Protein AF-R7BMR5-F1 (afdb_monomer)

Secondary structure (DSSP, 8-state):
-EEEEE-S-HHHHHHHHHHHHHTT-EEEEEE--TT--SHHHHHHHHHHHHHHHHHTT--EEE----HHHHHHHHHHH--TTS-HHHHHHHHHHHHHHHHHHHHHHTT-SEEEESGGG-TTS-HHHHHHHHHHHHTTSTTPEEE----GGGHHHHHHHHHHTT----SS-SSHHHHHHHHHHHHHHHHHHHHHHHHHHHHHHHT--GGGG-----GGGB-SS--SSGGGSEEEEE-TTT--EEEEEGGGHHHH--TT-EEEEE-EEEP--EEEEEETTT--EEEEEEEEE-TTTS--BTTEEEEEEEEETGGG--TT-EEEEE-TTS-EEEEEEEEEEPTT--TTEEEEEEE-SSS-HHHHHHHHEE----TT-----S-GGGGS-TT-EEEEESS--GGGGG--HHHHHHHHHTT-EEEEEEEE--GGGGPBP-SSSGGG--PPPEEEEE-HHHHHHHHHHHHTTPPEEEESHHHHHHHHHTEETTTTEE--EEEEEE-----TT---SS-SEEEEE---TTBHHHHHHHHHS-HHHHHHHHHHHHHTT--BSTTS-EEEE-

Solvent-accessible surface area (backbone atoms only — not comparable to full-atom values): 29558 Å² total; per-residue (Å²): 88,44,30,40,31,34,40,86,34,35,45,49,33,53,49,58,49,51,56,43,49,75,72,60,40,48,61,33,38,32,42,51,54,31,58,32,46,57,66,68,57,40,51,54,33,47,51,44,25,49,59,51,30,59,75,74,72,40,52,74,48,76,51,81,80,46,42,67,62,46,50,52,56,41,58,75,72,38,55,95,90,52,65,67,66,55,47,51,42,52,55,44,34,60,37,27,42,52,48,35,51,52,32,60,79,67,72,34,44,26,43,35,56,26,64,30,24,43,84,90,50,63,51,69,53,50,52,54,30,46,51,55,28,28,65,80,39,88,74,42,41,78,53,84,68,83,36,45,86,44,34,66,55,23,57,50,52,27,56,78,69,67,51,78,77,79,88,50,88,34,28,59,69,42,44,53,54,45,48,52,52,51,51,51,53,50,50,51,53,51,50,50,53,51,50,54,50,51,53,55,48,76,66,54,38,29,73,75,48,52,65,93,78,59,73,91,31,52,34,61,56,61,54,97,49,41,35,70,26,46,22,41,38,32,36,43,90,79,51,51,74,44,89,46,41,40,61,56,50,60,79,76,58,52,66,45,22,31,41,32,30,42,28,39,19,55,31,41,32,29,35,66,29,25,27,69,93,74,63,45,75,32,37,42,31,53,55,44,80,37,70,87,81,47,78,72,47,60,30,30,43,39,28,35,27,44,35,40,63,33,96,77,60,50,65,77,37,46,34,35,26,46,41,98,88,66,48,76,40,34,36,37,35,26,67,39,69,41,87,89,49,60,99,27,40,27,27,28,39,38,41,32,88,47,84,34,36,69,60,37,34,64,65,46,28,35,74,47,67,60,88,86,46,84,79,72,83,69,70,69,67,71,64,40,40,86,72,44,45,65,72,64,12,36,38,49,53,43,40,40,35,38,53,43,73,67,57,53,52,52,40,42,75,60,44,25,47,80,43,56,33,35,48,38,33,43,66,69,78,74,48,64,59,84,47,63,48,52,88,75,58,81,64,74,76,34,38,25,27,37,44,60,72,38,42,52,51,51,53,52,24,52,77,69,74,25,48,36,29,22,32,16,69,60,28,43,48,46,51,56,66,34,46,37,80,91,76,72,43,69,47,64,38,78,69,38,81,42,58,80,76,54,43,57,82,55,78,76,86,66,62,60,27,40,36,25,50,44,62,60,53,27,19,65,63,42,35,31,56,14,21,75,39,37,56,70,42,45,55,50,50,53,55,49,36,58,76,67,68,42,36,29,34,74,34,28,20,40,32,39,37,72

Foldseek 3Di:
DQEEEEEQAQLLCVVVVVVCVVVPYQYEYEDQCLQAPDVVRSVQRVVLNCVVCVVVVHHYDYDDNDVVVLVVQLVVFDDPVDDPLRSLLSSLLVRLLRSLVVCQVVVGQEYEYSQLCDPPHDLVSNQVSNVVSNVVPVRYDYDYDRNVVCNVVSVVVCVVVVGDDDPFSRHPVRVVVSVVVVVVVVVVVVVVVVVVVVVVQQPDWLCLLDDDDDLLLADLAFDPALQQFWEWEAAQAPLDIDIGTNLCVLVVAAALAAEEEAQAWAFLQWFWWAWPPPRHTKIKGFFDWDCPPDHDDQFKTKTWIFMPVQVPQAQQIKTFFAAPVRDGFKMWGFHAADVVHDRRITIIMMGGPDSGPSVSSVRRGHQQDQPSNPDDPDDPCLQEAPNHDYHQASHHLLLRSSDDPVSVVSSVVSNYHYHYKHKHYGSQQQDFDPDGHSVPDFADKIWIWDDPVNQVSLVSSVVVVHFYEYRHPRSQQRQQVQQDPVVLGGDTDDRDIDRDQQAAVDDRSRHDKYKYFAGHGRGSRSRNVCNVHNSVSSNVSVVVCVVVSWRGDRSTHMYIYD

Radius of gyration: 39.22 Å; Cα contacts (8 Å, |Δi|>4): 1106; chains: 1; bounding box: 88×42×112 Å

pLDDT: mean 93.14, std 5.96, range [62.22, 98.88]

Sequence (562 aa):
MKLLLHACCGPCSLEPVRHLLEEGHDLTIAYMNSNIEPKEEYEHRLSTLLAWAKQEGIPVTEGPYCNSQWNEKIASAWNETAPRKIRCQECYRFRFEELARYAHEHHFEAIGTTLSVSPYQFTSLIKEELERSAKLYPELTVLFRDYRSDYPEATRRSRELGMYRQNYCGCTFSNKEAQQEREERKAARKAKKAAERAAKLAMLKTEDFDYDLPEHCIAQEPAPIRDTCKMLVMNRKTGALQDKIFRDIYDYLKPGDLLVANETRVMPARLLGTKHETGGAAEVFLLRERFDREPKKDSSAIWEVLVRPGKRLKPGALVDFTNAEGEIILSAEIIDWIEDAEKGERLARLSTPLSSLDDALHQVGHTPLPPYIKNYAGDEELYQTVFSQEERSAAAPTAGLHFTPELIEAIKAKGVGFETVHLEVGLDTFRIVDEEDPHNHQIHTERYTVPEKTVQAIAKTKAQNGRVIAVGTTSVRSLESAWDSDKQCLIPRDREKTSLFILPGYEFKVVDALITNFHVPRSTLMMLVSAFSTRDNIMAAYKHAIKRHYRLLSFGDAMFIQ

Mean predicted aligned error: 9.82 Å

Structure (mmCIF, N/CA/C/O backbone):
data_AF-R7BMR5-F1
#
_entry.id   AF-R7BMR5-F1
#
loop_
_atom_site.group_PDB
_atom_site.id
_atom_site.type_symbol
_atom_site.label_atom_id
_atom_site.label_alt_id
_atom_site.label_comp_id
_atom_site.label_asym_id
_atom_site.label_entity_id
_atom_site.label_seq_id
_atom_site.pdbx_PDB_ins_code
_atom_site.Cartn_x
_atom_site.Cartn_y
_atom_site.Cartn_z
_atom_site.occupancy
_atom_site.B_iso_or_equiv
_atom_site.auth_seq_id
_atom_site.auth_comp_id
_atom_site.auth_asym_id
_atom_site.auth_atom_id
_atom_site.pdbx_PDB_model_num
ATOM 1 N N . MET A 1 1 ? -41.256 -11.410 54.971 1.00 93.75 1 MET A N 1
ATOM 2 C CA . MET A 1 1 ? -41.254 -10.003 55.429 1.00 93.75 1 MET A CA 1
ATOM 3 C C . MET A 1 1 ? -41.546 -9.106 54.244 1.00 93.75 1 MET A C 1
ATOM 5 O O . MET A 1 1 ? -41.184 -9.481 53.131 1.00 93.75 1 MET A O 1
ATOM 9 N N . LYS A 1 2 ? -42.147 -7.941 54.480 1.00 97.25 2 LYS A N 1
ATOM 10 C CA . LYS A 1 2 ? -42.301 -6.867 53.502 1.00 97.25 2 LYS A CA 1
ATOM 11 C C . LYS A 1 2 ? -40.946 -6.182 53.299 1.00 97.25 2 LYS A C 1
ATOM 13 O O . LYS A 1 2 ? -40.494 -5.408 54.144 1.00 97.25 2 LYS A O 1
ATOM 18 N N . LEU A 1 3 ? -40.277 -6.517 52.201 1.00 98.19 3 LEU A N 1
ATOM 19 C CA . LEU A 1 3 ? -38.899 -6.151 51.881 1.00 98.19 3 LEU A CA 1
ATOM 20 C C . LEU A 1 3 ? -38.853 -5.074 50.795 1.00 98.19 3 LEU A C 1
ATOM 22 O O . LEU A 1 3 ? -39.362 -5.266 49.689 1.00 98.19 3 LEU A O 1
ATOM 26 N N . LEU A 1 4 ? -38.156 -3.974 51.082 1.00 98.50 4 LEU A N 1
ATOM 27 C CA . LEU A 1 4 ? -37.798 -2.974 50.082 1.00 98.50 4 LEU A CA 1
ATOM 28 C C . LEU A 1 4 ? -36.386 -3.254 49.551 1.00 98.50 4 LEU A C 1
ATOM 30 O O . LEU A 1 4 ? -35.385 -3.065 50.247 1.00 98.50 4 LEU A O 1
ATOM 34 N N . LEU A 1 5 ? -36.295 -3.728 48.311 1.00 98.31 5 LEU A N 1
ATOM 35 C CA . LEU A 1 5 ? -35.041 -4.137 47.689 1.00 98.31 5 LEU A CA 1
ATOM 36 C C . LEU A 1 5 ? -34.528 -3.060 46.739 1.00 98.31 5 LEU A C 1
ATOM 38 O O . LEU A 1 5 ? -35.053 -2.864 45.646 1.00 98.31 5 LEU A O 1
ATOM 42 N N . HIS A 1 6 ? -33.440 -2.404 47.105 1.00 98.38 6 HIS A N 1
ATOM 43 C CA . HIS A 1 6 ? -32.815 -1.428 46.233 1.00 98.38 6 HIS A CA 1
ATOM 44 C C . HIS A 1 6 ? -32.125 -2.079 45.020 1.00 98.38 6 HIS A C 1
ATOM 46 O O . HIS A 1 6 ? -31.303 -2.989 45.177 1.00 98.38 6 HIS A O 1
ATOM 52 N N . ALA A 1 7 ? -32.382 -1.555 43.817 1.00 96.56 7 ALA A N 1
ATOM 53 C CA . ALA A 1 7 ? -31.782 -2.036 42.573 1.00 96.56 7 ALA A CA 1
ATOM 54 C C . ALA A 1 7 ? -31.250 -0.914 41.674 1.00 96.56 7 ALA A C 1
ATOM 56 O O . ALA A 1 7 ? -31.859 0.143 41.539 1.00 96.56 7 ALA A O 1
ATOM 57 N N . CYS A 1 8 ? -30.117 -1.164 41.006 1.00 90.50 8 CYS A N 1
ATOM 58 C CA . CYS A 1 8 ? -29.502 -0.203 40.078 1.00 90.50 8 CYS A CA 1
ATOM 59 C C . CYS A 1 8 ? -29.814 -0.437 38.596 1.00 90.50 8 CYS A C 1
ATOM 61 O O . CYS A 1 8 ? -29.634 0.472 37.788 1.00 90.50 8 CYS A O 1
ATOM 63 N N . CYS A 1 9 ? -30.239 -1.645 38.227 1.00 93.00 9 CYS A N 1
ATOM 64 C CA . CYS A 1 9 ? -30.726 -1.993 36.896 1.00 93.00 9 CYS A CA 1
ATOM 65 C C . CYS A 1 9 ? -31.396 -3.373 36.929 1.00 93.00 9 CYS A C 1
ATOM 67 O O . CYS A 1 9 ? -31.171 -4.156 37.852 1.00 93.00 9 CYS A O 1
ATOM 69 N N . GLY A 1 10 ? -32.159 -3.692 35.883 1.00 93.38 10 GLY A N 1
ATOM 70 C CA . GLY A 1 10 ? -32.775 -5.009 35.718 1.00 93.38 10 GLY A CA 1
ATOM 71 C C . GLY A 1 10 ? -31.780 -6.184 35.727 1.00 93.38 10 GLY A C 1
ATOM 72 O O . GLY A 1 10 ? -31.983 -7.106 36.512 1.00 93.38 10 GLY A O 1
ATOM 73 N N . PRO A 1 11 ? -30.670 -6.161 34.956 1.00 94.12 11 PRO A N 1
ATOM 74 C CA . PRO A 1 11 ? -29.699 -7.259 34.959 1.00 94.12 11 PRO A CA 1
ATOM 75 C C . PRO A 1 11 ? -29.141 -7.616 36.341 1.00 94.12 11 PRO A C 1
ATOM 77 O O . PRO A 1 11 ? -28.917 -8.789 36.622 1.00 94.12 11 PRO A O 1
ATOM 80 N N . CYS A 1 12 ? -28.919 -6.623 37.208 1.00 92.81 12 CYS A N 1
ATOM 81 C CA . CYS A 1 12 ? -28.435 -6.864 38.566 1.00 92.81 12 CYS A CA 1
ATOM 82 C C . CYS A 1 12 ? -29.514 -7.445 39.489 1.00 92.81 12 CYS A C 1
ATOM 84 O O . CYS A 1 12 ? -29.176 -8.036 40.507 1.00 92.81 12 CYS A O 1
ATOM 86 N N . SER A 1 13 ? -30.792 -7.295 39.147 1.00 95.94 13 SER A N 1
ATOM 87 C CA . SER A 1 13 ? -31.903 -7.795 39.956 1.00 95.94 13 SER A CA 1
ATOM 88 C C . SER A 1 13 ? -32.242 -9.261 39.707 1.00 95.94 13 SER A C 1
ATOM 90 O O . SER A 1 13 ? -32.788 -9.880 40.611 1.00 95.94 13 SER A O 1
ATOM 92 N N . LEU A 1 14 ? -31.894 -9.827 38.545 1.00 95.88 14 LEU A N 1
ATOM 93 C CA . LEU A 1 14 ? -32.348 -11.158 38.111 1.00 95.88 14 LEU A CA 1
ATOM 94 C C . LEU A 1 14 ? -32.168 -12.261 39.164 1.00 95.88 14 LEU A C 1
ATOM 96 O O . LEU A 1 14 ? -33.141 -12.898 39.560 1.00 95.88 14 LEU A O 1
ATOM 100 N N . GLU A 1 15 ? -30.934 -12.487 39.616 1.00 96.06 15 GLU A N 1
ATOM 101 C CA . GLU A 1 15 ? -30.643 -13.556 40.576 1.00 96.06 15 GLU A CA 1
ATOM 102 C C . GLU A 1 15 ? -30.982 -13.181 42.022 1.00 96.06 15 GLU A C 1
ATOM 104 O O . GLU A 1 15 ? -31.651 -13.979 42.679 1.00 96.06 15 GLU A O 1
ATOM 109 N N . PRO A 1 16 ? -30.627 -11.983 42.533 1.00 96.62 16 PRO A N 1
ATOM 110 C CA . PRO A 1 16 ? -30.998 -11.598 43.893 1.00 96.62 16 PRO A CA 1
ATOM 111 C C . PRO A 1 16 ? -32.503 -11.673 44.157 1.00 96.62 16 PRO A C 1
ATOM 113 O O . PRO A 1 16 ? -32.922 -12.183 45.191 1.00 96.62 16 PRO A O 1
ATOM 116 N N . VAL A 1 17 ? -33.322 -11.196 43.217 1.00 97.19 17 VAL A N 1
ATOM 117 C CA . VAL A 1 17 ? -34.781 -11.218 43.358 1.00 97.19 17 VAL A CA 1
ATOM 118 C C . VAL A 1 17 ? -35.319 -12.643 43.318 1.00 97.19 17 VAL A C 1
ATOM 120 O O . VAL A 1 17 ? -36.158 -12.974 44.147 1.00 97.19 17 VAL A O 1
ATOM 123 N N . ARG A 1 18 ? -34.810 -13.500 42.421 1.00 96.12 18 ARG A N 1
ATOM 124 C CA . ARG A 1 18 ? -35.209 -14.915 42.361 1.00 96.12 18 ARG A CA 1
ATOM 125 C C . ARG A 1 18 ? -34.992 -15.608 43.709 1.00 96.12 18 ARG A C 1
ATOM 127 O O . ARG A 1 18 ? -35.929 -16.188 44.244 1.00 96.12 18 ARG A O 1
ATOM 134 N N . HIS A 1 19 ? -33.790 -15.481 44.279 1.00 96.44 19 HIS A N 1
ATOM 135 C CA . HIS A 1 19 ? -33.463 -16.065 45.586 1.00 96.44 19 HIS A CA 1
ATOM 136 C C . HIS A 1 19 ? -34.380 -15.539 46.702 1.00 96.44 19 HIS A C 1
ATOM 138 O O . HIS A 1 19 ? -34.856 -16.311 47.526 1.00 96.44 19 HIS A O 1
ATOM 144 N N . LEU A 1 20 ? -34.662 -14.232 46.727 1.00 96.69 20 LEU A N 1
ATOM 145 C CA . LEU A 1 20 ? -35.513 -13.628 47.760 1.00 96.69 20 LEU A CA 1
ATOM 146 C C . LEU A 1 20 ? -36.991 -14.032 47.636 1.00 96.69 20 LEU A C 1
ATOM 148 O O . LEU A 1 20 ? -37.668 -14.192 48.651 1.00 96.69 20 LEU A O 1
ATOM 152 N N . LEU A 1 21 ? -37.496 -14.218 46.416 1.00 95.94 21 LEU A N 1
ATOM 153 C CA . LEU A 1 21 ? -38.851 -14.727 46.192 1.00 95.94 21 LEU A CA 1
ATOM 154 C C . LEU A 1 21 ? -38.972 -16.204 46.588 1.00 95.94 21 LEU A C 1
ATOM 156 O O . LEU A 1 21 ? -39.959 -16.582 47.214 1.00 95.94 21 LEU A O 1
ATOM 160 N N . GLU A 1 22 ? -37.961 -17.027 46.290 1.00 96.19 22 GLU A N 1
ATOM 161 C CA . GLU A 1 22 ? -37.900 -18.438 46.714 1.00 96.19 22 GLU A CA 1
ATOM 162 C C . GLU A 1 22 ? -37.887 -18.592 48.245 1.00 96.19 22 GLU A C 1
ATOM 164 O O . GLU A 1 22 ? -38.427 -19.559 48.780 1.00 96.19 22 GLU A O 1
ATOM 169 N N . GLU A 1 23 ? -37.328 -17.615 48.960 1.00 96.00 23 GLU A N 1
ATOM 170 C CA . GLU A 1 23 ? -37.351 -17.533 50.426 1.00 96.00 23 GLU A CA 1
ATOM 171 C C . GLU A 1 23 ? -38.691 -17.038 51.005 1.00 96.00 23 GLU A C 1
ATOM 173 O O . GLU A 1 23 ? -38.867 -17.032 52.224 1.00 96.00 23 GLU A O 1
ATOM 178 N N . GLY A 1 24 ? -39.644 -16.635 50.158 1.00 96.00 24 GLY A N 1
ATOM 179 C CA . GLY A 1 24 ? -40.984 -16.213 50.568 1.00 96.00 24 GLY A CA 1
ATOM 180 C C . GLY A 1 24 ? -41.088 -14.764 51.057 1.00 96.00 24 GLY A C 1
ATOM 181 O O . GLY A 1 24 ? -41.993 -14.445 51.833 1.00 96.00 24 GLY A O 1
ATOM 182 N N . HIS A 1 25 ? -40.176 -13.871 50.651 1.00 96.62 25 HIS A N 1
ATOM 183 C CA . HIS A 1 25 ? -40.288 -12.440 50.972 1.00 96.62 25 HIS A CA 1
ATOM 184 C C . HIS A 1 25 ? -41.321 -11.733 50.081 1.00 96.62 25 HIS A C 1
ATOM 186 O O . HIS A 1 25 ? -41.390 -11.986 48.881 1.00 96.62 25 HIS A O 1
ATOM 192 N N . ASP A 1 26 ? -42.086 -10.803 50.662 1.00 97.06 26 ASP A N 1
ATOM 193 C CA . ASP A 1 26 ? -42.984 -9.900 49.929 1.00 97.06 26 ASP A CA 1
ATOM 194 C C . ASP A 1 26 ? -42.170 -8.688 49.465 1.00 97.06 26 ASP A C 1
ATOM 196 O O . ASP A 1 26 ? -41.772 -7.847 50.273 1.00 97.06 26 ASP A O 1
ATOM 200 N N . LEU A 1 27 ? -41.824 -8.654 48.181 1.00 97.06 27 LEU A N 1
ATOM 201 C CA . LEU A 1 27 ? -40.735 -7.836 47.659 1.00 97.06 27 LEU A CA 1
ATOM 202 C C . LEU A 1 27 ? -41.252 -6.666 46.821 1.00 97.06 27 LEU A C 1
ATOM 204 O O . LEU A 1 27 ? -41.984 -6.849 45.855 1.00 97.06 27 LEU A O 1
ATOM 208 N N . THR A 1 28 ? -40.783 -5.458 47.133 1.00 98.38 28 THR A N 1
ATOM 209 C CA . THR A 1 28 ? -40.898 -4.276 46.263 1.00 98.38 28 THR A CA 1
ATOM 210 C C . THR A 1 28 ? -39.505 -3.799 45.876 1.00 98.38 28 THR A C 1
ATOM 212 O O . THR A 1 28 ? -38.649 -3.607 46.739 1.00 98.38 28 THR A O 1
ATOM 215 N N . ILE A 1 29 ? -39.255 -3.586 44.584 1.00 98.50 29 ILE A N 1
ATOM 216 C CA . ILE A 1 29 ? -37.980 -3.047 44.105 1.00 98.50 29 ILE A CA 1
ATOM 217 C C . ILE A 1 29 ? -37.988 -1.522 44.231 1.00 98.50 29 ILE A C 1
ATOM 219 O O . ILE A 1 29 ? -38.880 -0.860 43.712 1.00 98.50 29 ILE A O 1
ATOM 223 N N . ALA A 1 30 ? -36.964 -0.956 44.862 1.00 98.19 30 ALA A N 1
ATOM 224 C CA . ALA A 1 30 ? -36.728 0.481 44.916 1.00 98.19 30 ALA A CA 1
ATOM 225 C C . ALA A 1 30 ? -35.658 0.900 43.901 1.00 98.19 30 ALA A C 1
ATOM 227 O O . ALA A 1 30 ? -34.491 0.503 43.996 1.00 98.19 30 ALA A O 1
ATOM 228 N N . TYR A 1 31 ? -36.041 1.738 42.942 1.00 97.75 31 TYR A N 1
ATOM 229 C CA . TYR A 1 31 ? -35.130 2.358 41.990 1.00 97.75 31 TYR A CA 1
ATOM 230 C C . TYR A 1 31 ? -34.756 3.770 42.463 1.00 97.75 31 TYR A C 1
ATOM 232 O O . TYR A 1 31 ? -35.369 4.760 42.078 1.00 97.75 31 TYR A O 1
ATOM 240 N N . MET A 1 32 ? -33.742 3.850 43.329 1.00 96.44 32 MET A N 1
ATOM 241 C CA . MET A 1 32 ? -33.238 5.094 43.938 1.00 96.44 32 MET A CA 1
ATOM 242 C C . MET A 1 32 ? -31.794 5.324 43.481 1.00 96.44 32 MET A C 1
ATOM 244 O O . MET A 1 32 ? -30.828 4.836 44.075 1.00 96.44 32 MET A O 1
ATOM 248 N N . ASN A 1 33 ? -31.653 5.970 42.321 1.00 95.88 33 ASN A N 1
ATOM 249 C CA . ASN A 1 33 ? -30.426 5.965 41.520 1.00 95.88 33 ASN A CA 1
ATOM 250 C C . ASN A 1 33 ? -29.985 7.364 41.058 1.00 95.88 33 ASN A C 1
ATOM 252 O O . ASN A 1 33 ? -29.539 7.530 39.924 1.00 95.88 33 ASN A O 1
ATOM 256 N N . SER A 1 34 ? -30.037 8.367 41.938 1.00 95.75 34 SER A N 1
ATOM 257 C CA . SER A 1 34 ? -29.604 9.750 41.634 1.00 95.75 34 SER A CA 1
ATOM 258 C C . SER A 1 34 ? -28.157 9.871 41.120 1.00 95.75 34 SER A C 1
ATOM 260 O O . SER A 1 34 ? -27.783 10.868 40.508 1.00 95.75 34 SER A O 1
ATOM 262 N N . ASN A 1 35 ? -27.336 8.837 41.322 1.00 95.38 35 ASN A N 1
ATOM 263 C CA . ASN A 1 35 ? -25.974 8.764 40.806 1.00 95.38 35 ASN A CA 1
ATOM 264 C C . ASN A 1 35 ? -25.875 8.471 39.302 1.00 95.38 35 ASN A C 1
ATOM 266 O O . ASN A 1 35 ? -24.760 8.485 38.786 1.00 95.38 35 ASN A O 1
ATOM 270 N N . ILE A 1 36 ? -26.950 8.030 38.644 1.00 95.44 36 ILE A N 1
ATOM 271 C CA . ILE A 1 36 ? -26.887 7.601 37.244 1.00 95.44 36 ILE A CA 1
ATOM 272 C C . ILE A 1 36 ? -27.013 8.823 36.351 1.00 95.44 36 ILE A C 1
ATOM 274 O O . ILE A 1 36 ? -27.987 9.554 36.439 1.00 95.44 36 ILE A O 1
ATOM 278 N N . GLU A 1 37 ? -26.021 9.023 35.496 1.00 92.06 37 GLU A N 1
ATOM 279 C CA . GLU A 1 37 ? -25.903 10.184 34.633 1.00 92.06 37 GLU A CA 1
ATOM 280 C C . GLU A 1 37 ? -25.251 9.760 33.296 1.00 92.06 37 GLU A C 1
ATOM 282 O O . GLU A 1 37 ? -24.331 8.925 33.285 1.00 92.06 37 GLU A O 1
ATOM 287 N N . PRO A 1 38 ? -25.704 10.302 32.154 1.00 92.81 38 PRO A N 1
ATOM 288 C CA . PRO A 1 38 ? -26.734 11.334 32.009 1.00 92.81 38 PRO A CA 1
ATOM 289 C C . PRO A 1 38 ? -28.155 10.797 32.265 1.00 92.81 38 PRO A C 1
ATOM 291 O O . PRO A 1 38 ? -28.342 9.595 32.467 1.00 92.81 38 PRO A O 1
ATOM 294 N N . LYS A 1 39 ? -29.154 11.685 32.320 1.00 94.00 39 LYS A N 1
ATOM 295 C CA . LYS A 1 39 ? -30.536 11.324 32.689 1.00 94.00 39 LYS A CA 1
ATOM 296 C C . LYS A 1 39 ? -31.125 10.252 31.761 1.00 94.00 39 LYS A C 1
ATOM 298 O O . LYS A 1 39 ? -31.864 9.383 32.211 1.00 94.00 39 LYS A O 1
ATOM 303 N N . GLU A 1 40 ? -30.724 10.244 30.497 1.00 94.88 40 GLU A N 1
ATOM 304 C CA . GLU A 1 40 ? -31.137 9.248 29.509 1.00 94.88 40 GLU A CA 1
ATOM 305 C C . GLU A 1 40 ? -30.689 7.829 29.907 1.00 94.88 40 GLU A C 1
ATOM 307 O O . GLU A 1 40 ? -31.430 6.866 29.723 1.00 94.88 40 GLU A O 1
ATOM 312 N N . GLU A 1 41 ? -29.505 7.677 30.515 1.00 95.00 41 GLU A N 1
ATOM 313 C CA . GLU A 1 41 ? -29.032 6.382 31.030 1.00 95.00 41 GLU A CA 1
ATOM 314 C C . GLU A 1 41 ? -29.871 5.926 32.234 1.00 95.00 41 GLU A C 1
ATOM 316 O O . GLU A 1 41 ? -30.167 4.735 32.375 1.00 95.00 41 GLU A O 1
ATOM 321 N N . TYR A 1 42 ? -30.273 6.864 33.099 1.00 95.69 42 TYR A N 1
ATOM 322 C CA . TYR A 1 42 ? -31.163 6.585 34.227 1.00 95.69 42 TYR A CA 1
ATOM 323 C C . TYR A 1 42 ? -32.513 6.050 33.732 1.00 95.69 42 TYR A C 1
ATOM 325 O O . TYR A 1 42 ? -32.951 4.990 34.188 1.00 95.69 42 TYR A O 1
ATOM 333 N N . GLU A 1 43 ? -33.121 6.731 32.758 1.00 95.81 43 GLU A N 1
ATOM 334 C CA . GLU A 1 43 ? -34.408 6.364 32.154 1.00 95.81 43 GLU A CA 1
ATOM 335 C C . GLU A 1 43 ? -34.326 5.027 31.399 1.00 95.81 43 GLU A C 1
ATOM 337 O O . GLU A 1 43 ? -35.227 4.184 31.483 1.00 95.81 43 GLU A O 1
ATOM 342 N N . HIS A 1 44 ? -33.218 4.770 30.700 1.00 95.75 44 HIS A N 1
ATOM 343 C CA . HIS A 1 44 ? -33.035 3.527 29.957 1.00 95.75 44 HIS A CA 1
ATOM 344 C C . HIS A 1 44 ? -32.885 2.302 30.876 1.00 95.75 44 HIS A C 1
ATOM 346 O O . HIS A 1 44 ? -33.471 1.239 30.641 1.00 95.75 44 HIS A O 1
ATOM 352 N N . ARG A 1 45 ? -32.156 2.450 31.986 1.00 96.06 45 ARG A N 1
ATOM 353 C CA . ARG A 1 45 ? -32.048 1.398 33.007 1.00 96.06 45 ARG A CA 1
ATOM 354 C C . ARG A 1 45 ? -33.358 1.182 33.762 1.00 96.06 45 ARG A C 1
ATOM 356 O O . ARG A 1 45 ? -33.698 0.026 34.027 1.00 96.06 45 ARG A O 1
ATOM 363 N N . LEU A 1 46 ? -34.093 2.254 34.066 1.00 96.25 46 LEU A N 1
ATOM 364 C CA . LEU A 1 46 ? -35.404 2.180 34.710 1.00 96.25 46 LEU A CA 1
ATOM 365 C C . LEU A 1 46 ? -36.415 1.456 33.819 1.00 96.25 46 LEU A C 1
ATOM 367 O O . LEU A 1 46 ? -37.045 0.504 34.265 1.00 96.25 46 LEU A O 1
ATOM 371 N N . SER A 1 47 ? -36.530 1.847 32.549 1.00 96.75 47 SER A N 1
ATOM 372 C CA . SER A 1 47 ? -37.446 1.198 31.600 1.00 96.75 47 SER A CA 1
ATOM 373 C C . SER A 1 47 ? -37.139 -0.291 31.424 1.00 96.75 47 SER A C 1
ATOM 375 O O . SER A 1 47 ? -38.056 -1.111 31.437 1.00 96.75 47 SER A O 1
ATOM 377 N N . THR A 1 48 ? -35.856 -0.663 31.359 1.00 96.44 48 THR A N 1
ATOM 378 C CA . THR A 1 48 ? -35.424 -2.070 31.319 1.00 96.44 48 THR A CA 1
ATOM 379 C C . THR A 1 48 ? -35.835 -2.834 32.582 1.00 96.44 48 THR A C 1
ATOM 381 O O . THR A 1 48 ? -36.313 -3.965 32.493 1.00 96.44 48 THR A O 1
ATOM 384 N N . LEU A 1 49 ? -35.661 -2.231 33.764 1.00 96.94 49 LEU A N 1
ATOM 385 C CA . LEU A 1 49 ? -36.069 -2.826 35.039 1.00 96.94 49 LEU A CA 1
ATOM 386 C C . LEU A 1 49 ? -37.593 -2.980 35.129 1.00 96.94 49 LEU A C 1
ATOM 388 O O . LEU A 1 49 ? -38.060 -4.055 35.491 1.00 96.94 49 LEU A O 1
ATOM 392 N N . LEU A 1 50 ? -38.354 -1.940 34.781 1.00 97.50 50 LEU A N 1
ATOM 393 C CA . LEU A 1 50 ? -39.819 -1.938 34.809 1.00 97.50 50 LEU A CA 1
ATOM 394 C C . LEU A 1 50 ? -40.408 -2.986 33.864 1.00 97.50 50 LEU A C 1
ATOM 396 O O . LEU A 1 50 ? -41.345 -3.688 34.238 1.00 97.50 50 LEU A O 1
ATOM 400 N N . ALA A 1 51 ? -39.856 -3.109 32.653 1.00 96.56 51 ALA A N 1
ATOM 401 C CA . ALA A 1 51 ? -40.310 -4.091 31.675 1.00 96.56 51 ALA A CA 1
ATOM 402 C C . ALA A 1 51 ? -40.178 -5.523 32.211 1.00 96.56 51 ALA A C 1
ATOM 404 O O . ALA A 1 51 ? -41.129 -6.298 32.121 1.00 96.56 51 ALA A O 1
ATOM 405 N N . TRP A 1 52 ? -39.030 -5.847 32.810 1.00 96.75 52 TRP A N 1
ATOM 406 C CA . TRP A 1 52 ? -38.798 -7.153 33.421 1.00 96.75 52 TRP A CA 1
ATOM 407 C C . TRP A 1 52 ? -39.641 -7.361 34.688 1.00 96.75 52 TRP A C 1
ATOM 409 O O . TRP A 1 52 ? -40.356 -8.352 34.787 1.00 96.75 52 TRP A O 1
ATOM 419 N N . ALA A 1 53 ? -39.645 -6.407 35.623 1.00 96.81 53 ALA A N 1
ATOM 420 C CA . ALA A 1 53 ? -40.391 -6.530 36.877 1.00 96.81 53 ALA A CA 1
ATOM 421 C C . ALA A 1 53 ? -41.902 -6.699 36.644 1.00 96.81 53 ALA A C 1
ATOM 423 O O . ALA A 1 53 ? -42.550 -7.482 37.333 1.00 96.81 53 ALA A O 1
ATOM 424 N N . LYS A 1 54 ? -42.458 -6.041 35.616 1.00 96.56 54 LYS A N 1
ATOM 425 C CA . LYS A 1 54 ? -43.854 -6.225 35.200 1.00 96.56 54 LYS A CA 1
ATOM 426 C C . LYS A 1 54 ? -44.151 -7.660 34.752 1.00 96.56 54 LYS A C 1
ATOM 428 O O . LYS A 1 54 ? -45.241 -8.149 35.031 1.00 96.56 54 LYS A O 1
ATOM 433 N N . GLN A 1 55 ? -43.223 -8.317 34.054 1.00 94.19 55 GLN A N 1
ATOM 434 C CA . GLN A 1 55 ? -43.389 -9.712 33.625 1.00 94.19 55 GLN A CA 1
ATOM 435 C C . GLN A 1 55 ? -43.363 -10.677 34.814 1.00 94.19 55 GLN A C 1
ATOM 437 O O . GLN A 1 55 ? -44.136 -11.628 34.835 1.00 94.19 55 GLN A O 1
ATOM 442 N N . GLU A 1 56 ? -42.531 -10.391 35.814 1.00 94.44 56 GLU A N 1
ATOM 443 C CA . GLU A 1 56 ? -42.412 -11.189 37.041 1.00 94.44 56 GLU A CA 1
ATOM 444 C C . GLU A 1 56 ? -43.495 -10.859 38.090 1.00 94.44 56 GLU A C 1
ATOM 446 O O . GLU A 1 56 ? -43.555 -11.490 39.141 1.00 94.44 56 GLU A O 1
ATOM 451 N N . GLY A 1 57 ? -44.350 -9.858 37.838 1.00 95.94 57 GLY A N 1
ATOM 452 C CA . GLY A 1 57 ? -45.382 -9.422 38.785 1.00 95.94 57 GLY A CA 1
ATOM 453 C C . GLY A 1 57 ? -44.834 -8.706 40.024 1.00 95.94 57 GLY A C 1
ATOM 454 O O . GLY A 1 57 ? -45.474 -8.720 41.072 1.00 95.94 57 GLY A O 1
ATOM 455 N N . ILE A 1 58 ? -43.660 -8.080 39.918 1.00 97.19 58 ILE A N 1
ATOM 456 C CA . ILE A 1 58 ? -42.942 -7.475 41.043 1.00 97.19 58 ILE A CA 1
ATOM 457 C C . ILE A 1 58 ? -43.181 -5.960 41.067 1.00 97.19 58 ILE A C 1
ATOM 459 O O . ILE A 1 58 ? -42.862 -5.278 40.086 1.00 97.19 58 ILE A O 1
ATOM 463 N N . PRO A 1 59 ? -43.696 -5.396 42.175 1.00 97.81 59 PRO A N 1
ATOM 464 C CA . PRO A 1 59 ? -43.841 -3.954 42.329 1.00 97.81 59 PRO A CA 1
ATOM 465 C C . PRO A 1 59 ? -42.495 -3.224 42.251 1.00 97.81 59 PRO A C 1
ATOM 467 O O . PRO A 1 59 ? -41.503 -3.650 42.846 1.00 97.81 59 PRO A O 1
ATOM 470 N N . VAL A 1 60 ? -42.476 -2.083 41.560 1.00 98.12 60 VAL A N 1
ATOM 471 C CA . VAL A 1 60 ? -41.323 -1.176 41.501 1.00 98.12 60 VAL A CA 1
ATOM 472 C C . VAL A 1 60 ? -41.762 0.207 41.965 1.00 98.12 60 VAL A C 1
ATOM 474 O O . VAL A 1 60 ? -42.752 0.738 41.467 1.00 98.12 60 VAL A O 1
ATOM 477 N N . THR A 1 61 ? -41.013 0.792 42.894 1.00 97.31 61 THR A N 1
ATOM 478 C CA . THR A 1 61 ? -41.127 2.199 43.286 1.00 97.31 61 THR A CA 1
ATOM 479 C C . THR A 1 61 ? -39.896 2.970 42.823 1.00 97.31 61 THR A C 1
ATOM 481 O O . THR A 1 61 ? -38.769 2.472 42.895 1.00 97.31 61 THR A O 1
ATOM 484 N N . GLU A 1 62 ? -40.111 4.180 42.325 1.00 95.69 62 GLU A N 1
ATOM 485 C CA . GLU A 1 62 ? -39.059 5.086 41.879 1.00 95.69 62 GLU A CA 1
ATOM 486 C C . GLU A 1 62 ? -38.857 6.190 42.924 1.00 95.69 62 GLU A C 1
ATOM 488 O O . GLU A 1 62 ? -39.823 6.793 43.393 1.00 95.69 62 GLU A O 1
ATOM 493 N N . GLY A 1 63 ? -37.603 6.440 43.305 1.00 91.06 63 GLY A N 1
ATOM 494 C CA . GLY A 1 63 ? -37.251 7.552 44.191 1.00 91.06 63 GLY A CA 1
ATOM 495 C C . GLY A 1 63 ? -37.056 8.875 43.441 1.00 91.06 63 GLY A C 1
ATOM 496 O O . GLY A 1 63 ? -36.969 8.888 42.212 1.00 91.06 63 GLY A O 1
ATOM 497 N N . PRO A 1 64 ? -36.961 10.014 44.148 1.00 91.00 64 PRO A N 1
ATOM 498 C CA . PRO A 1 64 ? -36.565 11.280 43.539 1.00 91.00 64 PRO A CA 1
ATOM 499 C C . PRO A 1 64 ? -35.213 11.190 42.807 1.00 91.00 64 PRO A C 1
ATOM 501 O O . PRO A 1 64 ? -34.193 10.795 43.369 1.00 91.00 64 PRO A O 1
ATOM 504 N N . TYR A 1 65 ? -35.181 11.649 41.553 1.00 94.25 65 TYR A N 1
ATOM 505 C CA . TYR A 1 65 ? -33.942 11.812 40.790 1.00 94.25 65 TYR A CA 1
ATOM 506 C C . TYR A 1 65 ? -33.313 13.193 41.051 1.00 94.25 65 TYR A C 1
ATOM 508 O O . TYR A 1 65 ? -33.648 14.184 40.399 1.00 94.25 65 TYR A O 1
ATOM 516 N N . CYS A 1 66 ? -32.377 13.252 42.002 1.00 94.06 66 CYS A N 1
ATOM 517 C CA . CYS A 1 66 ? -31.700 14.470 42.467 1.00 94.06 66 CYS A CA 1
ATOM 518 C C . CYS A 1 66 ? -30.180 14.418 42.216 1.00 94.06 66 CYS A C 1
ATOM 520 O O . CYS A 1 66 ? -29.373 14.482 43.146 1.00 94.06 66 CYS A O 1
ATOM 522 N N . ASN A 1 67 ? -29.765 14.308 40.950 1.00 94.31 67 ASN A N 1
ATOM 523 C CA . ASN A 1 67 ? -28.347 14.190 40.582 1.00 94.31 67 ASN A CA 1
ATOM 524 C C . ASN A 1 67 ? -27.473 15.379 41.045 1.00 94.31 67 ASN A C 1
ATOM 526 O O . ASN A 1 67 ? -26.328 15.169 41.438 1.00 94.31 67 ASN A O 1
ATOM 530 N N . SER A 1 68 ? -28.002 16.608 41.088 1.00 93.69 68 SER A N 1
ATOM 531 C CA . SER A 1 68 ? -27.264 17.778 41.595 1.00 93.69 68 SER A CA 1
ATOM 532 C C . SER A 1 68 ? -26.867 17.628 43.067 1.00 93.69 68 SER A C 1
ATOM 534 O O . SER A 1 68 ? -25.700 17.797 43.409 1.00 93.69 68 SER A O 1
ATOM 536 N N . GLN A 1 69 ? -27.807 17.219 43.922 1.00 94.69 69 GLN A N 1
ATOM 537 C CA . GLN A 1 69 ? -27.541 16.960 45.341 1.00 94.69 69 GLN A CA 1
ATOM 538 C C . GLN A 1 69 ? -26.570 15.794 45.525 1.00 94.69 69 GLN A C 1
ATOM 540 O O . GLN A 1 69 ? -25.696 15.840 46.391 1.00 94.69 69 GLN A O 1
ATOM 545 N N . TRP A 1 70 ? -26.694 14.754 44.694 1.00 95.31 70 TRP A N 1
ATOM 546 C CA . TRP A 1 70 ? -25.732 13.658 44.688 1.00 95.31 70 TRP A CA 1
ATOM 547 C C . TRP A 1 70 ? -24.319 14.170 44.363 1.00 95.31 70 TRP A C 1
ATOM 549 O O . TRP A 1 70 ? -23.379 13.882 45.102 1.00 95.31 70 TRP A O 1
ATOM 559 N N . ASN A 1 71 ? -24.171 14.991 43.320 1.00 93.56 71 ASN A N 1
ATOM 560 C CA . ASN A 1 71 ? -22.891 15.580 42.924 1.00 93.56 71 ASN A CA 1
ATOM 561 C C . ASN A 1 71 ? -22.286 16.468 44.025 1.00 93.56 71 ASN A C 1
ATOM 563 O O . ASN A 1 71 ? -21.095 16.342 44.310 1.00 93.56 71 ASN A O 1
ATOM 567 N N . GLU A 1 72 ? -23.086 17.304 44.691 1.00 94.38 72 GLU A N 1
ATOM 568 C CA . GLU A 1 72 ? -22.640 18.123 45.830 1.00 94.38 72 GLU A CA 1
ATOM 569 C C . GLU A 1 72 ? -2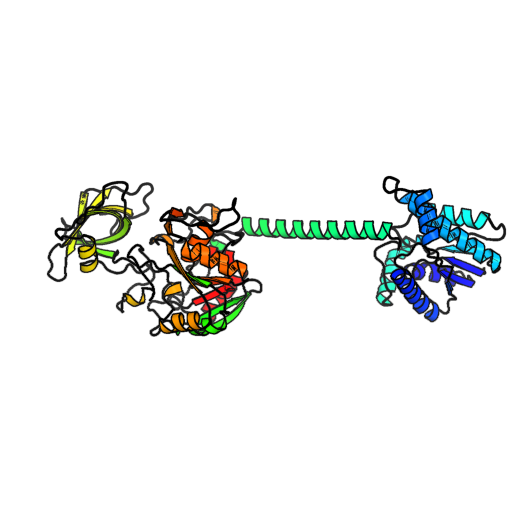2.111 17.262 46.985 1.00 94.38 72 GLU A C 1
ATOM 571 O O . GLU A 1 72 ? -21.040 17.533 47.537 1.00 94.38 72 GLU A O 1
ATOM 576 N N . LYS A 1 73 ? -22.823 16.180 47.324 1.00 93.88 73 LYS A N 1
ATOM 577 C CA . LYS A 1 73 ? -22.404 15.244 48.375 1.00 93.88 73 LYS A CA 1
ATOM 578 C C . LYS A 1 73 ? -21.085 14.568 48.026 1.00 93.88 73 LYS A C 1
ATOM 580 O O . LYS A 1 73 ? -20.179 14.555 48.859 1.00 93.88 73 LYS A O 1
ATOM 585 N N . ILE A 1 74 ? -20.932 14.082 46.795 1.00 94.38 74 ILE A N 1
ATOM 586 C CA . ILE A 1 74 ? -19.667 13.493 46.344 1.00 94.38 74 ILE A CA 1
ATOM 587 C C . ILE A 1 74 ? -18.527 14.516 46.389 1.00 94.38 74 ILE A C 1
ATOM 589 O O . ILE A 1 74 ? -17.469 14.206 46.932 1.00 94.38 74 ILE A O 1
ATOM 593 N N . ALA A 1 75 ? -18.740 15.730 45.876 1.00 92.19 75 ALA A N 1
ATOM 594 C CA . ALA A 1 75 ? -17.720 16.779 45.847 1.00 92.19 75 ALA A CA 1
ATOM 595 C C . ALA A 1 75 ? -17.256 17.205 47.251 1.00 92.19 75 ALA A C 1
ATOM 597 O O . ALA A 1 75 ? -16.097 17.570 47.434 1.00 92.19 75 ALA A O 1
ATOM 598 N N . SER A 1 76 ? -18.134 17.123 48.257 1.00 92.75 76 SER A N 1
ATOM 599 C CA . SER A 1 76 ? -17.788 17.456 49.645 1.00 92.75 76 SER A CA 1
ATOM 600 C C . SER A 1 76 ? -16.854 16.444 50.323 1.00 92.75 76 SER A C 1
ATOM 602 O O . SER A 1 76 ? -16.169 16.787 51.284 1.00 92.75 76 SER A O 1
ATOM 604 N N . ALA A 1 77 ? -16.815 15.204 49.829 1.00 90.06 77 ALA A N 1
ATOM 605 C CA . ALA A 1 77 ? -16.139 14.082 50.481 1.00 90.06 77 ALA A CA 1
ATOM 606 C C . ALA A 1 77 ? -15.044 13.429 49.618 1.00 90.06 77 ALA A C 1
ATOM 608 O O . ALA A 1 77 ? -14.283 12.591 50.106 1.00 90.06 77 ALA A O 1
ATOM 609 N N . TRP A 1 78 ? -14.954 13.786 48.335 1.00 95.50 78 TRP A N 1
ATOM 610 C CA . TRP A 1 78 ? -14.042 13.166 47.383 1.00 95.50 78 TRP A CA 1
ATOM 611 C C . TRP A 1 78 ? -13.533 14.163 46.336 1.00 95.50 78 TRP A C 1
ATOM 613 O O . TRP A 1 78 ? -14.259 15.034 45.867 1.00 95.50 78 TRP A O 1
ATOM 623 N N . ASN A 1 79 ? -12.281 13.973 45.920 1.00 90.12 79 ASN A N 1
ATOM 624 C CA . ASN A 1 79 ? -11.664 14.625 44.768 1.00 90.12 79 ASN A CA 1
ATOM 625 C C . ASN A 1 79 ? -10.900 13.581 43.933 1.00 90.12 79 ASN A C 1
ATOM 627 O O . ASN A 1 79 ? -10.702 12.451 44.377 1.00 90.12 79 ASN A O 1
ATOM 631 N N . GLU A 1 80 ? -10.436 13.956 42.741 1.00 83.94 80 GLU A N 1
ATOM 632 C CA . GLU A 1 80 ? -9.831 13.014 41.787 1.00 83.94 80 GLU A CA 1
ATOM 633 C C . GLU A 1 80 ? -8.540 12.332 42.279 1.00 83.94 80 GLU A C 1
ATOM 635 O O . GLU A 1 80 ? -8.191 11.269 41.768 1.00 83.94 80 GLU A O 1
ATOM 640 N N . THR A 1 81 ? -7.849 12.877 43.288 1.00 88.44 81 THR A N 1
ATOM 641 C CA . THR A 1 81 ? -6.650 12.246 43.870 1.00 88.44 81 THR A CA 1
ATOM 642 C C . THR A 1 81 ? -6.983 11.232 44.967 1.00 88.44 81 THR A C 1
ATOM 644 O O . THR A 1 81 ? -6.138 10.412 45.334 1.00 88.44 81 THR A O 1
ATOM 647 N N . ALA A 1 82 ? -8.214 11.240 45.483 1.00 92.06 82 ALA A N 1
ATOM 648 C CA . ALA A 1 82 ? -8.662 10.327 46.521 1.00 92.06 82 ALA A CA 1
ATOM 649 C C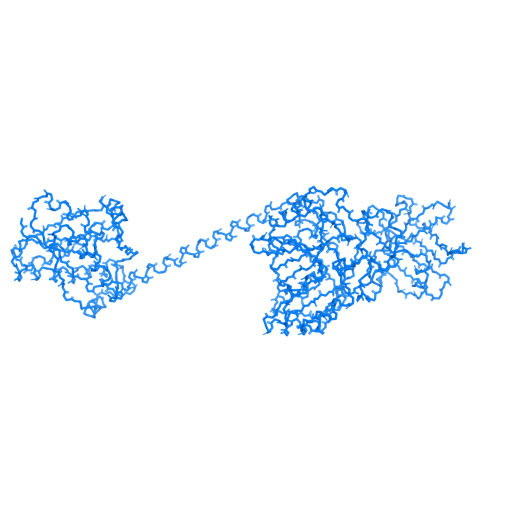 . ALA A 1 82 ? -9.097 8.958 45.944 1.00 92.06 82 ALA A C 1
ATOM 651 O O . ALA A 1 82 ? -9.691 8.880 44.864 1.00 92.06 82 ALA A O 1
ATOM 652 N N . PRO A 1 83 ? -8.892 7.841 46.672 1.00 92.94 83 PRO A N 1
ATOM 653 C CA . PRO A 1 83 ? -9.282 6.511 46.203 1.00 92.94 83 PRO A CA 1
ATOM 654 C C . PRO A 1 83 ? -10.766 6.392 45.813 1.00 92.94 83 PRO A C 1
ATOM 656 O O . PRO A 1 83 ? -11.649 6.793 46.573 1.00 92.94 83 PRO A O 1
ATOM 659 N N . ARG A 1 84 ? -11.057 5.713 44.690 1.00 92.88 84 ARG A N 1
ATOM 660 C CA . ARG A 1 84 ? -12.423 5.447 44.178 1.00 92.88 84 ARG A CA 1
ATOM 661 C C . ARG A 1 84 ? -13.395 4.909 45.237 1.00 92.88 84 ARG A C 1
ATOM 663 O O . ARG A 1 84 ? -14.593 5.193 45.171 1.00 92.88 84 ARG A O 1
ATOM 670 N N . LYS A 1 85 ? -12.901 4.114 46.193 1.00 94.69 85 LYS A N 1
ATOM 671 C CA . LYS A 1 85 ? -13.720 3.535 47.269 1.00 94.69 85 LYS A CA 1
ATOM 672 C C . LYS A 1 85 ? -14.436 4.601 48.106 1.00 94.69 85 LYS A C 1
ATOM 674 O O . LYS A 1 85 ? -15.575 4.372 48.482 1.00 94.69 85 LYS A O 1
ATOM 679 N N . ILE A 1 86 ? -13.816 5.768 48.306 1.00 95.00 86 ILE A N 1
ATOM 680 C CA . ILE A 1 86 ? -14.380 6.877 49.090 1.00 95.00 86 ILE A CA 1
ATOM 681 C C . ILE A 1 86 ? -15.599 7.455 48.363 1.00 95.00 86 ILE A C 1
ATOM 683 O O . ILE A 1 86 ? -16.690 7.489 48.920 1.00 95.00 86 ILE A O 1
ATOM 687 N N . ARG A 1 87 ? -15.462 7.776 47.068 1.00 94.88 87 ARG A N 1
ATOM 688 C CA . ARG A 1 87 ? -16.592 8.193 46.218 1.00 94.88 87 ARG A CA 1
ATOM 689 C C . ARG A 1 87 ? -17.737 7.180 46.239 1.00 94.88 87 ARG A C 1
ATOM 691 O O . ARG A 1 87 ? -18.905 7.548 46.315 1.00 94.88 87 ARG A O 1
ATOM 698 N N . CYS A 1 88 ? -17.409 5.895 46.098 1.00 95.69 88 CYS A N 1
ATOM 699 C CA . CYS A 1 88 ? -18.427 4.846 46.033 1.00 95.69 88 CYS A CA 1
ATOM 7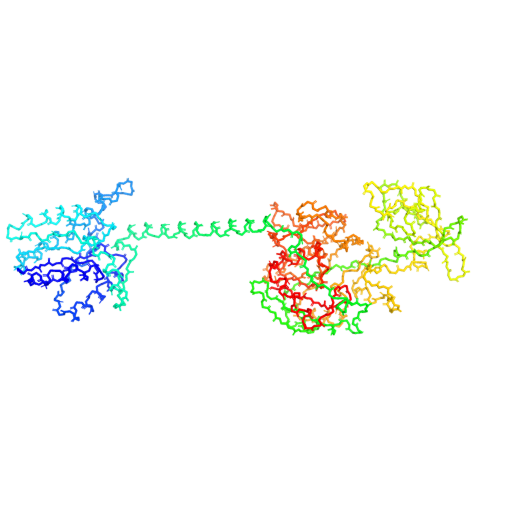00 C C . CYS A 1 88 ? -19.148 4.676 47.375 1.00 95.69 88 CYS A C 1
ATOM 702 O O . CYS A 1 88 ? -20.358 4.491 47.364 1.00 95.69 88 CYS A O 1
ATOM 704 N N . GLN A 1 89 ? -18.439 4.800 48.500 1.00 96.81 89 GLN A N 1
ATOM 705 C CA . GLN A 1 89 ? -19.029 4.779 49.838 1.00 96.81 89 GLN A CA 1
ATOM 706 C C . GLN A 1 89 ? -20.082 5.878 50.010 1.00 96.81 89 GLN A C 1
ATOM 708 O O . GLN A 1 89 ? -21.211 5.586 50.390 1.00 96.81 89 GLN A O 1
ATOM 713 N N . GLU A 1 90 ? -19.754 7.118 49.645 1.00 96.50 90 GLU A N 1
ATOM 714 C CA . GLU A 1 90 ? -20.702 8.238 49.720 1.00 96.50 90 GLU A CA 1
ATOM 715 C C . GLU A 1 90 ? -21.892 8.056 48.770 1.00 96.50 90 GLU A C 1
ATOM 717 O O . GLU A 1 90 ? -23.032 8.362 49.118 1.00 96.50 90 GLU A O 1
ATOM 722 N N . CYS A 1 91 ? -21.662 7.469 47.591 1.00 96.50 91 CYS A N 1
ATOM 723 C CA . CYS A 1 91 ? -22.742 7.103 46.680 1.00 96.50 91 CYS A CA 1
ATOM 724 C C . CYS A 1 91 ? -23.691 6.056 47.285 1.00 96.50 91 CYS A C 1
ATOM 726 O O . CYS A 1 91 ? -24.901 6.157 47.078 1.00 96.50 91 CYS A O 1
ATOM 728 N N . TYR A 1 92 ? -23.164 5.040 47.976 1.00 97.50 92 TYR A N 1
ATOM 729 C CA . TYR A 1 92 ? -23.987 4.033 48.650 1.00 97.50 92 TYR A CA 1
ATOM 730 C C . TYR A 1 92 ? -24.779 4.661 49.788 1.00 97.50 92 TYR A C 1
ATOM 732 O O . TYR A 1 92 ? -25.990 4.469 49.840 1.00 97.50 92 TYR A O 1
ATOM 740 N N . ARG A 1 93 ? -24.123 5.475 50.625 1.00 96.81 93 ARG A N 1
ATOM 741 C CA . ARG A 1 93 ? -24.764 6.195 51.726 1.00 96.81 93 ARG A CA 1
ATOM 742 C C . ARG A 1 93 ? -25.958 7.011 51.253 1.00 96.81 93 ARG A C 1
ATOM 744 O O . ARG A 1 93 ? -27.056 6.814 51.755 1.00 96.81 93 ARG A O 1
ATOM 751 N N . PHE A 1 94 ? -25.760 7.860 50.242 1.00 96.12 94 PHE A N 1
ATOM 752 C CA . PHE A 1 94 ? -26.818 8.715 49.699 1.00 96.12 94 PHE A CA 1
ATOM 753 C C . PHE A 1 94 ? -28.061 7.907 49.299 1.00 96.12 94 PHE A C 1
ATOM 755 O O . PHE A 1 94 ? -29.184 8.260 49.645 1.00 96.12 94 PHE A O 1
ATOM 762 N N . ARG A 1 95 ? -27.853 6.789 48.595 1.00 97.00 95 ARG A N 1
ATOM 763 C CA . ARG A 1 95 ? -28.938 5.945 48.076 1.00 97.00 95 ARG A CA 1
ATOM 764 C C . ARG A 1 95 ? -29.600 5.098 49.159 1.00 97.00 95 ARG A C 1
ATOM 766 O O . ARG A 1 95 ? -30.800 4.861 49.095 1.00 97.00 95 ARG A O 1
ATOM 773 N N . PHE A 1 96 ? -28.838 4.619 50.140 1.00 98.19 96 PHE A N 1
ATOM 774 C CA . PHE A 1 96 ? -29.376 3.796 51.222 1.00 98.19 96 PHE A CA 1
ATOM 775 C C . PHE A 1 96 ? -30.063 4.614 52.311 1.00 98.19 96 PHE A C 1
ATOM 777 O O . PHE A 1 96 ? -31.032 4.129 52.886 1.00 98.19 96 PHE A O 1
ATOM 784 N N . GLU A 1 97 ? -29.648 5.858 52.557 1.00 96.81 97 GLU A N 1
ATOM 785 C CA . GLU A 1 97 ? -30.399 6.784 53.416 1.00 96.81 97 GLU A CA 1
ATOM 786 C C . GLU A 1 97 ? -31.771 7.111 52.801 1.00 96.81 97 GLU A C 1
ATOM 788 O O . GLU A 1 97 ? -32.778 7.097 53.507 1.00 96.81 97 GLU A O 1
ATOM 793 N N . GLU A 1 98 ? -31.837 7.307 51.478 1.00 96.69 98 GLU A N 1
ATOM 794 C CA . GLU A 1 98 ? -33.101 7.461 50.745 1.00 96.69 98 GLU A CA 1
ATOM 795 C C . GLU A 1 98 ? -33.983 6.201 50.842 1.00 96.69 98 GLU A C 1
ATOM 797 O O . GLU A 1 98 ? -35.174 6.302 51.146 1.00 96.69 98 GLU A O 1
ATOM 802 N N . LEU A 1 99 ? -33.382 5.017 50.670 1.00 98.19 99 LEU A N 1
ATOM 803 C CA . LEU A 1 99 ? -34.050 3.720 50.801 1.00 98.19 99 LEU A CA 1
ATOM 804 C C . LEU A 1 99 ? -34.642 3.498 52.193 1.00 98.19 99 LEU A C 1
ATOM 806 O O . LEU A 1 99 ? -35.803 3.116 52.309 1.00 98.19 99 LEU A O 1
ATOM 810 N N . ALA A 1 100 ? -33.846 3.718 53.240 1.00 98.31 100 ALA A N 1
ATOM 811 C CA . ALA A 1 100 ? -34.259 3.493 54.619 1.00 98.31 100 ALA A CA 1
ATOM 812 C C . ALA A 1 100 ? -35.382 4.457 55.026 1.00 98.31 100 ALA A C 1
ATOM 814 O O . ALA A 1 100 ? -36.371 4.031 55.619 1.00 98.31 100 ALA A O 1
ATOM 815 N N . ARG A 1 101 ? -35.288 5.731 54.620 1.00 97.75 101 ARG A N 1
ATOM 816 C CA . ARG A 1 101 ? -36.347 6.718 54.856 1.00 97.75 101 ARG A CA 1
ATOM 817 C C . ARG A 1 101 ? -37.666 6.306 54.202 1.00 97.75 101 ARG A C 1
ATOM 819 O O . ARG A 1 101 ? -38.697 6.313 54.866 1.00 97.75 101 ARG A O 1
ATOM 826 N N . TYR A 1 102 ? -37.635 5.899 52.932 1.00 97.94 102 TYR A N 1
ATOM 827 C CA . TYR A 1 102 ? -38.836 5.430 52.237 1.00 97.94 102 TYR A CA 1
ATOM 828 C C . TYR A 1 102 ? -39.403 4.152 52.876 1.00 97.94 102 TYR A C 1
ATOM 830 O O . TYR A 1 102 ? -40.613 4.021 53.047 1.00 97.94 102 TYR A O 1
ATOM 838 N N . ALA A 1 103 ? -38.539 3.205 53.255 1.00 98.06 103 ALA A N 1
ATOM 839 C CA . ALA A 1 103 ? -38.951 1.976 53.927 1.00 98.06 103 ALA A CA 1
ATOM 840 C C . ALA A 1 103 ? -39.713 2.266 55.230 1.00 98.06 103 ALA A C 1
ATOM 842 O O . ALA A 1 103 ? -40.786 1.699 55.440 1.00 98.06 103 ALA A O 1
ATOM 843 N N . HIS A 1 104 ? -39.200 3.191 56.046 1.00 97.50 104 HIS A N 1
ATOM 844 C CA . HIS A 1 104 ? -39.850 3.673 57.264 1.00 97.50 104 HIS A CA 1
ATOM 845 C C . HIS A 1 104 ? -41.212 4.328 56.976 1.00 97.50 104 HIS A C 1
ATOM 847 O O . HIS A 1 104 ? -42.233 3.904 57.521 1.00 97.50 104 HIS A O 1
ATOM 853 N N . GLU A 1 105 ? -41.245 5.314 56.071 1.00 97.50 105 GLU A N 1
ATOM 854 C CA . GLU A 1 105 ? -42.454 6.076 55.709 1.00 97.50 105 GLU A CA 1
ATOM 855 C C . GLU A 1 105 ? -43.585 5.178 55.161 1.00 97.50 105 GLU A C 1
ATOM 857 O O . GLU A 1 105 ? -44.763 5.507 55.300 1.00 97.50 105 GLU A O 1
ATOM 862 N N . HIS A 1 106 ? -43.242 4.025 54.573 1.00 97.56 106 HIS A N 1
ATOM 863 C CA . HIS A 1 106 ? -44.183 3.087 53.947 1.00 97.56 106 HIS A CA 1
ATOM 864 C C . HIS A 1 106 ? -44.313 1.731 54.670 1.00 97.56 106 HIS A C 1
ATOM 866 O O . HIS A 1 106 ? -44.855 0.766 54.104 1.00 97.56 106 HIS A O 1
ATOM 872 N N . HIS A 1 107 ? -43.856 1.663 55.925 1.00 97.06 107 HIS A N 1
ATOM 873 C CA . HIS A 1 107 ? -43.995 0.507 56.816 1.00 97.06 107 HIS A CA 1
ATOM 874 C C . HIS A 1 107 ? -43.467 -0.806 56.210 1.00 97.06 107 HIS A C 1
ATOM 876 O O . HIS A 1 107 ? -44.150 -1.832 56.224 1.00 97.06 107 HIS A O 1
ATOM 882 N N . PHE A 1 108 ? -42.281 -0.768 55.604 1.00 98.25 108 PHE A N 1
ATOM 883 C CA . PHE A 1 108 ? -41.529 -1.977 55.262 1.00 98.25 108 PHE A CA 1
ATOM 884 C C . PHE A 1 108 ? -40.841 -2.538 56.512 1.00 98.25 108 PHE A C 1
ATOM 886 O O . PHE A 1 108 ? -40.467 -1.791 57.409 1.00 98.25 108 PHE A O 1
ATOM 893 N N . GLU A 1 109 ? -40.665 -3.857 56.570 1.00 98.12 109 GLU A N 1
ATOM 894 C CA . GLU A 1 109 ? -40.028 -4.545 57.705 1.00 98.12 109 GLU A CA 1
ATOM 895 C C . GLU A 1 109 ? -38.514 -4.690 57.507 1.00 98.12 109 GLU A C 1
ATOM 897 O O . GLU A 1 109 ? -37.750 -4.828 58.464 1.00 98.12 109 GLU A O 1
ATOM 902 N N . ALA A 1 110 ? -38.068 -4.693 56.249 1.00 98.31 110 ALA A N 1
ATOM 903 C CA . ALA A 1 110 ? -36.671 -4.888 55.910 1.00 98.31 110 ALA A CA 1
ATOM 904 C C . ALA A 1 110 ? -36.241 -4.093 54.676 1.00 98.31 110 ALA A C 1
ATOM 906 O O . ALA A 1 110 ? 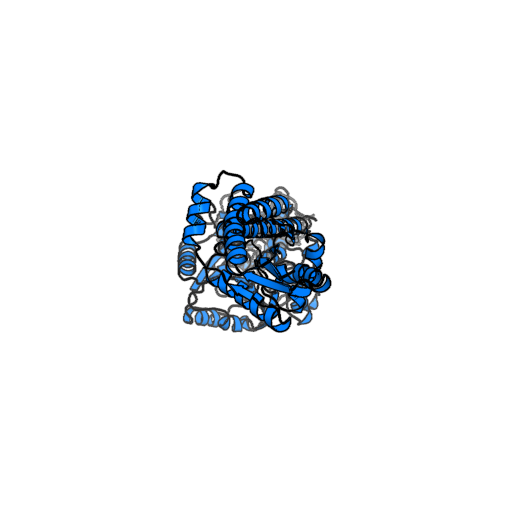-37.042 -3.826 53.776 1.00 98.31 110 ALA A O 1
ATOM 907 N N . ILE A 1 111 ? -34.943 -3.788 54.610 1.00 98.50 111 ILE A N 1
ATOM 908 C CA . ILE A 1 111 ? -34.282 -3.246 53.421 1.00 98.50 111 ILE A CA 1
ATOM 909 C C . ILE A 1 111 ? -33.165 -4.174 52.943 1.00 98.50 111 ILE A C 1
ATOM 911 O O . ILE A 1 111 ? -32.458 -4.794 53.739 1.00 98.50 111 ILE A O 1
ATOM 915 N N . GLY A 1 112 ? -32.985 -4.247 51.628 1.00 98.12 112 GLY A N 1
ATOM 916 C CA . GLY A 1 112 ? -31.929 -5.027 50.988 1.00 98.12 112 GLY A CA 1
ATOM 917 C C . GLY A 1 112 ? -31.368 -4.321 49.760 1.00 98.12 112 GLY A C 1
ATOM 918 O O . GLY A 1 112 ? -31.835 -3.253 49.366 1.00 98.12 112 GLY A O 1
ATOM 919 N N . THR A 1 113 ? -30.382 -4.931 49.102 1.00 98.12 113 THR A N 1
ATOM 920 C CA . THR A 1 113 ? -29.809 -4.375 47.869 1.00 98.12 113 THR A CA 1
ATOM 921 C C . THR A 1 113 ? -29.328 -5.447 46.900 1.00 98.12 113 THR A C 1
ATOM 923 O O . THR A 1 113 ? -28.788 -6.472 47.310 1.00 98.12 113 THR A O 1
ATOM 926 N N . THR A 1 114 ? -29.471 -5.185 45.600 1.00 96.88 114 THR A N 1
ATOM 927 C CA . THR A 1 114 ? -28.920 -6.033 44.527 1.00 96.88 114 THR A CA 1
ATOM 928 C C . THR A 1 114 ? -27.490 -5.660 44.147 1.00 96.88 114 THR A C 1
ATOM 930 O O . THR A 1 114 ? -26.842 -6.372 43.383 1.00 96.88 114 THR A O 1
ATOM 933 N N . LEU A 1 115 ? -26.958 -4.558 44.687 1.00 95.94 115 LEU A N 1
ATOM 934 C CA . LEU A 1 115 ? -25.633 -4.038 44.335 1.00 95.94 115 LEU A CA 1
ATOM 935 C C . LEU A 1 115 ? -24.491 -5.043 44.554 1.00 95.94 115 LEU A C 1
ATOM 937 O O . LEU A 1 115 ? -23.492 -5.003 43.832 1.00 95.94 115 LEU A O 1
ATOM 941 N N . SER A 1 116 ? -24.647 -5.965 45.507 1.00 95.50 116 SER A N 1
ATOM 942 C CA . SER A 1 116 ? -23.657 -6.997 45.820 1.00 95.50 116 SER A CA 1
ATOM 943 C C . SER A 1 116 ? -23.496 -8.056 44.726 1.00 95.50 116 SER A C 1
ATOM 945 O O . SER A 1 116 ? -22.542 -8.818 44.792 1.00 95.50 116 SER A O 1
ATOM 947 N N . VAL A 1 117 ? -24.356 -8.101 43.700 1.00 95.62 117 VAL A N 1
ATOM 948 C CA . VAL A 1 117 ? -24.176 -9.018 42.559 1.00 95.62 117 VAL A CA 1
ATOM 949 C C . VAL A 1 117 ? -22.980 -8.630 41.689 1.00 95.62 117 VAL A C 1
ATOM 951 O O . VAL A 1 117 ? -22.373 -9.475 41.042 1.00 95.62 117 VAL A O 1
ATOM 954 N N . SER A 1 118 ? -22.630 -7.343 41.629 1.00 92.75 118 SER A N 1
ATOM 955 C CA . SER A 1 118 ? -21.595 -6.868 40.713 1.00 92.75 118 SER A CA 1
ATOM 956 C C . SER A 1 118 ? -20.199 -7.072 41.311 1.00 92.75 118 SER A C 1
ATOM 958 O O . SER A 1 118 ? -19.897 -6.479 42.348 1.00 92.75 118 SER A O 1
ATOM 960 N N . PRO A 1 119 ? -19.285 -7.800 40.639 1.00 91.75 119 PRO A N 1
ATOM 961 C CA . PRO A 1 119 ? -17.911 -7.969 41.116 1.00 91.75 119 PRO A CA 1
ATOM 962 C C . PRO A 1 119 ? -17.093 -6.669 41.038 1.00 91.75 119 PRO A C 1
ATOM 964 O O . PRO A 1 119 ? -15.987 -6.602 41.565 1.00 91.75 119 PRO A O 1
ATOM 967 N N . TYR A 1 120 ? -17.624 -5.632 40.383 1.00 90.75 120 TYR A N 1
ATOM 968 C CA . TYR A 1 120 ? -16.973 -4.332 40.200 1.00 90.75 120 TYR A CA 1
ATOM 969 C C . TYR A 1 120 ? -17.341 -3.304 41.280 1.00 90.75 120 TYR A C 1
ATOM 971 O O . TYR A 1 120 ? -16.950 -2.135 41.173 1.00 90.75 120 TYR A O 1
ATOM 979 N N . GLN A 1 121 ? -18.140 -3.704 42.271 1.00 92.06 121 GLN A N 1
ATOM 980 C CA . GLN A 1 121 ? -18.565 -2.866 43.386 1.00 92.06 121 GLN A CA 1
ATOM 981 C C . GLN A 1 121 ? -17.922 -3.309 44.706 1.00 92.06 121 GLN A C 1
ATOM 983 O O . GLN A 1 121 ? -17.406 -4.418 44.828 1.00 92.06 121 GLN A O 1
ATOM 988 N N . PHE A 1 122 ? -17.921 -2.422 45.702 1.00 95.81 122 PHE A N 1
ATOM 989 C CA . PHE A 1 122 ? -17.274 -2.681 46.988 1.00 95.81 122 PHE A CA 1
ATOM 990 C C . PHE A 1 122 ? -18.266 -3.320 47.962 1.00 95.81 122 PHE A C 1
ATOM 992 O O . PHE A 1 122 ? -18.868 -2.631 48.778 1.00 95.81 122 PHE A O 1
ATOM 999 N N . THR A 1 123 ? -18.439 -4.640 47.870 1.00 95.38 123 THR A N 1
ATOM 1000 C CA . THR A 1 123 ? -19.438 -5.410 48.635 1.00 95.38 123 THR A CA 1
ATOM 1001 C C . THR A 1 123 ? -19.393 -5.166 50.148 1.00 95.38 123 THR A C 1
ATOM 1003 O O . THR A 1 123 ? -20.449 -5.076 50.769 1.00 95.38 123 THR A O 1
ATOM 1006 N N . SER A 1 124 ? -18.205 -4.996 50.744 1.00 96.00 124 SER A N 1
ATOM 1007 C CA . SER A 1 124 ? -18.082 -4.664 52.173 1.00 96.00 124 SER A CA 1
ATOM 1008 C C . SER A 1 124 ? -18.667 -3.287 52.501 1.00 96.00 124 SER A C 1
ATOM 1010 O O . SER A 1 124 ? -19.484 -3.177 53.405 1.00 96.00 124 SER A O 1
ATOM 1012 N N . LEU A 1 125 ? -18.338 -2.263 51.706 1.00 97.44 125 LEU A N 1
ATOM 1013 C CA . LEU A 1 125 ? -18.863 -0.903 51.880 1.00 97.44 125 LEU A CA 1
ATOM 1014 C C . LEU A 1 125 ? -20.368 -0.832 51.612 1.00 97.44 125 LEU A C 1
ATOM 1016 O O . LEU A 1 125 ? -21.076 -0.084 52.275 1.00 97.44 125 LEU A O 1
ATOM 1020 N N . ILE A 1 126 ? -20.866 -1.624 50.658 1.00 97.88 126 ILE A N 1
ATOM 1021 C CA . ILE A 1 126 ? -22.306 -1.756 50.412 1.00 97.88 126 ILE A CA 1
ATOM 1022 C C . ILE A 1 126 ? -23.001 -2.268 51.676 1.00 97.88 126 ILE A C 1
ATOM 1024 O O . ILE A 1 126 ? -24.008 -1.694 52.080 1.00 97.88 126 ILE A O 1
ATOM 1028 N N . LYS A 1 127 ? -22.471 -3.329 52.298 1.00 98.12 127 LYS A N 1
ATOM 1029 C CA . LYS A 1 127 ? -23.025 -3.883 53.537 1.00 98.12 127 LYS A CA 1
ATOM 1030 C C . LYS A 1 127 ? -22.995 -2.852 54.667 1.00 98.12 127 LYS A C 1
ATOM 1032 O O . LYS A 1 127 ? -24.023 -2.610 55.287 1.00 98.12 127 LYS A O 1
ATOM 1037 N N . GLU A 1 128 ? -21.838 -2.236 54.896 1.00 98.19 128 GLU A N 1
ATOM 1038 C CA . GLU A 1 128 ? -21.632 -1.252 55.963 1.00 98.19 128 GLU A CA 1
ATOM 1039 C C . GLU A 1 128 ? -22.587 -0.057 55.845 1.00 98.19 128 GLU A C 1
ATOM 1041 O O . GLU A 1 128 ? -23.225 0.319 56.827 1.00 98.19 128 GLU A O 1
ATOM 1046 N N . GLU A 1 129 ? -22.721 0.532 54.652 1.00 98.25 129 GLU A N 1
ATOM 1047 C CA . GLU A 1 129 ? -23.597 1.691 54.457 1.00 98.25 129 GLU A CA 1
ATOM 1048 C C . GLU A 1 129 ? -25.084 1.298 54.478 1.00 98.25 129 GLU A C 1
ATOM 1050 O O . GLU A 1 129 ? -25.893 2.064 54.991 1.00 98.25 129 GLU A O 1
ATOM 1055 N N . LEU A 1 130 ? -25.459 0.094 54.021 1.00 98.31 130 LEU A N 1
ATOM 1056 C CA . LEU A 1 130 ? -26.838 -0.396 54.153 1.00 98.31 130 LEU A CA 1
ATOM 1057 C C . LEU A 1 130 ? -27.224 -0.578 55.631 1.00 98.31 130 LEU A C 1
ATOM 1059 O O . LEU A 1 130 ? -28.290 -0.134 56.057 1.00 98.31 130 LEU A O 1
ATOM 1063 N N . GLU A 1 131 ? -26.337 -1.185 56.427 1.00 98.25 131 GLU A N 1
ATOM 1064 C CA . GLU A 1 131 ? -26.522 -1.342 57.874 1.00 98.25 131 GLU A CA 1
ATOM 1065 C C . GLU A 1 131 ? -26.561 0.002 58.601 1.00 98.25 131 GLU A C 1
ATOM 1067 O O . GLU A 1 131 ? -27.363 0.197 59.515 1.00 98.25 131 GLU A O 1
ATOM 1072 N N . ARG A 1 132 ? -25.708 0.945 58.198 1.00 98.06 132 ARG A N 1
ATOM 1073 C CA . ARG A 1 132 ? -25.699 2.304 58.740 1.00 98.06 132 ARG A CA 1
ATOM 1074 C C . ARG A 1 132 ? -27.029 3.014 58.493 1.00 98.06 132 ARG A C 1
ATOM 1076 O O . ARG A 1 132 ? -27.561 3.598 59.431 1.00 98.06 132 ARG A O 1
ATOM 1083 N N . SER A 1 133 ? -27.553 2.973 57.269 1.00 97.75 133 SER A N 1
ATOM 1084 C CA . SER A 1 133 ? -28.806 3.651 56.928 1.00 97.75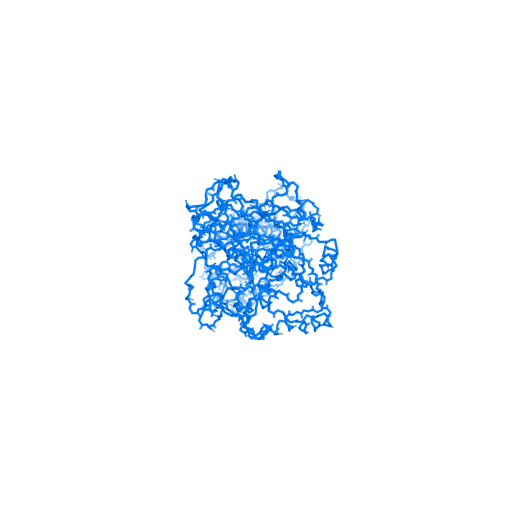 133 SER A CA 1
ATOM 1085 C C . SER A 1 133 ? -30.010 3.043 57.650 1.00 97.75 133 SER A C 1
ATOM 1087 O O . SER A 1 133 ? -30.860 3.790 58.126 1.00 97.75 133 SER A O 1
ATOM 1089 N N . ALA A 1 134 ? -30.059 1.715 57.812 1.00 97.25 134 ALA A N 1
ATOM 1090 C CA . ALA A 1 134 ? -31.120 1.058 58.580 1.00 97.25 134 ALA A CA 1
ATOM 1091 C C . ALA A 1 134 ? -31.120 1.460 60.064 1.00 97.25 134 ALA A C 1
ATOM 1093 O O . ALA A 1 134 ? -32.184 1.646 60.637 1.00 97.25 134 ALA A O 1
ATOM 1094 N N . LYS A 1 135 ? -29.948 1.672 60.686 1.00 97.06 135 LYS A N 1
ATOM 1095 C CA . LYS A 1 135 ? -29.841 2.071 62.109 1.00 97.06 135 LYS A CA 1
ATOM 1096 C C . LYS A 1 135 ? -30.526 3.398 62.450 1.00 97.06 135 LYS A C 1
ATOM 1098 O O . LYS A 1 135 ? -30.741 3.665 63.630 1.00 97.06 135 LYS A O 1
ATOM 1103 N N . LEU A 1 136 ? -30.849 4.224 61.455 1.00 96.31 136 LEU A N 1
ATOM 1104 C CA . LEU A 1 136 ? -31.637 5.444 61.648 1.00 96.31 136 LEU A CA 1
ATOM 1105 C C . LEU A 1 136 ? -33.100 5.141 62.028 1.00 96.31 136 LEU A C 1
ATOM 1107 O O . LEU A 1 136 ? -33.767 6.012 62.581 1.00 96.31 136 LEU A O 1
ATOM 1111 N N . TYR A 1 137 ? -33.567 3.914 61.771 1.00 97.56 137 TYR A N 1
ATOM 1112 C CA . TYR A 1 137 ? -34.948 3.458 61.927 1.00 97.56 137 TYR A CA 1
ATOM 1113 C C . TYR A 1 137 ? -34.965 2.073 62.609 1.00 97.56 137 TYR A C 1
ATOM 1115 O O . TYR A 1 137 ? -34.775 1.056 61.940 1.00 97.56 137 TYR A O 1
ATOM 1123 N N . PRO A 1 138 ? -35.124 2.004 63.946 1.00 93.69 138 PRO A N 1
ATOM 1124 C CA . PRO A 1 138 ? -34.928 0.776 64.730 1.00 93.69 138 PRO A CA 1
ATOM 1125 C C . PRO A 1 138 ? -35.776 -0.438 64.320 1.00 93.69 138 PRO A C 1
ATOM 1127 O O . PRO A 1 138 ? -35.421 -1.567 64.650 1.00 93.69 138 PRO A O 1
ATOM 1130 N N . GLU A 1 139 ? -36.894 -0.221 63.636 1.00 94.69 139 GLU A N 1
ATOM 1131 C CA . GLU A 1 139 ? -37.794 -1.259 63.137 1.00 94.69 139 GLU A CA 1
ATOM 1132 C C . GLU A 1 139 ? -37.327 -1.923 61.832 1.00 94.69 139 GLU A C 1
ATOM 1134 O O . GLU A 1 139 ? -37.829 -2.992 61.485 1.00 94.69 139 GLU A O 1
ATOM 1139 N N . LEU A 1 140 ? -36.368 -1.329 61.111 1.00 97.62 140 LEU A N 1
ATOM 1140 C CA . LEU A 1 140 ? -35.880 -1.876 59.849 1.00 97.62 140 LEU A CA 1
ATOM 1141 C C . LEU A 1 140 ? -34.830 -2.965 60.073 1.00 97.62 140 LEU A C 1
ATOM 1143 O O . LEU A 1 140 ? -33.748 -2.730 60.615 1.00 97.62 140 LEU A O 1
ATOM 1147 N N . THR A 1 141 ? -35.107 -4.154 59.544 1.00 97.56 141 THR A N 1
ATOM 1148 C CA . THR A 1 141 ? -34.126 -5.239 59.462 1.00 97.56 141 THR A CA 1
ATOM 1149 C C . THR A 1 141 ? -33.307 -5.137 58.173 1.00 97.56 141 THR A C 1
ATOM 1151 O O . THR A 1 141 ? -33.828 -4.854 57.095 1.00 97.56 141 THR A O 1
ATOM 1154 N N . VAL A 1 142 ? -32.003 -5.400 58.249 1.00 97.88 142 VAL A N 1
ATOM 1155 C CA . VAL A 1 142 ? -31.131 -5.436 57.066 1.00 97.88 142 VAL A CA 1
ATOM 1156 C C . VAL A 1 142 ? -31.070 -6.853 56.519 1.00 97.88 142 VAL A C 1
ATOM 1158 O O . VAL A 1 142 ? -30.638 -7.772 57.214 1.00 97.88 142 VAL A O 1
ATOM 1161 N N . LEU A 1 143 ? -31.431 -7.018 55.248 1.00 96.69 143 LEU A N 1
ATOM 1162 C CA . LEU A 1 143 ? -31.296 -8.275 54.524 1.00 96.69 143 LEU A CA 1
ATOM 1163 C C . LEU A 1 143 ? -30.197 -8.136 53.466 1.00 96.69 143 LEU A C 1
ATOM 1165 O O . LEU A 1 143 ? -30.414 -7.656 52.351 1.00 96.69 143 LEU A O 1
ATOM 1169 N N . PHE A 1 144 ? -28.984 -8.545 53.838 1.00 97.06 144 PHE A N 1
ATOM 1170 C CA . PHE A 1 144 ? -27.808 -8.482 52.976 1.00 97.06 144 PHE A CA 1
ATOM 1171 C C . PHE A 1 144 ? -27.258 -9.879 52.669 1.00 97.06 144 PHE A C 1
ATOM 1173 O O . PHE A 1 144 ? -26.946 -10.648 53.577 1.00 97.06 144 PHE A O 1
ATOM 1180 N N . ARG A 1 145 ? -27.054 -10.165 51.380 1.00 95.81 145 ARG A N 1
ATOM 1181 C CA . ARG A 1 145 ? -26.340 -11.346 50.880 1.00 95.81 145 ARG A CA 1
ATOM 1182 C C . ARG A 1 145 ? -25.325 -10.916 49.823 1.00 95.81 145 ARG A C 1
ATOM 1184 O O . ARG A 1 145 ? -25.548 -9.961 49.077 1.00 95.81 145 ARG A O 1
ATOM 1191 N N . ASP A 1 146 ? -24.194 -11.609 49.776 1.00 96.81 146 ASP A N 1
ATOM 1192 C CA . ASP A 1 146 ? -23.199 -11.450 48.718 1.00 96.81 146 ASP A CA 1
ATOM 1193 C C . ASP A 1 146 ? -23.592 -12.305 47.505 1.00 96.81 146 ASP A C 1
ATOM 1195 O O . ASP A 1 146 ? -23.480 -13.526 47.553 1.00 96.81 146 ASP A O 1
ATOM 1199 N N . TYR A 1 147 ? -24.070 -11.660 46.438 1.00 96.50 147 TYR A N 1
ATOM 1200 C CA . TYR A 1 147 ? -24.548 -12.324 45.218 1.00 96.50 147 TYR A CA 1
ATOM 1201 C C . TYR A 1 147 ? -23.477 -12.411 44.116 1.00 96.50 147 TYR A C 1
ATOM 1203 O O . TYR A 1 147 ? -23.798 -12.652 42.953 1.00 96.50 147 TYR A O 1
ATOM 1211 N N . ARG A 1 148 ? -22.189 -12.178 44.414 1.00 96.31 148 ARG A N 1
ATOM 1212 C CA . ARG A 1 148 ? -21.143 -12.174 43.367 1.00 96.31 148 ARG A CA 1
ATOM 1213 C C . ARG A 1 148 ? -21.021 -13.509 42.632 1.00 96.31 148 ARG A C 1
ATOM 1215 O O . ARG A 1 148 ? -20.694 -13.511 41.446 1.00 96.31 148 ARG A O 1
ATOM 1222 N N . SER A 1 149 ? -21.300 -14.628 43.304 1.00 96.56 149 SER A N 1
ATOM 1223 C CA . SER A 1 149 ? -21.351 -15.959 42.682 1.00 96.56 149 SER A CA 1
ATOM 1224 C C . SER A 1 149 ? -22.413 -16.063 41.587 1.00 96.56 149 SER A C 1
ATOM 1226 O O . SER A 1 149 ? -22.227 -16.816 40.635 1.00 96.56 149 SER A O 1
ATOM 1228 N N . ASP A 1 150 ? -23.485 -15.276 41.683 1.00 96.44 150 ASP A N 1
ATOM 1229 C CA . ASP A 1 150 ? -24.598 -15.267 40.737 1.00 96.44 150 ASP A CA 1
ATOM 1230 C C . ASP A 1 150 ? -24.350 -14.346 39.526 1.00 96.44 150 ASP A C 1
ATOM 1232 O O . ASP A 1 150 ? -25.111 -14.356 38.558 1.00 96.44 150 ASP A O 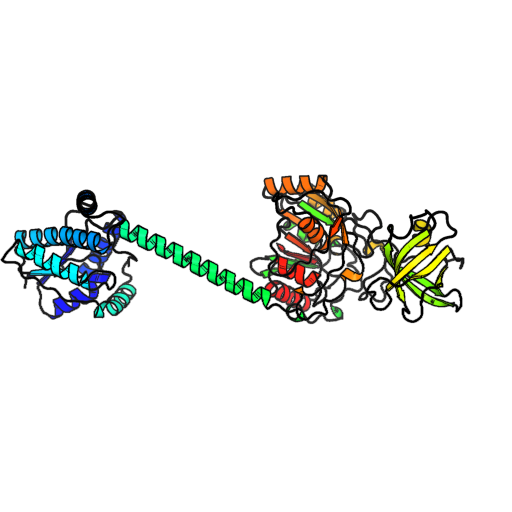1
ATOM 1236 N N . TYR A 1 151 ? -23.267 -13.557 39.521 1.00 95.12 151 TYR A N 1
ATOM 1237 C CA . TYR A 1 151 ? -22.964 -12.620 38.432 1.00 95.12 151 TYR A CA 1
ATOM 1238 C C . TYR A 1 151 ? -22.878 -13.259 37.030 1.00 95.12 151 TYR A C 1
ATOM 1240 O O . TYR A 1 151 ? -23.401 -12.661 36.077 1.00 95.12 151 TYR A O 1
ATOM 1248 N N . PRO A 1 152 ? -22.244 -14.440 36.840 1.00 95.69 152 PRO A N 1
ATOM 1249 C CA . PRO A 1 152 ? -22.213 -15.107 35.538 1.00 95.69 152 PRO A CA 1
ATOM 1250 C C . PRO A 1 152 ? -23.608 -15.525 35.060 1.00 95.69 152 PRO A C 1
ATOM 1252 O O . PRO A 1 152 ? -23.923 -15.366 33.880 1.00 95.69 152 PRO A O 1
ATOM 1255 N N . GLU A 1 153 ? -24.449 -15.997 35.979 1.00 96.12 153 GLU A N 1
ATOM 1256 C CA . GLU A 1 153 ? -25.819 -16.426 35.698 1.00 96.12 153 GLU A CA 1
ATOM 1257 C C . GLU A 1 153 ? -26.708 -15.230 35.330 1.00 96.12 153 GLU A C 1
ATOM 1259 O O . GLU A 1 153 ? -27.297 -15.201 34.248 1.00 96.12 153 GLU A O 1
ATOM 1264 N N . ALA A 1 154 ? -26.680 -14.166 36.139 1.00 93.88 154 ALA A N 1
ATOM 1265 C CA . ALA A 1 154 ? -27.350 -12.900 35.841 1.00 93.88 154 ALA A CA 1
ATOM 1266 C C . ALA A 1 154 ? -26.904 -12.322 34.480 1.00 93.88 154 ALA A C 1
ATOM 1268 O O . ALA A 1 154 ? -27.701 -11.798 33.696 1.00 93.88 154 ALA A O 1
ATOM 1269 N N . THR A 1 155 ? -25.615 -12.458 34.148 1.00 93.06 155 THR A N 1
ATOM 1270 C CA . THR A 1 155 ? -25.041 -12.075 32.848 1.00 93.06 155 THR A CA 1
ATOM 1271 C C . THR A 1 155 ? -25.597 -12.907 31.694 1.00 93.06 155 THR A C 1
ATOM 1273 O O . THR A 1 155 ? -25.784 -12.351 30.609 1.00 93.06 155 THR A O 1
ATOM 1276 N N . ARG A 1 156 ? -25.819 -14.210 31.878 1.00 96.31 156 ARG A N 1
ATOM 1277 C CA . ARG A 1 156 ? -26.388 -15.082 30.844 1.00 96.31 156 ARG A CA 1
ATOM 1278 C C . ARG A 1 156 ? -27.864 -14.760 30.626 1.00 96.31 156 ARG A C 1
ATOM 1280 O O . ARG A 1 156 ? -28.230 -14.378 29.516 1.00 96.31 156 ARG A O 1
ATOM 1287 N N . ARG A 1 157 ? -28.670 -14.788 31.690 1.00 95.38 157 ARG A N 1
ATOM 1288 C CA . ARG A 1 157 ? -30.119 -14.540 31.624 1.00 95.38 157 ARG A CA 1
ATOM 1289 C C . ARG A 1 157 ? -30.462 -13.151 31.095 1.00 95.38 157 ARG A C 1
ATOM 1291 O O . ARG A 1 157 ? -31.345 -13.014 30.259 1.00 95.38 157 ARG A O 1
ATOM 1298 N N . SER A 1 158 ? -29.718 -12.115 31.493 1.00 95.31 158 SER A N 1
ATOM 1299 C CA . SER A 1 158 ? -29.934 -10.765 30.943 1.00 95.31 158 SER A CA 1
ATOM 1300 C C . SER A 1 158 ? -29.726 -10.689 29.427 1.00 95.31 158 SER A C 1
ATOM 1302 O O . SER A 1 158 ? -30.391 -9.890 28.775 1.00 95.31 158 SER A O 1
ATOM 1304 N N . ARG A 1 159 ? -28.839 -11.513 28.843 1.00 94.62 159 ARG A N 1
ATOM 1305 C CA . ARG A 1 159 ? -28.681 -11.602 27.379 1.00 94.62 159 ARG A CA 1
ATOM 1306 C C . ARG A 1 159 ? -29.841 -12.345 26.730 1.00 94.62 159 ARG A C 1
ATOM 1308 O O . ARG A 1 159 ? -30.321 -11.893 25.700 1.00 94.62 159 ARG A O 1
ATOM 1315 N N . GLU A 1 160 ? -30.277 -13.450 27.327 1.00 95.44 160 GLU A N 1
ATOM 1316 C CA . GLU A 1 160 ? -31.417 -14.242 26.840 1.00 95.44 160 GLU A CA 1
ATOM 1317 C C . GLU A 1 160 ? -32.708 -13.415 26.823 1.00 95.44 160 GLU A C 1
ATOM 1319 O O . GLU A 1 160 ? -33.481 -13.490 25.874 1.00 95.44 160 GLU A O 1
ATOM 1324 N N . LEU A 1 161 ? -32.888 -12.554 27.826 1.00 94.31 161 LEU A N 1
ATOM 1325 C CA . LEU A 1 161 ? -34.019 -11.635 27.945 1.00 94.31 161 LEU A CA 1
ATOM 1326 C C . LEU A 1 161 ? -33.853 -10.333 27.139 1.00 94.31 161 LEU A C 1
ATOM 1328 O O . LEU A 1 161 ? -34.726 -9.471 27.189 1.00 94.31 161 LEU A O 1
ATOM 1332 N N . GLY A 1 162 ? -32.733 -10.146 26.429 1.00 94.62 162 GLY A N 1
ATOM 1333 C CA . GLY A 1 162 ? -32.476 -8.932 25.645 1.00 94.62 162 GLY A CA 1
ATOM 1334 C C . GLY A 1 162 ? -32.403 -7.645 26.479 1.00 94.62 162 GLY A C 1
ATOM 1335 O O . GLY A 1 162 ? -32.698 -6.566 25.969 1.00 94.62 162 GLY A O 1
ATOM 1336 N N . MET A 1 163 ? -32.033 -7.735 27.759 1.00 95.19 163 MET A N 1
ATOM 1337 C CA . MET A 1 163 ? -31.987 -6.580 28.658 1.00 95.19 163 MET A CA 1
ATOM 1338 C C . MET A 1 163 ? -30.826 -5.648 28.307 1.00 95.19 163 MET A C 1
ATOM 1340 O O . MET A 1 163 ? -29.709 -6.100 28.030 1.00 95.19 163 MET A O 1
ATOM 1344 N N . TYR A 1 164 ? -31.053 -4.335 28.414 1.00 93.81 164 TYR A N 1
ATOM 1345 C CA . TYR A 1 164 ? -29.968 -3.362 28.345 1.00 93.81 164 TYR A CA 1
ATOM 1346 C C . TYR A 1 164 ? -28.941 -3.614 29.452 1.00 93.81 164 TYR A C 1
ATOM 1348 O O . TYR A 1 164 ? -29.288 -3.786 30.623 1.00 93.81 164 TYR A O 1
ATOM 1356 N N . ARG A 1 165 ? -27.660 -3.617 29.072 1.00 89.88 165 ARG A N 1
ATOM 1357 C CA . ARG A 1 165 ? -26.534 -3.837 29.977 1.00 89.88 165 ARG A CA 1
ATOM 1358 C C . ARG A 1 165 ? -25.512 -2.730 29.846 1.00 89.88 165 ARG A C 1
ATOM 1360 O O . ARG A 1 165 ? -24.803 -2.623 28.848 1.00 89.88 165 ARG A O 1
ATOM 1367 N N . GLN A 1 166 ? -25.367 -1.989 30.926 1.00 85.06 166 GLN A N 1
ATOM 1368 C CA . GLN A 1 166 ? -24.326 -0.998 31.083 1.00 85.06 166 GLN A CA 1
ATOM 1369 C C . GLN A 1 166 ? -22.929 -1.630 31.216 1.00 85.06 166 GLN A C 1
ATOM 1371 O O . GLN A 1 166 ? -22.771 -2.756 31.694 1.00 85.06 166 GLN A O 1
ATOM 1376 N N . ASN A 1 167 ? -21.895 -0.863 30.865 1.00 84.56 167 ASN A N 1
ATOM 1377 C CA . ASN A 1 167 ? -20.484 -1.236 31.038 1.00 84.56 167 ASN A CA 1
ATOM 1378 C C . ASN A 1 167 ? -19.757 -0.411 32.121 1.00 84.56 167 ASN A C 1
ATOM 1380 O O . ASN A 1 167 ? -18.533 -0.445 32.201 1.00 84.56 167 ASN A O 1
ATOM 1384 N N . TYR A 1 168 ? -20.505 0.328 32.945 1.00 90.44 168 TYR A N 1
ATOM 1385 C CA . TYR A 1 168 ? -20.001 1.173 34.031 1.00 90.44 168 TYR A CA 1
ATOM 1386 C C . TYR A 1 168 ? -21.061 1.322 35.135 1.00 90.44 168 TYR A C 1
ATOM 1388 O O . TYR A 1 168 ? -22.220 0.948 34.952 1.00 90.44 168 TYR A O 1
ATOM 1396 N N . CYS A 1 169 ? -20.696 1.876 36.296 1.00 89.50 169 CYS A N 1
ATOM 1397 C CA . CYS A 1 169 ? -21.593 1.953 37.461 1.00 89.50 169 CYS A CA 1
ATOM 1398 C C . CYS A 1 169 ? -22.852 2.811 37.210 1.00 89.50 169 CYS A C 1
ATOM 1400 O O . CYS A 1 169 ? -23.922 2.525 37.746 1.00 89.50 169 CYS A O 1
ATOM 1402 N N . GLY A 1 170 ? -22.754 3.826 36.351 1.00 90.00 170 GLY A N 1
ATOM 1403 C CA . GLY A 1 170 ? -23.824 4.781 36.051 1.00 90.00 170 GLY A CA 1
ATOM 1404 C C . GLY A 1 170 ? -23.447 6.227 36.338 1.00 90.00 170 GLY A C 1
ATOM 1405 O O . GLY A 1 170 ? -23.966 7.098 35.666 1.00 90.00 170 GLY A O 1
ATOM 1406 N N . CYS A 1 171 ? -22.507 6.503 37.247 1.00 92.38 171 CYS A N 1
ATOM 1407 C CA . CYS A 1 171 ? -22.064 7.880 37.488 1.00 92.38 171 CYS A CA 1
ATOM 1408 C C . CYS A 1 171 ? -21.064 8.386 36.445 1.00 92.38 171 CYS A C 1
ATOM 1410 O O . CYS A 1 171 ? -20.289 7.602 35.885 1.00 92.38 171 CYS A O 1
ATOM 1412 N N . THR A 1 172 ? -21.032 9.708 36.256 1.00 90.94 172 THR A N 1
ATOM 1413 C CA . THR A 1 172 ? -20.113 10.424 35.351 1.00 90.94 172 THR A CA 1
ATOM 1414 C C . THR A 1 172 ? -18.660 10.024 35.552 1.00 90.94 172 THR A C 1
ATOM 1416 O O . THR A 1 172 ? -17.964 9.729 34.583 1.00 90.94 172 THR A O 1
ATOM 1419 N N . PHE A 1 173 ? -18.205 9.926 36.800 1.00 91.38 173 PHE A N 1
ATOM 1420 C CA . PHE A 1 173 ? -16.830 9.530 37.101 1.00 91.38 173 PHE A CA 1
ATOM 1421 C C . PHE A 1 173 ? -16.509 8.105 36.627 1.00 91.38 173 PHE A C 1
ATOM 1423 O O . PHE A 1 173 ? -15.491 7.877 35.982 1.00 91.38 173 PHE A O 1
ATOM 1430 N N . SER A 1 174 ? -17.407 7.146 36.880 1.00 89.75 174 SER A N 1
ATOM 1431 C CA . SER A 1 174 ? -17.231 5.770 36.402 1.00 89.75 174 SER A CA 1
ATOM 1432 C C . SER A 1 174 ? -17.344 5.675 34.879 1.00 89.75 174 SER A C 1
ATOM 1434 O O . SER A 1 174 ? -16.735 4.782 34.295 1.00 89.75 174 SER A O 1
ATOM 1436 N N . ASN A 1 175 ? -18.104 6.567 34.236 1.00 89.81 175 ASN A N 1
ATOM 1437 C CA . ASN A 1 175 ? -18.171 6.635 32.779 1.00 89.81 175 ASN A CA 1
ATOM 1438 C C . ASN A 1 175 ? -16.844 7.122 32.181 1.00 89.81 175 ASN A C 1
ATOM 1440 O O . ASN A 1 175 ? -16.344 6.504 31.245 1.00 89.81 175 ASN A O 1
ATOM 1444 N N . LYS A 1 176 ? -16.243 8.173 32.762 1.00 89.06 176 LYS A N 1
ATOM 1445 C CA . LYS A 1 176 ? -14.913 8.673 32.370 1.00 89.06 176 LYS A CA 1
ATOM 1446 C C . LYS A 1 176 ? -13.844 7.585 32.503 1.00 89.06 176 LYS A C 1
ATOM 1448 O O . LYS A 1 176 ? -13.132 7.321 31.541 1.00 89.06 176 LYS A O 1
ATOM 1453 N N . GLU A 1 177 ? -13.798 6.896 33.646 1.00 88.94 177 GLU A N 1
ATOM 1454 C CA . GLU A 1 177 ? -12.894 5.755 33.877 1.00 88.94 177 GLU A CA 1
ATOM 1455 C C . GLU A 1 177 ? -13.084 4.662 32.808 1.00 88.94 177 GLU A C 1
ATOM 1457 O O . GLU A 1 177 ? -12.125 4.206 32.186 1.00 88.94 177 GLU A O 1
ATOM 1462 N N . ALA A 1 178 ? -14.336 4.272 32.539 1.00 87.44 178 ALA A N 1
ATOM 1463 C CA . ALA A 1 178 ? -14.646 3.256 31.538 1.00 87.44 178 ALA A CA 1
ATOM 1464 C C . ALA A 1 178 ? -14.313 3.716 30.108 1.00 87.44 178 ALA A C 1
ATOM 1466 O O . ALA A 1 178 ? -13.963 2.895 29.260 1.00 87.44 178 ALA A O 1
ATOM 1467 N N . GLN A 1 179 ? -14.430 5.012 29.808 1.00 87.94 179 GLN A N 1
ATOM 1468 C CA . GLN A 1 179 ? -14.033 5.574 28.522 1.00 87.94 179 GLN A CA 1
ATOM 1469 C C . GLN A 1 179 ? -12.520 5.517 28.334 1.00 87.94 179 GLN A C 1
ATOM 1471 O O . GLN A 1 179 ? -12.073 5.019 27.300 1.00 87.94 179 GLN A O 1
ATOM 1476 N N . GLN A 1 180 ? -11.756 5.939 29.339 1.00 88.69 180 GLN A N 1
ATOM 1477 C CA . GLN A 1 180 ? -10.301 5.869 29.310 1.00 88.69 180 GLN A CA 1
ATOM 1478 C C . GLN A 1 180 ? -9.824 4.424 29.110 1.00 88.69 180 GLN A C 1
ATOM 1480 O O . GLN A 1 180 ? -9.043 4.147 28.202 1.00 88.69 180 GLN A O 1
ATOM 1485 N N . GLU A 1 181 ? -10.384 3.466 29.853 1.00 87.94 181 GLU A N 1
ATOM 1486 C CA . GLU A 1 181 ? -10.044 2.050 29.689 1.00 87.94 181 GLU A CA 1
ATOM 1487 C C . GLU A 1 181 ? -10.376 1.529 28.273 1.00 87.94 181 GLU A C 1
ATOM 1489 O O . GLU A 1 181 ? -9.630 0.737 27.686 1.00 87.94 181 GLU A O 1
ATOM 1494 N N . ARG A 1 182 ? -11.495 1.968 27.675 1.00 86.75 182 ARG A N 1
ATOM 1495 C CA . ARG A 1 182 ? -11.845 1.619 26.285 1.00 86.75 182 ARG A CA 1
ATOM 1496 C C . ARG A 1 182 ? -10.834 2.183 25.289 1.00 86.75 182 ARG A C 1
ATOM 1498 O O . ARG A 1 182 ? -10.478 1.480 24.339 1.00 86.75 182 ARG A O 1
ATOM 1505 N N . GLU A 1 183 ? -10.393 3.419 25.484 1.00 90.50 183 GLU A N 1
ATOM 1506 C CA . GLU A 1 183 ? -9.394 4.079 24.642 1.00 90.50 183 GLU A CA 1
ATOM 1507 C C . GLU A 1 183 ? -8.033 3.383 24.749 1.00 90.50 183 GLU A C 1
ATOM 1509 O O . GLU A 1 183 ? -7.454 3.028 23.720 1.00 90.50 183 GLU A O 1
ATOM 1514 N N . GLU A 1 184 ? -7.589 3.055 25.962 1.00 92.06 184 GLU A N 1
ATOM 1515 C CA . GLU A 1 184 ? -6.367 2.287 26.222 1.00 92.06 184 GLU A CA 1
ATOM 1516 C C . GLU A 1 184 ? -6.425 0.897 25.576 1.00 92.06 184 GLU A C 1
ATOM 1518 O O . GLU A 1 184 ? -5.518 0.504 24.839 1.00 92.06 184 GLU A O 1
ATOM 1523 N N . ARG A 1 185 ? -7.532 0.159 25.745 1.00 90.19 185 ARG A N 1
ATOM 1524 C CA . ARG A 1 185 ? -7.731 -1.148 25.092 1.00 90.19 185 ARG A CA 1
ATOM 1525 C C . ARG A 1 185 ? -7.733 -1.030 23.567 1.00 90.19 185 ARG A C 1
ATOM 1527 O O . ARG A 1 185 ? -7.214 -1.916 22.881 1.00 90.19 185 ARG A O 1
ATOM 1534 N N . LYS A 1 186 ? -8.316 0.035 23.007 1.00 91.00 186 LYS A N 1
ATOM 1535 C CA . LYS A 1 186 ? -8.313 0.300 21.558 1.00 91.00 186 LYS A CA 1
ATOM 1536 C C . LYS A 1 186 ? -6.898 0.609 21.063 1.00 91.00 186 LYS A C 1
ATOM 1538 O O . LYS A 1 186 ? -6.497 0.058 20.035 1.00 91.00 186 LYS A O 1
ATOM 1543 N N . ALA A 1 187 ? -6.140 1.421 21.796 1.00 91.62 187 ALA A N 1
ATOM 1544 C CA . ALA A 1 187 ? -4.747 1.739 21.500 1.00 91.62 187 ALA A CA 1
ATOM 1545 C C . ALA A 1 187 ? -3.859 0.488 21.573 1.00 91.62 187 ALA A C 1
ATOM 1547 O O . ALA A 1 187 ? -3.152 0.194 20.611 1.00 91.62 187 ALA A O 1
ATOM 1548 N N . ALA A 1 188 ? -3.983 -0.318 22.630 1.00 92.81 188 ALA A N 1
ATOM 1549 C CA . ALA A 1 188 ? -3.251 -1.573 22.793 1.00 92.81 188 ALA A CA 1
ATOM 1550 C C . ALA A 1 188 ? -3.555 -2.572 21.665 1.00 92.81 188 ALA A C 1
ATOM 1552 O O . ALA A 1 188 ? -2.644 -3.170 21.093 1.00 92.81 188 ALA A O 1
ATOM 1553 N N . ARG A 1 189 ? -4.829 -2.715 21.267 1.00 92.44 189 ARG A N 1
ATOM 1554 C CA . ARG A 1 189 ? -5.216 -3.545 20.111 1.00 92.44 189 ARG A CA 1
ATOM 1555 C C . ARG A 1 189 ? -4.616 -3.029 18.803 1.00 92.44 189 ARG A C 1
ATOM 1557 O O . ARG A 1 189 ? -4.182 -3.836 17.984 1.00 92.44 189 ARG A O 1
ATOM 1564 N N . LYS A 1 190 ? -4.599 -1.708 18.590 1.00 91.56 190 LYS A N 1
ATOM 1565 C CA . LYS A 1 190 ? -3.986 -1.087 17.405 1.00 91.56 190 LYS A CA 1
ATOM 1566 C C . LYS A 1 190 ? -2.474 -1.330 17.379 1.00 91.56 190 LYS A C 1
ATOM 1568 O O . LYS A 1 190 ? -1.962 -1.745 16.344 1.00 91.56 190 LYS A O 1
ATOM 1573 N N . ALA A 1 191 ? -1.792 -1.138 18.508 1.00 91.44 191 ALA A N 1
ATOM 1574 C CA . ALA A 1 191 ? -0.359 -1.380 18.655 1.00 91.44 191 ALA A CA 1
ATOM 1575 C C . ALA A 1 191 ? -0.004 -2.854 18.413 1.00 91.44 191 ALA A C 1
ATOM 1577 O O . ALA A 1 191 ? 0.891 -3.140 17.623 1.00 91.44 191 ALA A O 1
ATOM 1578 N N . LYS A 1 192 ? -0.770 -3.791 18.991 1.00 93.06 192 LYS A N 1
ATOM 1579 C CA . LYS A 1 192 ? -0.593 -5.231 18.757 1.00 93.06 192 LYS A CA 1
ATOM 1580 C C . LYS A 1 192 ? -0.704 -5.589 17.272 1.00 93.06 192 LYS A C 1
ATOM 1582 O O . LYS A 1 192 ? 0.190 -6.234 16.741 1.00 93.06 192 LYS A O 1
ATOM 1587 N N . LYS A 1 193 ? -1.748 -5.115 16.581 1.00 90.19 193 LYS A N 1
ATOM 1588 C CA . LYS A 1 193 ? -1.912 -5.354 15.135 1.00 90.19 193 LYS A CA 1
ATOM 1589 C C . LYS A 1 193 ? -0.783 -4.746 14.298 1.00 90.19 193 LYS A C 1
ATOM 1591 O O . LYS A 1 193 ? -0.386 -5.329 13.295 1.00 90.19 193 LYS A O 1
ATOM 1596 N N . ALA A 1 194 ? -0.285 -3.569 14.679 1.00 86.75 194 ALA A N 1
ATOM 1597 C CA . ALA A 1 194 ? 0.843 -2.939 13.998 1.00 86.75 194 ALA A CA 1
ATOM 1598 C C . ALA A 1 194 ? 2.135 -3.752 14.178 1.00 86.75 194 ALA A C 1
ATOM 1600 O O . ALA A 1 194 ? 2.838 -3.980 13.198 1.00 86.75 194 ALA A O 1
ATOM 1601 N N . ALA A 1 195 ? 2.396 -4.251 15.390 1.00 89.69 195 ALA A N 1
ATOM 1602 C CA . ALA A 1 195 ? 3.535 -5.119 15.680 1.00 89.69 195 ALA A CA 1
ATOM 1603 C C . ALA A 1 195 ? 3.454 -6.454 14.919 1.00 89.69 195 ALA A C 1
ATOM 1605 O O . ALA A 1 195 ? 4.431 -6.862 14.300 1.00 89.69 195 ALA A O 1
ATOM 1606 N N . GLU A 1 196 ? 2.280 -7.093 14.884 1.00 90.75 196 GLU A N 1
ATOM 1607 C CA . GLU A 1 196 ? 2.042 -8.310 14.090 1.00 90.75 196 GLU A CA 1
ATOM 1608 C C . GLU A 1 196 ? 2.291 -8.070 12.591 1.00 90.75 196 GLU A C 1
ATOM 1610 O O . GLU A 1 196 ? 2.916 -8.892 11.922 1.00 90.75 196 GLU A O 1
ATOM 1615 N N . ARG A 1 197 ? 1.851 -6.921 12.057 1.00 87.31 197 ARG A N 1
ATOM 1616 C CA . ARG A 1 197 ? 2.112 -6.540 10.661 1.00 87.31 197 ARG A CA 1
ATOM 1617 C C . ARG A 1 197 ? 3.602 -6.319 10.400 1.00 87.31 197 ARG A C 1
ATOM 1619 O O . ARG A 1 197 ? 4.096 -6.808 9.391 1.00 87.31 197 ARG A O 1
ATOM 1626 N N . ALA A 1 198 ? 4.298 -5.595 11.275 1.00 87.00 198 ALA A N 1
ATOM 1627 C CA . ALA A 1 198 ? 5.731 -5.342 11.138 1.00 87.00 198 ALA A CA 1
ATOM 1628 C C . ALA A 1 198 ? 6.537 -6.649 11.179 1.00 87.00 198 ALA A C 1
ATOM 1630 O O . ALA A 1 198 ? 7.393 -6.860 10.327 1.00 87.00 198 ALA A O 1
ATOM 1631 N N . ALA A 1 199 ? 6.191 -7.562 12.093 1.00 89.31 199 ALA A N 1
ATOM 1632 C CA . ALA A 1 199 ? 6.795 -8.888 12.159 1.00 89.31 199 ALA A CA 1
ATOM 1633 C C . ALA A 1 199 ? 6.559 -9.690 10.868 1.00 89.31 199 ALA A C 1
ATOM 1635 O O . ALA A 1 199 ? 7.505 -10.251 10.330 1.00 89.31 199 ALA A O 1
ATOM 1636 N N . LYS A 1 200 ? 5.332 -9.689 10.316 1.00 88.88 200 LYS A N 1
ATOM 1637 C CA . LYS A 1 200 ? 5.050 -10.359 9.032 1.00 88.88 200 LYS A CA 1
ATOM 1638 C C . LYS A 1 200 ? 5.897 -9.786 7.891 1.00 88.88 200 LYS A C 1
ATOM 1640 O O . LYS A 1 200 ? 6.395 -10.555 7.083 1.00 88.88 200 LYS A O 1
ATOM 1645 N N . LEU A 1 201 ? 6.049 -8.462 7.817 1.00 89.44 201 LEU A N 1
ATOM 1646 C CA . LEU A 1 201 ? 6.843 -7.807 6.770 1.00 89.44 201 LEU A CA 1
ATOM 1647 C C . LEU A 1 201 ? 8.338 -8.126 6.888 1.00 89.44 201 LEU A C 1
ATOM 1649 O O . LEU A 1 201 ? 8.965 -8.418 5.879 1.00 89.44 201 LEU A O 1
ATOM 1653 N N . ALA A 1 202 ? 8.881 -8.135 8.108 1.00 87.12 202 ALA A N 1
ATOM 1654 C CA . ALA A 1 202 ? 10.281 -8.473 8.365 1.00 87.12 202 ALA A CA 1
ATOM 1655 C C . ALA A 1 202 ? 10.621 -9.948 8.077 1.00 87.12 202 ALA A C 1
ATOM 1657 O O . ALA A 1 202 ? 11.789 -10.287 7.939 1.00 87.12 202 ALA A O 1
ATOM 1658 N N . MET A 1 203 ? 9.616 -10.826 8.013 1.00 91.56 203 MET A N 1
ATOM 1659 C CA . MET A 1 203 ? 9.793 -12.244 7.684 1.00 91.56 203 MET A CA 1
ATOM 1660 C C . MET A 1 203 ? 9.604 -12.555 6.194 1.00 91.56 203 MET A C 1
ATOM 1662 O O . MET A 1 203 ? 9.750 -13.718 5.823 1.00 91.56 203 MET A O 1
ATOM 1666 N N . LEU A 1 204 ? 9.251 -11.569 5.357 1.00 93.50 204 LEU A N 1
ATOM 1667 C CA . LEU A 1 204 ? 9.100 -11.793 3.919 1.00 93.50 204 LEU A CA 1
ATOM 1668 C C . LEU A 1 204 ? 10.454 -12.108 3.289 1.00 93.50 204 LEU A C 1
ATOM 1670 O O . LEU A 1 204 ? 11.412 -11.353 3.443 1.00 93.50 204 LEU A O 1
ATOM 1674 N N . LYS A 1 205 ? 10.491 -13.196 2.530 1.00 95.56 205 LYS A N 1
ATOM 1675 C CA . LYS A 1 205 ? 11.656 -13.634 1.766 1.00 95.56 205 LYS A CA 1
ATOM 1676 C C . LYS A 1 205 ? 11.455 -13.379 0.282 1.00 95.56 205 LYS A C 1
ATOM 1678 O O . LYS A 1 205 ? 10.336 -13.186 -0.188 1.00 95.56 205 LYS A O 1
ATOM 1683 N N . THR A 1 206 ? 12.531 -13.446 -0.490 1.00 95.19 206 THR A N 1
ATOM 1684 C CA . THR A 1 206 ? 12.470 -13.304 -1.949 1.00 95.19 206 THR A CA 1
ATOM 1685 C C . THR A 1 206 ? 11.565 -14.364 -2.588 1.00 95.19 206 THR A C 1
ATOM 1687 O O . THR A 1 206 ? 10.814 -14.044 -3.508 1.00 95.19 206 THR A O 1
ATOM 1690 N N . GLU A 1 207 ? 11.540 -15.592 -2.054 1.00 95.81 207 GLU A N 1
ATOM 1691 C CA . GLU A 1 207 ? 10.637 -16.670 -2.499 1.00 95.81 207 GLU A CA 1
ATOM 1692 C C . GLU A 1 207 ? 9.147 -16.335 -2.330 1.00 95.81 207 GLU A C 1
ATOM 1694 O O . GLU A 1 207 ? 8.314 -16.808 -3.103 1.00 95.81 207 GLU A O 1
ATOM 1699 N N . ASP A 1 208 ? 8.787 -15.447 -1.395 1.00 95.56 208 ASP A N 1
ATOM 1700 C CA . ASP A 1 208 ? 7.408 -14.981 -1.274 1.00 95.56 208 ASP A CA 1
ATOM 1701 C C . ASP A 1 208 ? 6.981 -14.167 -2.503 1.00 95.56 208 ASP A C 1
ATOM 1703 O O . ASP A 1 208 ? 5.786 -14.004 -2.741 1.00 95.56 208 ASP A O 1
ATOM 1707 N N . PHE A 1 209 ? 7.916 -13.671 -3.312 1.00 96.44 209 PHE A N 1
ATOM 1708 C CA . PHE A 1 209 ? 7.630 -12.939 -4.546 1.00 96.44 209 PHE A CA 1
ATOM 1709 C C . PHE A 1 209 ? 7.720 -13.805 -5.808 1.00 96.44 209 PHE A C 1
ATOM 1711 O O . PHE A 1 209 ? 7.698 -13.276 -6.925 1.00 96.44 209 PHE A O 1
ATOM 1718 N N . ASP A 1 210 ? 7.827 -15.121 -5.639 1.00 96.31 210 ASP A N 1
ATOM 1719 C CA . ASP A 1 210 ? 7.863 -16.080 -6.734 1.00 96.31 210 ASP A CA 1
ATOM 1720 C C . ASP A 1 210 ? 6.451 -16.477 -7.187 1.00 96.31 210 ASP A C 1
ATOM 1722 O O . ASP A 1 210 ? 5.510 -16.585 -6.394 1.00 96.31 210 ASP A O 1
ATOM 1726 N N . TYR A 1 211 ? 6.302 -16.692 -8.490 1.00 95.62 211 TYR A N 1
ATOM 1727 C CA . TYR A 1 211 ? 5.094 -17.237 -9.095 1.00 95.62 211 TYR A CA 1
ATOM 1728 C C . TYR A 1 211 ? 5.461 -17.976 -10.383 1.00 95.62 211 TYR A C 1
ATOM 1730 O O . TYR A 1 211 ? 6.447 -17.646 -11.042 1.00 95.62 211 TYR A O 1
ATOM 1738 N N . ASP A 1 212 ? 4.652 -18.967 -10.753 1.00 94.62 212 ASP A N 1
ATOM 1739 C CA . ASP A 1 212 ? 4.835 -19.691 -12.008 1.00 94.62 212 ASP A CA 1
ATOM 1740 C C . ASP A 1 212 ? 4.519 -18.764 -13.189 1.00 94.62 212 ASP A C 1
ATOM 1742 O O . ASP A 1 212 ? 3.383 -18.305 -13.317 1.00 94.62 212 ASP A O 1
ATOM 1746 N N . LEU A 1 213 ? 5.522 -18.459 -14.017 1.00 95.50 213 LEU A N 1
ATOM 1747 C CA . LEU A 1 213 ? 5.405 -17.634 -15.220 1.00 95.50 213 LEU A CA 1
ATOM 1748 C C . LEU A 1 213 ? 5.492 -18.541 -16.457 1.00 95.50 213 LEU A C 1
ATOM 1750 O O . LEU A 1 213 ? 6.598 -18.840 -16.916 1.00 95.50 213 LEU A O 1
ATOM 1754 N N . PRO A 1 214 ? 4.354 -18.968 -17.034 1.00 95.94 214 PRO A N 1
ATOM 1755 C CA . PRO A 1 214 ? 4.370 -19.827 -18.207 1.00 95.94 214 PRO A CA 1
ATOM 1756 C C . PRO A 1 214 ? 4.953 -19.101 -19.421 1.00 95.94 214 PRO A C 1
ATOM 1758 O O . PRO A 1 214 ? 4.601 -17.951 -19.684 1.00 95.94 214 PRO A O 1
ATOM 1761 N N . GLU A 1 215 ? 5.765 -19.789 -20.230 1.00 93.38 215 GLU A N 1
ATOM 1762 C CA . GLU A 1 215 ? 6.385 -19.188 -21.424 1.00 93.38 215 GLU A CA 1
ATOM 1763 C C . GLU A 1 215 ? 5.353 -18.588 -22.393 1.00 93.38 215 GLU A C 1
ATOM 1765 O O . GLU A 1 215 ? 5.578 -17.519 -22.952 1.00 93.38 215 GLU A O 1
ATOM 1770 N N . HIS A 1 216 ? 4.183 -19.223 -22.537 1.00 93.25 216 HIS A N 1
ATOM 1771 C CA . HIS A 1 216 ? 3.105 -18.746 -23.413 1.00 93.25 216 HIS A CA 1
ATOM 1772 C C . HIS A 1 216 ? 2.450 -17.436 -22.941 1.00 93.25 216 HIS A C 1
ATOM 1774 O O . HIS A 1 216 ? 1.760 -16.783 -23.720 1.00 93.25 216 HIS A O 1
ATOM 1780 N N . CYS A 1 217 ? 2.640 -17.055 -21.675 1.00 96.31 217 CYS A N 1
ATOM 1781 C CA . CYS A 1 217 ? 2.193 -15.771 -21.149 1.00 96.31 217 CYS A CA 1
ATOM 1782 C C . CYS A 1 217 ? 3.190 -14.646 -21.456 1.00 96.31 217 CYS A C 1
ATOM 1784 O O . CYS A 1 217 ? 2.810 -13.484 -21.371 1.00 96.31 217 CYS A O 1
ATOM 1786 N N . ILE A 1 218 ? 4.445 -14.941 -21.809 1.00 95.69 218 ILE A N 1
ATOM 1787 C CA . ILE A 1 218 ? 5.461 -13.915 -22.073 1.00 95.69 218 ILE A CA 1
ATOM 1788 C C . ILE A 1 218 ? 5.244 -13.327 -23.470 1.00 95.69 218 ILE A C 1
ATOM 1790 O O . ILE A 1 218 ? 5.464 -13.996 -24.481 1.00 95.69 218 ILE A O 1
ATOM 1794 N N . ALA A 1 219 ? 4.850 -12.053 -23.536 1.00 94.62 219 ALA A N 1
ATOM 1795 C CA . ALA A 1 219 ? 4.627 -11.371 -24.806 1.00 94.62 219 ALA A CA 1
ATOM 1796 C C . ALA A 1 219 ? 5.939 -11.214 -25.592 1.00 94.62 219 ALA A C 1
ATOM 1798 O O . ALA A 1 219 ? 6.868 -10.553 -25.128 1.00 94.62 219 ALA A O 1
ATOM 1799 N N . GLN A 1 220 ? 5.995 -11.801 -26.790 1.00 94.25 220 GLN A N 1
ATOM 1800 C CA . GLN A 1 220 ? 7.114 -11.624 -27.726 1.00 94.25 220 GLN A CA 1
ATOM 1801 C C . GLN A 1 220 ? 6.912 -10.425 -28.664 1.00 94.25 220 GLN A C 1
ATOM 1803 O O . GLN A 1 220 ? 7.883 -9.920 -29.217 1.00 94.25 220 GLN A O 1
ATOM 1808 N N . GLU A 1 221 ? 5.669 -9.957 -28.807 1.00 91.88 221 GLU A N 1
ATOM 1809 C CA . GLU A 1 221 ? 5.280 -8.850 -29.682 1.00 91.88 221 GLU A CA 1
ATOM 1810 C C . GLU A 1 221 ? 4.268 -7.932 -28.969 1.00 91.88 221 GLU A C 1
ATOM 1812 O O . GLU A 1 221 ? 3.420 -8.422 -28.202 1.00 91.88 221 GLU A O 1
ATOM 1817 N N . PRO A 1 222 ? 4.328 -6.607 -29.202 1.00 89.50 222 PRO A N 1
ATOM 1818 C CA . PRO A 1 222 ? 3.348 -5.658 -28.682 1.00 89.50 222 PRO A CA 1
ATOM 1819 C C . PRO A 1 222 ? 1.951 -5.912 -29.267 1.00 89.50 222 PRO A C 1
ATOM 1821 O O . PRO A 1 222 ? 1.767 -6.675 -30.213 1.00 89.50 222 PRO A O 1
ATOM 1824 N N . ALA A 1 223 ? 0.924 -5.292 -28.682 1.00 86.00 223 ALA A N 1
ATOM 1825 C CA . ALA A 1 223 ? -0.399 -5.299 -29.305 1.00 86.00 223 ALA A CA 1
ATOM 1826 C C . ALA A 1 223 ? -0.357 -4.498 -30.626 1.00 86.00 223 ALA A C 1
ATOM 1828 O O . ALA A 1 223 ? 0.242 -3.421 -30.633 1.00 86.00 223 ALA A O 1
ATOM 1829 N N . PRO A 1 224 ? -1.021 -4.949 -31.712 1.00 81.62 224 PRO A N 1
ATOM 1830 C CA . PRO A 1 224 ? -1.047 -4.214 -32.984 1.00 81.62 224 PRO A CA 1
ATOM 1831 C C . PRO A 1 224 ? -1.591 -2.787 -32.853 1.00 81.62 224 PRO A C 1
ATOM 1833 O O . PRO A 1 224 ? -1.162 -1.882 -33.559 1.00 81.62 224 PRO A O 1
ATOM 1836 N N . ILE A 1 225 ? -2.535 -2.588 -31.927 1.00 87.88 225 ILE A N 1
ATOM 1837 C CA . ILE A 1 225 ? -3.031 -1.276 -31.514 1.00 87.88 225 ILE A CA 1
ATOM 1838 C C . ILE A 1 225 ? -2.773 -1.155 -30.010 1.00 87.88 225 ILE A C 1
ATOM 1840 O O . ILE A 1 225 ? -3.301 -1.949 -29.226 1.00 87.88 225 ILE A O 1
ATOM 1844 N N . ARG A 1 226 ? -1.957 -0.171 -29.617 1.00 90.94 226 ARG A N 1
ATOM 1845 C CA . ARG A 1 226 ? -1.399 -0.021 -28.259 1.00 90.94 226 ARG A CA 1
ATOM 1846 C C . ARG A 1 226 ? -2.453 -0.101 -27.148 1.00 90.94 226 ARG A C 1
ATOM 1848 O O . ARG A 1 226 ? -2.280 -0.856 -26.198 1.00 90.94 226 ARG A O 1
ATOM 1855 N N . ASP A 1 227 ? -3.573 0.602 -27.306 1.00 94.56 227 ASP A N 1
ATOM 1856 C CA . ASP A 1 227 ? -4.619 0.731 -26.281 1.00 94.56 227 ASP A CA 1
ATOM 1857 C C . ASP A 1 227 ? -5.685 -0.387 -26.302 1.00 94.56 227 ASP A C 1
ATOM 1859 O O . ASP A 1 227 ? -6.663 -0.343 -25.545 1.00 94.56 227 ASP A O 1
ATOM 1863 N N . THR A 1 228 ? -5.490 -1.411 -27.141 1.00 95.19 228 THR A N 1
ATOM 1864 C CA . THR A 1 228 ? -6.366 -2.595 -27.222 1.00 95.19 228 THR A CA 1
ATOM 1865 C C . THR A 1 228 ? -5.877 -3.772 -26.379 1.00 95.19 228 THR A C 1
ATOM 1867 O O . THR A 1 228 ? -6.571 -4.789 -26.291 1.00 95.19 228 THR A O 1
ATOM 1870 N N . CYS A 1 229 ? -4.709 -3.649 -25.735 1.00 95.38 229 CYS A N 1
ATOM 1871 C CA . CYS A 1 229 ? -4.223 -4.651 -24.791 1.00 95.38 229 CYS A CA 1
ATOM 1872 C C . CYS A 1 229 ? -5.174 -4.785 -23.590 1.00 95.38 229 CYS A C 1
ATOM 1874 O O . CYS A 1 229 ? -5.978 -3.889 -23.292 1.00 95.38 229 CYS A O 1
ATOM 1876 N N . LYS A 1 230 ? -5.116 -5.924 -22.891 1.00 97.81 230 LYS A N 1
ATOM 1877 C CA . LYS A 1 230 ? -5.931 -6.091 -21.683 1.00 97.81 230 LYS A CA 1
ATOM 1878 C C . LYS A 1 230 ? -5.392 -5.188 -20.576 1.00 97.81 230 LYS A C 1
ATOM 1880 O O . LYS A 1 230 ? -4.207 -4.875 -20.513 1.00 97.81 230 LYS A O 1
ATOM 1885 N N . MET A 1 231 ? -6.267 -4.823 -19.653 1.00 98.50 231 MET A N 1
ATOM 1886 C CA . MET A 1 231 ? -5.913 -4.135 -18.423 1.00 98.50 231 MET A CA 1
ATOM 1887 C C . MET A 1 231 ? -6.585 -4.834 -17.245 1.00 98.50 231 MET A C 1
ATOM 1889 O O . MET A 1 231 ? -7.786 -5.094 -17.271 1.00 98.50 231 MET A O 1
ATOM 1893 N N . LEU A 1 232 ? -5.820 -5.169 -16.210 1.00 98.75 232 LEU A N 1
ATOM 1894 C CA . LEU A 1 232 ? -6.366 -5.670 -14.952 1.00 98.75 232 LEU A CA 1
ATOM 1895 C C . LEU A 1 232 ? -6.475 -4.516 -13.958 1.00 98.75 232 LEU A C 1
ATOM 1897 O O . LEU A 1 232 ? -5.463 -3.977 -13.515 1.00 98.75 232 LEU A O 1
ATOM 1901 N N . VAL A 1 233 ? -7.695 -4.137 -13.588 1.00 98.81 233 VAL A N 1
ATOM 1902 C CA . VAL A 1 233 ? -7.919 -3.100 -12.576 1.00 98.81 233 VAL A CA 1
ATOM 1903 C C . VAL A 1 233 ? -8.001 -3.743 -11.199 1.00 98.81 233 VAL A C 1
ATOM 1905 O O . VAL A 1 233 ? -8.793 -4.660 -10.995 1.00 98.81 233 VAL A O 1
ATOM 1908 N N . MET A 1 234 ? -7.228 -3.234 -10.242 1.00 98.69 234 MET A N 1
ATOM 1909 C CA . MET A 1 234 ? -7.211 -3.693 -8.857 1.00 98.69 234 MET A CA 1
ATOM 1910 C C . MET A 1 234 ? -7.524 -2.552 -7.890 1.00 98.69 234 MET A C 1
ATOM 1912 O O . MET A 1 234 ? -6.893 -1.496 -7.921 1.00 98.69 234 MET A O 1
ATOM 1916 N N . ASN A 1 235 ? -8.441 -2.798 -6.954 1.00 98.31 235 ASN A N 1
ATOM 1917 C CA . ASN A 1 235 ? -8.555 -1.973 -5.755 1.00 98.31 235 ASN A CA 1
ATOM 1918 C C . ASN A 1 235 ? -7.502 -2.412 -4.727 1.00 98.31 235 ASN A C 1
ATOM 1920 O O . ASN A 1 235 ? -7.589 -3.511 -4.175 1.00 98.31 235 ASN A O 1
ATOM 1924 N N . ARG A 1 236 ? -6.530 -1.552 -4.416 1.00 95.94 236 ARG A N 1
ATOM 1925 C CA . ARG A 1 236 ? -5.357 -1.932 -3.610 1.00 95.94 236 ARG A CA 1
ATOM 1926 C C . ARG A 1 236 ? -5.671 -2.306 -2.166 1.00 95.94 236 ARG A C 1
ATOM 1928 O O . ARG A 1 236 ? -4.890 -3.037 -1.559 1.00 95.94 236 ARG A O 1
ATOM 1935 N N . LYS A 1 237 ? -6.789 -1.818 -1.612 1.00 94.19 237 LYS A N 1
ATOM 1936 C CA . LYS A 1 237 ? -7.208 -2.087 -0.224 1.00 94.19 237 LYS A CA 1
ATOM 1937 C C . LYS A 1 237 ? -7.939 -3.418 -0.087 1.00 94.19 237 LYS A C 1
ATOM 1939 O O . LYS A 1 237 ? -7.743 -4.114 0.902 1.00 94.19 237 LYS A O 1
ATOM 1944 N N . THR A 1 238 ? -8.797 -3.743 -1.050 1.00 97.12 238 THR A N 1
ATOM 1945 C CA . THR A 1 238 ? -9.676 -4.923 -0.984 1.00 97.12 238 THR A CA 1
ATOM 1946 C C . THR A 1 238 ? -9.176 -6.110 -1.800 1.00 97.12 238 THR A C 1
ATOM 1948 O O . THR A 1 238 ? -9.625 -7.224 -1.558 1.00 97.12 238 THR A O 1
ATOM 1951 N N . GLY A 1 239 ? -8.279 -5.887 -2.766 1.00 97.50 239 GLY A N 1
ATOM 1952 C CA . GLY A 1 239 ? -7.851 -6.909 -3.722 1.00 97.50 239 GLY A CA 1
ATOM 1953 C C . GLY A 1 239 ? -8.895 -7.223 -4.800 1.00 97.50 239 GLY A C 1
ATOM 1954 O O . GLY A 1 239 ? -8.704 -8.164 -5.562 1.00 97.50 239 GLY A O 1
ATOM 1955 N N . ALA A 1 240 ? -10.000 -6.468 -4.884 1.00 98.38 240 ALA A N 1
ATOM 1956 C CA . ALA A 1 240 ? -11.017 -6.671 -5.914 1.00 98.38 240 ALA A CA 1
ATOM 1957 C C . ALA A 1 240 ? -10.446 -6.405 -7.317 1.00 98.38 240 ALA A C 1
ATOM 1959 O O . ALA A 1 240 ? -9.799 -5.376 -7.528 1.00 98.38 240 ALA A O 1
ATOM 1960 N N . LEU A 1 241 ? -10.726 -7.315 -8.256 1.00 98.62 241 LEU A N 1
ATOM 1961 C CA . LEU A 1 241 ? -10.190 -7.319 -9.620 1.00 98.62 241 LEU A CA 1
ATOM 1962 C C . LEU A 1 241 ? -11.291 -7.100 -10.664 1.00 98.62 241 LEU A C 1
ATOM 1964 O O . LEU A 1 241 ? -12.405 -7.603 -10.504 1.00 98.62 241 LEU A O 1
ATOM 1968 N N . GLN A 1 242 ? -10.974 -6.385 -11.744 1.00 98.56 242 GLN A N 1
ATOM 1969 C CA . GLN A 1 242 ? -11.841 -6.225 -12.915 1.00 98.56 242 GLN A CA 1
ATOM 1970 C C . GLN A 1 242 ? -11.021 -6.357 -14.201 1.00 98.56 242 GLN A C 1
ATOM 1972 O O . GLN A 1 242 ? -10.024 -5.656 -14.375 1.00 98.56 242 GLN A O 1
ATOM 1977 N N . ASP A 1 243 ? -11.461 -7.238 -15.100 1.00 98.56 243 ASP A N 1
ATOM 1978 C CA . ASP A 1 243 ? -10.877 -7.394 -16.433 1.00 98.56 243 ASP A CA 1
ATOM 1979 C C . ASP A 1 243 ? -11.416 -6.295 -17.367 1.00 98.56 243 ASP A C 1
ATOM 1981 O O . ASP A 1 243 ? -12.633 -6.127 -17.503 1.00 98.56 243 ASP A O 1
ATOM 1985 N N . LYS A 1 244 ? -10.513 -5.540 -17.995 1.00 98.38 244 LYS A N 1
ATOM 1986 C CA . LYS A 1 244 ? -10.797 -4.413 -18.895 1.00 98.38 244 LYS A CA 1
ATOM 1987 C C . LYS A 1 244 ? -9.870 -4.428 -20.109 1.00 98.38 244 LYS A C 1
ATOM 1989 O O . LYS A 1 244 ? -8.970 -5.264 -20.198 1.00 98.38 244 LYS A O 1
ATOM 1994 N N . ILE A 1 245 ? -10.085 -3.499 -21.033 1.00 98.00 245 ILE A N 1
ATOM 1995 C CA . ILE A 1 245 ? -9.109 -3.143 -22.073 1.00 98.00 245 ILE A CA 1
ATOM 1996 C C . ILE A 1 245 ? -8.456 -1.804 -21.725 1.00 98.00 245 ILE A C 1
ATOM 1998 O O . ILE A 1 245 ? -9.042 -1.007 -20.995 1.00 98.00 245 ILE A O 1
ATOM 2002 N N . PHE A 1 246 ? -7.237 -1.553 -22.201 1.00 98.38 246 PHE A N 1
ATOM 2003 C CA . PHE A 1 246 ? -6.456 -0.405 -21.737 1.00 98.38 246 PHE A CA 1
ATOM 2004 C C . PHE A 1 246 ? -7.130 0.941 -22.000 1.00 98.38 246 PHE A C 1
ATOM 2006 O O . PHE A 1 246 ? -7.161 1.775 -21.102 1.00 98.38 246 PHE A O 1
ATOM 2013 N N . ARG A 1 247 ? -7.771 1.129 -23.160 1.00 97.50 247 ARG A N 1
ATOM 2014 C CA . ARG A 1 247 ? -8.567 2.336 -23.454 1.00 97.50 247 ARG A CA 1
ATOM 2015 C C . ARG A 1 247 ? -9.660 2.652 -22.422 1.00 97.50 247 ARG A C 1
ATOM 2017 O O . ARG A 1 247 ? -10.010 3.820 -22.262 1.00 97.50 247 ARG A O 1
ATOM 2024 N N . ASP A 1 248 ? -10.151 1.658 -21.676 1.00 98.25 248 ASP A N 1
ATOM 2025 C CA . ASP A 1 248 ? -11.130 1.871 -20.599 1.00 98.25 248 ASP A CA 1
ATOM 2026 C C . ASP A 1 248 ? -10.525 2.632 -19.408 1.00 98.25 248 ASP A C 1
ATOM 2028 O O . ASP A 1 248 ? -11.269 3.093 -18.543 1.00 98.25 248 ASP A O 1
ATOM 2032 N N . ILE A 1 249 ? -9.194 2.812 -19.341 1.00 98.31 249 ILE A N 1
ATOM 2033 C CA . ILE A 1 249 ? -8.535 3.646 -18.322 1.00 98.31 249 ILE A CA 1
ATOM 2034 C C . ILE A 1 249 ? -9.155 5.040 -18.256 1.00 98.31 249 ILE A C 1
ATOM 2036 O O . ILE A 1 249 ? -9.271 5.603 -17.168 1.00 98.31 249 ILE A O 1
ATOM 2040 N N . TYR A 1 250 ? -9.640 5.552 -19.393 1.00 98.31 250 TYR A N 1
ATOM 2041 C CA . TYR A 1 250 ? -10.373 6.807 -19.475 1.00 98.31 250 TYR A CA 1
ATOM 2042 C C . TYR A 1 250 ? -11.486 6.896 -18.423 1.00 98.31 250 TYR A C 1
ATOM 2044 O O . TYR A 1 250 ? -11.608 7.926 -17.761 1.00 98.31 250 TYR A O 1
ATOM 2052 N N . ASP A 1 251 ? -12.257 5.828 -18.201 1.00 98.19 251 ASP A N 1
ATOM 2053 C CA . ASP A 1 251 ? -13.392 5.809 -17.267 1.00 98.19 251 ASP A CA 1
ATOM 2054 C C . ASP A 1 251 ? -12.964 5.792 -15.796 1.00 98.19 251 ASP A C 1
ATOM 2056 O O . ASP A 1 251 ? -13.712 6.225 -14.917 1.00 98.19 251 ASP A O 1
ATOM 2060 N N . TYR A 1 252 ? -11.743 5.339 -15.519 1.00 98.12 252 TYR A N 1
ATOM 2061 C CA . TYR A 1 252 ? -11.193 5.280 -14.169 1.00 98.12 252 TYR A CA 1
ATOM 2062 C C . TYR A 1 252 ? -10.511 6.577 -13.738 1.00 98.12 252 TYR A C 1
ATOM 2064 O O . TYR A 1 252 ? -10.248 6.740 -12.545 1.00 98.12 252 TYR A O 1
ATOM 2072 N N . LEU A 1 253 ? -10.242 7.496 -14.668 1.00 98.25 253 LEU A N 1
ATOM 2073 C CA . LEU A 1 253 ? -9.652 8.809 -14.405 1.00 98.25 253 LEU A CA 1
ATOM 2074 C C . LEU A 1 253 ? -10.737 9.864 -14.156 1.00 98.25 253 LEU A C 1
ATOM 2076 O O . LEU A 1 253 ? -11.790 9.867 -14.803 1.00 98.25 253 LEU A O 1
ATOM 2080 N N . LYS A 1 254 ? -10.481 10.779 -13.222 1.00 97.88 254 LYS A N 1
ATOM 2081 C CA . LYS A 1 254 ? -11.391 11.862 -12.834 1.00 97.88 254 LYS A CA 1
ATOM 2082 C C . LYS A 1 254 ? -10.793 13.220 -13.208 1.00 97.88 254 LYS A C 1
ATOM 2084 O O . LYS A 1 254 ? -9.576 13.369 -13.128 1.00 97.88 254 LYS A O 1
ATOM 2089 N N . PRO A 1 255 ? -11.618 14.224 -13.559 1.00 98.06 255 PRO A N 1
ATOM 2090 C CA . PRO A 1 255 ? -11.134 15.595 -13.692 1.00 98.06 255 PRO A CA 1
ATOM 2091 C C . PRO A 1 255 ? -10.372 16.021 -12.430 1.00 98.06 255 PRO A C 1
ATOM 2093 O O . PRO A 1 255 ? -10.837 15.767 -11.317 1.00 98.06 255 PRO A O 1
ATOM 2096 N N . GLY A 1 256 ? -9.208 16.643 -12.608 1.00 97.88 256 GLY A N 1
ATOM 2097 C CA . GLY A 1 256 ? -8.301 17.011 -11.519 1.00 97.88 256 GLY A CA 1
ATOM 2098 C C . GLY A 1 256 ? -7.287 15.934 -11.118 1.00 97.88 256 GLY A C 1
ATOM 2099 O O . GLY A 1 256 ? -6.412 16.238 -10.316 1.00 97.88 256 GLY A O 1
ATOM 2100 N N . ASP A 1 257 ? -7.353 14.711 -11.659 1.00 98.69 257 ASP A N 1
ATOM 2101 C CA . ASP A 1 257 ? -6.243 13.753 -11.548 1.00 98.69 257 ASP A CA 1
ATOM 2102 C C . ASP A 1 257 ? -5.032 14.214 -12.384 1.00 98.69 257 ASP A C 1
ATOM 2104 O O . ASP A 1 257 ? -5.171 14.989 -13.333 1.00 98.69 257 ASP A O 1
ATOM 2108 N N . LEU A 1 258 ? -3.848 13.690 -12.065 1.00 98.88 258 LEU A N 1
ATOM 2109 C CA . LEU A 1 258 ? -2.597 13.939 -12.780 1.00 98.88 258 LEU A CA 1
ATOM 2110 C C . LEU A 1 258 ? -1.908 12.617 -13.120 1.00 98.88 258 LEU A C 1
ATOM 2112 O O . LEU A 1 258 ? -1.528 11.870 -12.218 1.00 98.88 258 LEU A O 1
ATOM 2116 N N . LEU A 1 259 ? -1.707 12.351 -14.411 1.00 98.88 259 LEU A N 1
ATOM 2117 C CA . LEU A 1 259 ? -0.805 11.301 -14.880 1.00 98.88 259 LEU A CA 1
ATOM 2118 C C . LEU A 1 259 ? 0.636 11.827 -14.869 1.00 98.88 259 LEU A C 1
ATOM 2120 O O . LEU A 1 259 ? 0.894 12.923 -15.367 1.00 98.88 259 LEU A O 1
ATOM 2124 N N . VAL A 1 260 ? 1.569 11.040 -14.332 1.00 98.75 260 VAL A N 1
ATOM 2125 C CA . VAL A 1 260 ? 3.007 11.339 -14.381 1.00 98.75 260 VAL A CA 1
ATOM 2126 C C . VAL A 1 260 ? 3.748 10.172 -15.016 1.00 98.75 260 VAL A C 1
ATOM 2128 O O . VAL A 1 260 ? 3.743 9.071 -14.460 1.00 98.75 260 VAL A O 1
ATOM 2131 N N . ALA A 1 261 ? 4.377 10.408 -16.165 1.00 98.06 261 ALA A N 1
ATOM 2132 C CA . ALA A 1 261 ? 5.038 9.374 -16.958 1.00 98.06 261 ALA A CA 1
ATOM 2133 C C . ALA A 1 261 ? 6.543 9.621 -17.110 1.00 98.06 261 ALA A C 1
ATOM 2135 O O . ALA A 1 261 ? 7.007 10.759 -17.101 1.00 98.06 261 ALA A O 1
ATOM 2136 N N . ASN A 1 262 ? 7.316 8.546 -17.251 1.00 96.69 262 ASN A N 1
ATOM 2137 C CA . ASN A 1 262 ? 8.718 8.652 -17.631 1.00 96.69 262 ASN A CA 1
ATOM 2138 C C . ASN A 1 262 ? 8.808 8.881 -19.142 1.00 96.69 262 ASN A C 1
ATOM 2140 O O . ASN A 1 262 ? 8.346 8.033 -19.904 1.00 96.69 262 ASN A O 1
ATOM 2144 N N . GLU A 1 263 ? 9.381 10.004 -19.566 1.00 95.69 263 GLU A N 1
ATOM 2145 C CA . GLU A 1 263 ? 9.491 10.353 -20.989 1.00 95.69 263 GLU A CA 1
ATOM 2146 C C . GLU A 1 263 ? 10.835 9.969 -21.612 1.00 95.69 263 GLU A C 1
ATOM 2148 O O . GLU A 1 263 ? 11.063 10.323 -22.754 1.00 95.69 263 GLU A O 1
ATOM 2153 N N . THR A 1 264 ? 11.721 9.238 -20.929 1.00 92.81 264 THR A N 1
ATOM 2154 C CA . THR A 1 264 ? 13.002 8.852 -21.544 1.00 92.81 264 THR A CA 1
ATOM 2155 C C . THR A 1 264 ? 12.824 7.932 -22.755 1.00 92.81 264 THR A C 1
ATOM 2157 O O . THR A 1 264 ? 12.003 7.008 -22.746 1.00 92.81 264 THR A O 1
ATOM 2160 N N . ARG A 1 265 ? 13.628 8.170 -23.797 1.00 92.12 265 ARG A N 1
ATOM 2161 C CA . ARG A 1 265 ? 13.671 7.361 -25.021 1.00 92.12 265 ARG A CA 1
ATOM 2162 C C . ARG A 1 265 ? 14.798 6.330 -24.965 1.00 92.12 265 ARG A C 1
ATOM 2164 O O . ARG A 1 265 ? 15.871 6.593 -24.405 1.00 92.12 265 ARG A O 1
ATOM 2171 N N . VAL A 1 266 ? 14.552 5.146 -25.532 1.00 90.25 266 VAL A N 1
ATOM 2172 C CA . VAL A 1 266 ? 15.573 4.094 -25.623 1.00 90.25 266 VAL A CA 1
ATOM 2173 C C . VAL A 1 266 ? 16.574 4.439 -26.716 1.00 90.25 266 VAL A C 1
ATOM 2175 O O . VAL A 1 266 ? 16.166 4.690 -27.845 1.00 90.25 266 VAL A O 1
ATOM 2178 N N . MET A 1 267 ? 17.859 4.426 -26.376 1.00 88.19 26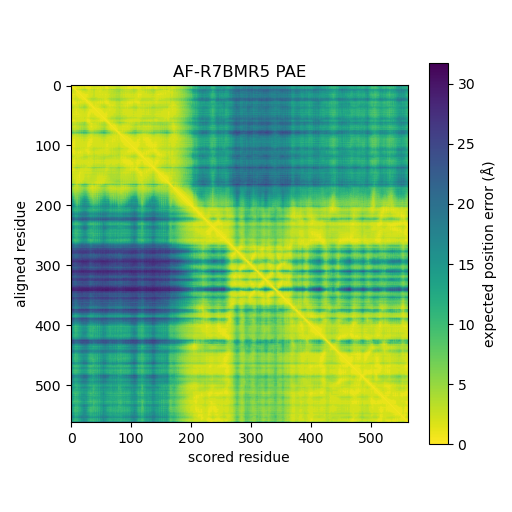7 MET A N 1
ATOM 2179 C CA . MET A 1 267 ? 18.970 4.606 -27.315 1.00 88.19 267 MET A CA 1
ATOM 2180 C C . MET A 1 267 ? 19.264 3.291 -28.065 1.00 88.19 267 MET A C 1
ATOM 2182 O O . MET A 1 267 ? 19.091 2.224 -27.461 1.00 88.19 267 MET A O 1
ATOM 2186 N N . PRO A 1 268 ? 19.767 3.323 -29.318 1.00 88.19 268 PRO A N 1
ATOM 2187 C CA . PRO A 1 268 ? 20.244 2.143 -30.057 1.00 88.19 268 PRO A CA 1
ATOM 2188 C C . PRO A 1 268 ? 21.537 1.554 -29.449 1.00 88.19 268 PRO A C 1
ATOM 2190 O O . PRO A 1 268 ? 22.618 1.544 -30.031 1.00 88.19 268 PRO A O 1
ATOM 2193 N N . ALA A 1 269 ? 21.431 1.071 -28.215 1.00 87.75 269 ALA A N 1
ATOM 2194 C CA . ALA A 1 269 ? 22.536 0.673 -27.355 1.00 87.75 269 ALA A CA 1
ATOM 2195 C C . ALA A 1 269 ? 22.975 -0.790 -27.541 1.00 87.75 269 ALA A C 1
ATOM 2197 O O . ALA A 1 269 ? 23.867 -1.246 -26.828 1.00 87.75 269 ALA A O 1
ATOM 2198 N N . ARG A 1 270 ? 22.368 -1.554 -28.458 1.00 89.81 270 ARG A N 1
ATOM 2199 C CA . ARG A 1 270 ? 22.790 -2.923 -28.787 1.00 89.81 270 ARG A CA 1
ATOM 2200 C C . ARG A 1 270 ? 23.609 -2.925 -30.072 1.00 89.81 270 ARG A C 1
ATOM 2202 O O . ARG A 1 270 ? 23.055 -2.763 -31.153 1.00 89.81 270 ARG A O 1
ATOM 2209 N N . LEU A 1 271 ? 24.906 -3.179 -29.956 1.00 91.50 271 LEU A N 1
ATOM 2210 C CA . LEU A 1 271 ? 25.839 -3.174 -31.077 1.00 91.50 271 LEU A CA 1
ATOM 2211 C C . LEU A 1 271 ? 26.251 -4.608 -31.426 1.00 91.50 271 LEU A C 1
ATOM 2213 O O . LEU A 1 271 ? 26.716 -5.364 -30.564 1.00 91.50 271 LEU A O 1
ATOM 2217 N N . LEU A 1 272 ? 26.086 -4.984 -32.693 1.00 91.69 272 LEU A N 1
ATOM 2218 C CA . LEU A 1 272 ? 26.456 -6.297 -33.224 1.00 91.69 272 LEU A CA 1
ATOM 2219 C C . LEU A 1 272 ? 27.654 -6.132 -34.154 1.00 91.69 272 LEU A C 1
ATOM 2221 O O . LEU A 1 272 ? 27.551 -5.497 -35.197 1.00 91.69 272 LEU A O 1
ATOM 2225 N N . GLY A 1 273 ? 28.797 -6.681 -33.760 1.00 93.75 273 GLY A N 1
ATOM 2226 C CA . GLY A 1 273 ? 30.058 -6.462 -34.456 1.00 93.75 273 GLY A CA 1
ATOM 2227 C C . GLY A 1 273 ? 30.938 -7.698 -34.512 1.00 93.75 273 GLY A C 1
ATOM 2228 O O . GLY A 1 273 ? 30.553 -8.818 -34.153 1.00 93.75 273 GLY A O 1
ATOM 2229 N N . THR A 1 274 ? 32.167 -7.484 -34.957 1.00 94.31 274 THR A N 1
ATOM 2230 C CA . THR A 1 274 ? 33.183 -8.531 -35.071 1.00 94.31 274 THR A CA 1
ATOM 2231 C C . THR A 1 274 ? 34.464 -8.107 -34.386 1.00 94.31 274 THR A C 1
ATOM 2233 O O . THR A 1 274 ? 34.839 -6.940 -34.393 1.00 94.31 274 THR A O 1
ATOM 2236 N N . LYS A 1 275 ? 35.164 -9.060 -33.780 1.00 93.19 275 LYS A N 1
ATOM 2237 C CA . LYS A 1 275 ? 36.479 -8.796 -33.193 1.00 93.19 275 LYS A CA 1
ATOM 2238 C C . LYS A 1 275 ? 37.481 -8.441 -34.281 1.00 93.19 275 LYS A C 1
ATOM 2240 O O . LYS A 1 275 ? 37.687 -9.267 -35.169 1.00 93.19 275 LYS A O 1
ATOM 2245 N N . HIS A 1 276 ? 38.176 -7.323 -34.116 1.00 91.69 276 HIS A N 1
ATOM 2246 C CA . HIS A 1 276 ? 39.147 -6.813 -35.086 1.00 91.69 276 HIS A CA 1
ATOM 2247 C C . HIS A 1 276 ? 40.168 -7.876 -35.528 1.00 91.69 276 HIS A C 1
ATOM 2249 O O . HIS A 1 276 ? 40.370 -8.116 -36.712 1.00 91.69 276 HIS A O 1
ATOM 2255 N N . GLU A 1 277 ? 40.765 -8.595 -34.571 1.00 87.31 277 GLU A N 1
ATOM 2256 C CA . GLU A 1 277 ? 41.847 -9.551 -34.855 1.00 87.31 277 GLU A CA 1
ATOM 2257 C C . GLU A 1 277 ? 41.380 -10.886 -35.451 1.00 87.31 277 GLU A C 1
ATOM 2259 O O . GLU A 1 277 ? 42.137 -11.560 -36.145 1.00 87.31 277 GLU A O 1
ATOM 2264 N N . THR A 1 278 ? 40.166 -11.335 -35.116 1.00 88.38 278 THR A N 1
ATOM 2265 C CA . THR A 1 278 ? 39.742 -12.729 -35.372 1.00 88.38 278 THR A CA 1
ATOM 2266 C C . THR A 1 278 ? 38.507 -12.847 -36.253 1.00 88.38 278 THR A C 1
ATOM 2268 O O . THR A 1 278 ? 38.148 -13.961 -36.626 1.00 88.38 278 THR A O 1
ATOM 2271 N N . GLY A 1 279 ? 37.802 -11.744 -36.518 1.00 89.00 279 GLY A N 1
ATOM 2272 C CA . GLY A 1 279 ? 36.511 -11.735 -37.212 1.00 89.00 279 GLY A CA 1
ATOM 2273 C C . GLY A 1 279 ? 35.377 -12.439 -36.456 1.00 89.00 279 GLY A C 1
ATOM 2274 O O . GLY A 1 279 ? 34.260 -12.530 -36.953 1.00 89.00 279 GLY A O 1
ATOM 2275 N N . GLY A 1 280 ? 35.631 -12.965 -35.252 1.00 91.50 280 GLY A N 1
ATOM 2276 C CA . GLY A 1 280 ? 34.615 -13.660 -34.467 1.00 91.50 280 GLY A CA 1
ATOM 2277 C C . GLY A 1 280 ? 33.515 -12.706 -34.006 1.00 91.50 280 GLY A C 1
ATOM 2278 O O . GLY A 1 280 ? 33.818 -11.606 -33.546 1.00 91.50 280 GLY A O 1
ATOM 2279 N N . ALA A 1 281 ? 32.259 -13.150 -34.072 1.00 92.56 281 ALA A N 1
ATOM 2280 C CA . ALA A 1 281 ? 31.108 -12.359 -33.644 1.00 92.56 281 ALA A CA 1
ATOM 2281 C C . ALA A 1 281 ? 31.239 -11.887 -32.185 1.00 92.56 281 ALA A C 1
ATOM 2283 O O . ALA A 1 281 ? 31.642 -12.648 -31.291 1.00 92.56 281 ALA A O 1
ATOM 2284 N N . ALA A 1 282 ? 30.881 -10.627 -31.961 1.00 92.00 282 ALA A N 1
ATOM 2285 C CA . ALA A 1 282 ? 30.826 -9.993 -30.660 1.00 92.00 282 ALA A CA 1
ATOM 2286 C C . ALA A 1 282 ? 29.602 -9.073 -30.573 1.00 92.00 282 ALA A C 1
ATOM 2288 O O . ALA A 1 282 ? 29.246 -8.384 -31.519 1.00 92.00 282 ALA A O 1
ATOM 2289 N N . GLU A 1 283 ? 28.963 -9.061 -29.416 1.00 90.12 283 GLU A N 1
ATOM 2290 C CA . GLU A 1 283 ? 27.846 -8.184 -29.089 1.00 90.12 283 GLU A CA 1
ATOM 2291 C C . GLU A 1 283 ? 28.280 -7.285 -27.930 1.00 90.12 283 GLU A C 1
ATOM 2293 O O . GLU A 1 283 ? 28.875 -7.769 -26.960 1.00 90.12 283 GLU A O 1
ATOM 2298 N N . VAL A 1 284 ? 28.012 -5.986 -28.050 1.00 89.94 284 VAL A N 1
ATOM 2299 C CA . VAL A 1 284 ? 28.317 -4.961 -27.046 1.00 89.94 284 VAL A CA 1
ATOM 2300 C C . VAL A 1 284 ? 27.030 -4.204 -26.742 1.00 89.94 284 VAL A C 1
ATOM 2302 O O . VAL A 1 284 ? 26.460 -3.564 -27.619 1.00 89.94 284 VAL A O 1
ATOM 2305 N N . PHE A 1 285 ? 26.564 -4.283 -25.500 1.00 88.44 285 PHE A N 1
ATOM 2306 C CA . PHE A 1 285 ? 25.433 -3.500 -25.008 1.00 88.44 285 PHE A CA 1
ATOM 2307 C C . PHE A 1 285 ? 25.933 -2.313 -24.204 1.00 88.44 285 PHE A C 1
ATOM 2309 O O . PHE A 1 285 ? 26.679 -2.511 -23.249 1.00 88.44 285 PHE A O 1
ATOM 2316 N N . LEU A 1 286 ? 25.493 -1.106 -24.537 1.00 86.75 286 LEU A N 1
ATOM 2317 C CA . LEU A 1 286 ? 25.792 0.091 -23.762 1.00 86.75 286 LEU A CA 1
ATOM 2318 C C . LEU A 1 286 ? 24.896 0.140 -22.520 1.00 86.75 286 LEU A C 1
ATOM 2320 O O . LEU A 1 286 ? 23.675 0.037 -22.623 1.00 86.75 286 LEU A O 1
ATOM 2324 N N . LEU A 1 287 ? 25.510 0.262 -21.342 1.00 78.25 287 LEU A N 1
ATOM 2325 C CA . LEU A 1 287 ? 24.807 0.337 -20.060 1.00 78.25 287 LEU A CA 1
ATOM 2326 C C . LEU A 1 287 ? 24.749 1.776 -19.555 1.00 78.25 287 LEU A C 1
ATOM 2328 O O . LEU A 1 287 ? 23.669 2.295 -19.282 1.00 78.25 287 LEU A O 1
ATOM 2332 N N . ARG A 1 288 ? 25.914 2.421 -19.423 1.00 79.56 288 ARG A N 1
ATOM 2333 C CA . ARG A 1 288 ? 26.029 3.758 -18.830 1.00 79.56 288 ARG A CA 1
ATOM 2334 C C . ARG A 1 288 ? 27.244 4.508 -19.353 1.00 79.56 288 ARG A C 1
ATOM 2336 O O . ARG A 1 288 ? 28.364 4.011 -19.278 1.00 79.56 288 ARG A O 1
ATOM 2343 N N . GLU A 1 289 ? 27.040 5.739 -19.798 1.00 83.56 289 GLU A N 1
ATOM 2344 C CA . GLU A 1 289 ? 28.135 6.632 -20.179 1.00 83.56 289 GLU A CA 1
ATOM 2345 C C . GLU A 1 289 ? 28.909 7.125 -18.936 1.00 83.56 289 GLU A C 1
ATOM 2347 O O . GLU A 1 289 ? 28.319 7.533 -17.927 1.00 83.56 289 GLU A O 1
ATOM 2352 N N . ARG A 1 290 ? 30.246 7.089 -18.993 1.00 83.38 290 ARG A N 1
ATOM 2353 C CA . ARG A 1 290 ? 31.163 7.445 -17.896 1.00 83.38 290 ARG A CA 1
ATOM 2354 C C . ARG A 1 290 ? 31.888 8.758 -18.181 1.00 83.38 290 ARG A C 1
ATOM 2356 O O . ARG A 1 290 ? 33.001 8.783 -18.698 1.00 83.38 290 ARG A O 1
ATOM 2363 N N . PHE A 1 291 ? 31.263 9.850 -17.751 1.00 79.88 291 PHE A N 1
ATOM 2364 C CA . PHE A 1 291 ? 31.800 11.216 -17.848 1.00 79.88 291 PHE A CA 1
ATOM 2365 C C . PHE A 1 291 ? 32.955 11.508 -16.876 1.00 79.88 291 PHE A C 1
ATOM 2367 O O . PHE A 1 291 ? 33.646 12.511 -17.012 1.00 79.88 291 PHE A O 1
ATOM 2374 N N . ASP A 1 292 ? 33.130 10.671 -15.854 1.00 80.12 292 ASP A N 1
ATOM 2375 C CA . ASP A 1 292 ? 34.131 10.828 -14.796 1.00 80.12 292 ASP A CA 1
ATOM 2376 C C . ASP A 1 292 ? 35.508 10.266 -15.173 1.00 80.12 292 ASP A C 1
ATOM 2378 O O . ASP A 1 292 ? 36.493 10.553 -14.495 1.00 80.12 292 ASP A O 1
ATOM 2382 N N . ARG A 1 293 ? 35.579 9.455 -16.235 1.00 80.56 293 ARG A N 1
ATOM 2383 C CA . ARG A 1 293 ? 36.823 8.846 -16.716 1.00 80.56 293 ARG A CA 1
ATOM 2384 C C . ARG A 1 293 ? 37.498 9.737 -17.747 1.00 80.56 293 ARG A C 1
ATOM 2386 O O . ARG A 1 293 ? 38.654 10.107 -17.568 1.00 80.56 293 ARG A O 1
ATOM 2393 N N . GLU A 1 294 ? 36.764 10.111 -18.793 1.00 82.06 294 GLU A N 1
ATOM 2394 C CA . GLU A 1 294 ? 37.241 11.026 -19.827 1.00 82.06 294 GLU A CA 1
ATOM 2395 C C . GLU A 1 294 ? 36.122 11.954 -20.317 1.00 82.06 294 GLU A C 1
ATOM 2397 O O . GLU A 1 294 ? 34.963 11.534 -20.369 1.00 82.06 294 GLU A O 1
ATOM 2402 N N . PRO A 1 295 ? 36.443 13.205 -20.707 1.00 80.81 295 PRO A N 1
ATOM 2403 C CA . PRO A 1 295 ? 35.465 14.098 -21.315 1.00 80.81 295 PRO A CA 1
ATOM 2404 C C . PRO A 1 295 ? 34.915 13.514 -22.622 1.00 80.81 295 PRO A C 1
ATOM 2406 O O . PRO A 1 295 ? 35.695 13.109 -23.489 1.00 80.81 295 PRO A O 1
ATOM 2409 N N . LYS A 1 296 ? 33.584 13.529 -22.784 1.00 80.44 296 LYS A N 1
ATOM 2410 C CA . LYS A 1 296 ? 32.923 13.188 -24.052 1.00 80.44 296 LYS A CA 1
ATOM 2411 C C . LYS A 1 296 ? 33.474 14.088 -25.162 1.00 80.44 296 LYS A C 1
ATOM 2413 O O . LYS A 1 296 ? 33.529 15.309 -25.009 1.00 80.44 296 LYS A O 1
ATOM 2418 N N . LYS A 1 297 ? 33.873 13.475 -26.272 1.00 87.75 297 LYS A N 1
ATOM 2419 C CA . LYS A 1 297 ? 34.139 14.145 -27.548 1.00 87.75 297 LYS A CA 1
ATOM 2420 C C . LYS A 1 297 ? 33.014 13.788 -28.506 1.00 87.75 297 LYS A C 1
ATOM 2422 O O . LYS A 1 297 ? 32.429 12.716 -28.374 1.00 87.75 297 LYS A O 1
ATOM 2427 N N . ASP A 1 298 ? 32.789 14.622 -29.514 1.00 88.88 298 ASP A N 1
ATOM 2428 C CA . ASP A 1 298 ? 31.760 14.343 -30.520 1.00 88.88 298 ASP A CA 1
ATOM 2429 C C . ASP A 1 298 ? 31.966 12.973 -31.183 1.00 88.88 298 ASP A C 1
ATOM 2431 O O . ASP A 1 298 ? 30.994 12.293 -31.464 1.00 88.88 298 ASP A O 1
ATOM 2435 N N . SER A 1 299 ? 33.212 12.505 -31.328 1.00 91.19 299 SER A N 1
ATOM 2436 C CA . SER A 1 299 ? 33.552 11.213 -31.942 1.00 91.19 299 SER A CA 1
ATOM 2437 C C . SER A 1 299 ? 33.973 10.096 -30.973 1.00 91.19 299 SER A C 1
ATOM 2439 O O . SER A 1 299 ? 34.374 9.021 -31.427 1.00 91.19 299 SER A O 1
ATOM 2441 N N . SER A 1 300 ? 33.945 10.307 -29.648 1.00 92.88 300 SER A N 1
ATOM 2442 C CA . SER A 1 300 ? 34.369 9.276 -28.685 1.00 92.88 300 SER A CA 1
ATOM 2443 C C . SER A 1 300 ? 33.837 9.500 -27.268 1.00 92.88 300 SER A C 1
ATOM 2445 O O . SER A 1 300 ? 33.833 10.622 -26.762 1.00 92.88 300 SER A O 1
ATOM 2447 N N . ALA A 1 301 ? 33.450 8.412 -26.600 1.00 93.06 301 ALA A N 1
ATOM 2448 C CA . ALA A 1 301 ? 32.976 8.412 -25.218 1.00 93.06 301 ALA A CA 1
ATOM 2449 C C . ALA A 1 301 ? 33.351 7.099 -24.518 1.00 93.06 301 ALA A C 1
ATOM 2451 O O . ALA A 1 301 ? 33.516 6.061 -25.167 1.00 93.06 301 ALA A O 1
ATOM 2452 N N . ILE A 1 302 ? 33.460 7.135 -23.189 1.00 92.75 302 ILE A N 1
ATOM 2453 C CA . ILE A 1 302 ? 33.653 5.932 -22.374 1.00 92.75 302 ILE A CA 1
ATOM 2454 C C . ILE A 1 302 ? 32.304 5.445 -21.865 1.00 92.75 302 ILE A C 1
ATOM 2456 O O . ILE A 1 302 ? 31.505 6.218 -21.341 1.00 92.75 302 ILE A O 1
ATOM 2460 N N . TRP A 1 303 ? 32.093 4.140 -21.970 1.00 89.69 303 TRP A N 1
ATOM 2461 C CA . TRP A 1 303 ? 30.873 3.465 -21.574 1.00 89.69 303 TRP A CA 1
ATOM 2462 C C . TRP A 1 303 ? 31.170 2.267 -20.688 1.00 89.69 303 TRP A C 1
ATOM 2464 O O . TRP A 1 303 ? 32.107 1.504 -20.917 1.00 89.69 303 TRP A O 1
ATOM 2474 N N . GLU A 1 304 ? 30.322 2.066 -19.694 1.00 88.06 304 GLU A N 1
ATOM 2475 C CA . GLU A 1 304 ? 30.082 0.742 -19.145 1.00 88.06 304 GLU A CA 1
ATOM 2476 C C . GLU A 1 304 ? 29.274 -0.051 -20.159 1.00 88.06 304 GLU A C 1
ATOM 2478 O O . GLU A 1 304 ? 28.253 0.428 -20.661 1.00 88.06 304 GLU A O 1
ATOM 2483 N N . VAL A 1 305 ? 29.742 -1.254 -20.466 1.00 87.00 305 VAL A N 1
ATOM 2484 C CA . VAL A 1 305 ? 29.143 -2.116 -21.476 1.00 87.00 305 VAL A CA 1
ATOM 2485 C C . VAL A 1 305 ? 29.025 -3.552 -20.983 1.00 87.00 305 VAL A C 1
ATOM 2487 O O . VAL A 1 305 ? 29.878 -4.040 -20.244 1.00 87.00 305 VAL A O 1
ATOM 2490 N N . LEU A 1 306 ? 28.002 -4.266 -21.442 1.00 86.56 306 LEU A N 1
ATOM 2491 C CA . LEU A 1 306 ? 27.900 -5.716 -21.297 1.00 86.56 306 LEU A CA 1
ATOM 2492 C C . LEU A 1 306 ? 28.298 -6.374 -22.619 1.00 86.56 306 LEU A C 1
ATOM 2494 O O . LEU A 1 306 ? 27.668 -6.133 -23.646 1.00 86.56 306 LEU A O 1
ATOM 2498 N N . VAL A 1 307 ? 29.324 -7.228 -22.600 1.00 87.62 307 VAL A N 1
ATOM 2499 C CA . VAL A 1 307 ? 29.868 -7.832 -23.825 1.00 87.62 307 VAL A CA 1
ATOM 2500 C C . VAL A 1 307 ? 29.670 -9.344 -23.898 1.00 87.62 307 VAL A C 1
ATOM 2502 O O . VAL A 1 307 ? 29.817 -10.078 -22.913 1.00 87.62 307 VAL A O 1
ATOM 2505 N N . ARG A 1 308 ? 29.401 -9.850 -25.104 1.00 85.62 308 ARG A N 1
ATOM 2506 C CA . ARG A 1 308 ? 29.280 -11.283 -25.401 1.00 85.62 308 ARG A CA 1
ATOM 2507 C C . ARG A 1 308 ? 30.120 -11.646 -26.630 1.00 85.62 308 ARG A C 1
ATOM 2509 O O . ARG A 1 308 ? 29.979 -10.995 -27.652 1.00 85.62 308 ARG A O 1
ATOM 2516 N N . PRO A 1 309 ? 30.979 -12.684 -26.580 1.00 82.44 309 PRO A N 1
ATOM 2517 C CA . PRO A 1 309 ? 31.275 -13.555 -25.441 1.00 82.44 309 PRO A CA 1
ATOM 2518 C C . PRO A 1 309 ? 32.223 -12.900 -24.413 1.00 82.44 309 PRO A C 1
ATOM 2520 O O . PRO A 1 309 ? 33.418 -12.736 -24.671 1.00 82.44 309 PRO A O 1
ATOM 2523 N N . GLY A 1 310 ? 31.719 -12.641 -23.198 1.00 74.62 310 GLY A N 1
ATOM 2524 C CA . GLY A 1 310 ? 32.430 -11.920 -22.132 1.00 74.62 310 GLY A CA 1
ATOM 2525 C C . GLY A 1 310 ? 33.811 -12.474 -21.772 1.00 74.62 310 GLY A C 1
ATOM 2526 O O . GLY A 1 310 ? 34.773 -11.723 -21.643 1.00 74.62 310 GLY A O 1
ATOM 2527 N N . LYS A 1 311 ? 33.968 -13.803 -21.690 1.00 73.75 311 LYS A N 1
ATOM 2528 C CA . LYS A 1 311 ? 35.253 -14.446 -21.330 1.00 73.75 311 LYS A CA 1
ATOM 2529 C C . LYS A 1 311 ? 36.413 -14.124 -22.285 1.00 73.75 311 LYS A C 1
ATOM 2531 O O . LYS A 1 311 ? 37.566 -14.339 -21.922 1.00 73.75 311 LYS A O 1
ATOM 2536 N N . ARG A 1 312 ? 36.122 -13.681 -23.513 1.00 75.00 312 ARG A N 1
ATOM 2537 C CA . ARG A 1 312 ? 37.109 -13.513 -24.591 1.00 75.00 312 ARG A CA 1
ATOM 2538 C C . ARG A 1 312 ? 37.343 -12.053 -24.994 1.00 75.00 312 ARG A C 1
ATOM 2540 O O . ARG A 1 312 ? 38.032 -11.833 -25.983 1.00 75.00 312 ARG A O 1
ATOM 2547 N N . LEU A 1 313 ? 36.734 -11.098 -24.297 1.00 84.69 313 LEU A N 1
ATOM 2548 C CA . LEU A 1 313 ? 36.925 -9.662 -24.501 1.00 84.69 313 LEU A CA 1
ATOM 2549 C C . LEU A 1 313 ? 37.567 -9.108 -23.224 1.00 84.69 313 LEU A C 1
ATOM 2551 O O . LEU A 1 313 ? 36.891 -8.876 -22.220 1.00 84.69 313 LEU A O 1
ATOM 2555 N N . LYS A 1 314 ? 38.902 -9.054 -23.242 1.00 88.25 314 LYS A N 1
ATOM 2556 C CA . LYS A 1 314 ? 39.771 -8.556 -22.163 1.00 88.25 314 LYS A CA 1
ATOM 2557 C C . LYS A 1 314 ? 40.232 -7.130 -22.502 1.00 88.25 314 LYS A C 1
ATOM 2559 O O . LYS A 1 314 ? 40.114 -6.764 -23.669 1.00 88.25 314 LYS A O 1
ATOM 2564 N N . PRO A 1 315 ? 40.784 -6.366 -21.542 1.00 91.94 315 PRO A N 1
ATOM 2565 C CA . PRO A 1 315 ? 41.420 -5.084 -21.839 1.00 91.94 315 PRO A CA 1
ATOM 2566 C C . PRO A 1 315 ? 42.390 -5.176 -23.029 1.00 91.94 315 PRO A C 1
ATOM 2568 O O . PRO A 1 315 ? 43.155 -6.140 -23.123 1.00 91.94 315 PRO A O 1
ATOM 2571 N N . GLY A 1 316 ? 42.294 -4.218 -23.949 1.00 91.38 316 GLY A N 1
ATOM 2572 C CA . GLY A 1 316 ? 42.974 -4.174 -25.247 1.00 91.38 316 GLY A CA 1
ATOM 2573 C C . GLY A 1 316 ? 42.214 -4.830 -26.409 1.00 91.38 316 GLY A C 1
ATOM 2574 O O . GLY A 1 316 ? 42.599 -4.652 -27.559 1.00 91.38 316 GLY A O 1
ATOM 2575 N N . ALA A 1 317 ? 41.138 -5.587 -26.158 1.00 93.06 317 ALA A N 1
ATOM 2576 C CA . ALA A 1 317 ? 40.342 -6.172 -27.237 1.00 93.06 317 ALA A CA 1
ATOM 2577 C C . ALA A 1 317 ? 39.536 -5.095 -27.982 1.00 93.06 317 ALA A C 1
ATOM 2579 O O . ALA A 1 317 ? 38.875 -4.277 -27.345 1.00 93.06 317 ALA A O 1
ATOM 2580 N N . LEU A 1 318 ? 39.531 -5.164 -29.315 1.00 94.81 318 LEU A N 1
ATOM 2581 C CA . LEU A 1 318 ? 38.786 -4.255 -30.187 1.00 94.81 318 LEU A CA 1
ATOM 2582 C C . LEU A 1 318 ? 37.640 -4.990 -30.898 1.00 94.81 318 LEU A C 1
ATOM 2584 O O . LEU A 1 318 ? 37.824 -6.094 -31.428 1.00 94.81 318 LEU A O 1
ATOM 2588 N N . VAL A 1 319 ? 36.457 -4.382 -30.892 1.00 96.12 319 VAL A N 1
ATOM 2589 C CA . VAL A 1 319 ? 35.275 -4.838 -31.634 1.00 96.12 319 VAL A CA 1
ATOM 2590 C C . VAL A 1 319 ? 34.888 -3.762 -32.634 1.00 96.12 319 VAL A C 1
ATOM 2592 O O . VAL A 1 319 ? 34.673 -2.622 -32.235 1.00 96.12 319 VAL A O 1
ATOM 2595 N N . ASP A 1 320 ? 34.773 -4.138 -33.902 1.00 96.50 320 ASP A N 1
ATOM 2596 C CA . ASP A 1 320 ? 34.388 -3.242 -34.986 1.00 96.50 320 ASP A CA 1
ATOM 2597 C C . ASP A 1 320 ? 32.935 -3.463 -35.393 1.00 96.50 320 ASP A C 1
ATOM 2599 O O . ASP A 1 320 ? 32.459 -4.605 -35.458 1.00 96.50 320 ASP A O 1
ATOM 2603 N N . PHE A 1 321 ? 32.256 -2.361 -35.698 1.00 95.81 321 PHE A N 1
ATOM 2604 C CA . PHE A 1 321 ? 30.880 -2.322 -36.168 1.00 95.81 321 PHE A CA 1
ATOM 2605 C C . PHE A 1 321 ? 30.841 -1.660 -37.542 1.00 95.81 321 PHE A C 1
ATOM 2607 O O . PHE A 1 321 ? 31.365 -0.557 -37.740 1.00 95.81 321 PHE A O 1
ATOM 2614 N N . THR A 1 322 ? 30.229 -2.358 -38.492 1.00 93.19 322 THR A N 1
ATOM 2615 C CA . THR A 1 322 ? 30.183 -1.940 -39.889 1.00 93.19 322 THR A CA 1
ATOM 2616 C C . THR A 1 322 ? 28.805 -1.422 -40.272 1.00 93.19 322 THR A C 1
ATOM 2618 O O . THR A 1 322 ? 27.800 -1.950 -39.794 1.00 93.19 322 THR A O 1
ATOM 2621 N N . ASN A 1 323 ? 28.753 -0.435 -41.165 1.00 89.25 323 ASN A N 1
ATOM 2622 C CA . ASN A 1 323 ? 27.512 -0.033 -41.832 1.00 89.25 323 ASN A CA 1
ATOM 2623 C C . ASN A 1 323 ? 27.045 -1.102 -42.844 1.00 89.25 323 ASN A C 1
ATOM 2625 O O . ASN A 1 323 ? 27.667 -2.159 -43.004 1.00 89.25 323 ASN A O 1
ATOM 2629 N N . ALA A 1 324 ? 25.938 -0.822 -43.537 1.00 84.75 324 ALA A N 1
ATOM 2630 C CA . ALA A 1 324 ? 25.374 -1.711 -44.554 1.00 84.75 324 ALA A CA 1
ATOM 2631 C C . ALA A 1 324 ? 26.333 -1.953 -45.738 1.00 84.75 324 ALA A C 1
ATOM 2633 O O . ALA A 1 324 ? 26.279 -3.003 -46.377 1.00 84.75 324 ALA A O 1
ATOM 2634 N N . GLU A 1 325 ? 27.233 -1.006 -46.000 1.00 87.75 325 GLU A N 1
ATOM 2635 C CA . GLU A 1 325 ? 28.264 -1.048 -47.036 1.00 87.75 325 GLU A CA 1
ATOM 2636 C C . GLU A 1 325 ? 29.520 -1.839 -46.613 1.00 87.75 325 GLU A C 1
ATOM 2638 O O . GLU A 1 325 ? 30.393 -2.099 -47.442 1.00 87.75 325 GLU A O 1
ATOM 2643 N N . GLY A 1 326 ? 29.603 -2.273 -45.349 1.00 86.75 326 GLY A N 1
ATOM 2644 C CA . GLY A 1 326 ? 30.723 -3.049 -44.806 1.00 86.75 326 GLY A CA 1
ATOM 2645 C C . GLY A 1 326 ? 31.909 -2.208 -44.319 1.00 86.75 326 GLY A C 1
ATOM 2646 O O . GLY A 1 326 ? 32.966 -2.760 -44.015 1.00 86.75 326 GLY A O 1
ATOM 2647 N N . GLU A 1 327 ? 31.757 -0.889 -44.228 1.00 91.38 327 GLU A N 1
ATOM 2648 C CA . GLU A 1 327 ? 32.775 0.031 -43.725 1.00 91.38 327 GLU A CA 1
ATOM 2649 C C . GLU A 1 327 ? 32.721 0.105 -42.197 1.00 91.38 327 GLU A C 1
ATOM 2651 O O . GLU A 1 327 ? 31.642 0.216 -41.616 1.00 91.38 327 GLU A O 1
ATOM 2656 N N . ILE A 1 328 ? 33.879 0.074 -41.531 1.00 92.38 328 ILE A N 1
ATOM 2657 C CA . ILE A 1 328 ? 33.963 0.221 -40.071 1.00 92.38 328 ILE A CA 1
ATOM 2658 C C . ILE A 1 328 ? 33.681 1.680 -39.710 1.00 92.38 328 ILE A C 1
ATOM 2660 O O . ILE A 1 328 ? 34.508 2.559 -39.957 1.00 92.38 328 ILE A O 1
ATOM 2664 N N . ILE A 1 329 ? 32.526 1.927 -39.098 1.00 95.06 329 ILE A N 1
ATOM 2665 C CA . ILE A 1 329 ? 32.080 3.276 -38.719 1.00 95.06 329 ILE A CA 1
ATOM 2666 C C . ILE A 1 329 ? 31.989 3.476 -37.205 1.00 95.06 329 ILE A C 1
ATOM 2668 O O . ILE A 1 329 ? 31.726 4.583 -36.741 1.00 95.06 329 ILE A O 1
ATOM 2672 N N . LEU A 1 330 ? 32.238 2.431 -36.420 1.00 96.44 330 LEU A N 1
ATOM 2673 C CA . LEU A 1 330 ? 32.356 2.498 -34.970 1.00 96.44 330 LEU A CA 1
ATOM 2674 C C . LEU A 1 330 ? 33.262 1.362 -34.491 1.00 96.44 330 LEU A C 1
ATOM 2676 O O . LEU A 1 330 ? 33.153 0.236 -34.976 1.00 96.44 330 LEU A O 1
ATOM 2680 N N . SER A 1 331 ? 34.100 1.639 -33.498 1.00 96.25 331 SER A N 1
ATOM 2681 C CA . SER A 1 331 ? 34.878 0.622 -32.793 1.00 96.25 331 SER A CA 1
ATOM 2682 C C . SER A 1 331 ? 34.702 0.772 -31.283 1.00 96.25 331 SER A C 1
ATOM 2684 O O . SER A 1 331 ? 34.584 1.882 -30.762 1.00 96.25 331 SER A O 1
ATOM 2686 N N . ALA A 1 332 ? 34.688 -0.354 -30.572 1.00 96.69 332 ALA A N 1
ATOM 2687 C CA . ALA A 1 332 ? 34.699 -0.419 -29.116 1.00 96.69 332 ALA A CA 1
ATOM 2688 C C . ALA A 1 332 ? 35.987 -1.095 -28.635 1.00 96.69 332 ALA A C 1
ATOM 2690 O O . ALA A 1 332 ? 36.181 -2.300 -28.820 1.00 96.69 332 ALA A O 1
ATOM 2691 N N . GLU A 1 333 ? 36.859 -0.317 -28.000 1.00 96.06 333 GLU A N 1
ATOM 2692 C CA . GLU A 1 333 ? 38.065 -0.802 -27.332 1.00 96.06 333 GLU A CA 1
ATOM 2693 C C . GLU A 1 333 ? 37.738 -1.114 -25.871 1.00 96.06 333 GLU A C 1
ATOM 2695 O O . GLU A 1 333 ? 37.297 -0.239 -25.127 1.00 96.06 333 GLU A O 1
ATOM 2700 N N . ILE A 1 334 ? 37.967 -2.348 -25.427 1.00 95.00 334 ILE A N 1
ATOM 2701 C CA . ILE A 1 334 ? 37.846 -2.694 -24.010 1.00 95.00 334 ILE A CA 1
ATOM 2702 C C . ILE A 1 334 ? 39.031 -2.086 -23.268 1.00 95.00 334 ILE A C 1
ATOM 2704 O O . ILE A 1 334 ? 40.164 -2.515 -23.468 1.00 95.00 334 ILE A O 1
ATOM 2708 N N . ILE A 1 335 ? 38.775 -1.120 -22.393 1.00 94.00 335 ILE A N 1
ATOM 2709 C CA . ILE A 1 335 ? 39.829 -0.420 -21.654 1.00 94.00 335 ILE A CA 1
ATOM 2710 C C . ILE A 1 335 ? 40.058 -1.019 -20.267 1.00 94.00 335 ILE A C 1
ATOM 2712 O O . ILE A 1 335 ? 41.201 -1.093 -19.828 1.00 94.00 335 ILE A O 1
ATOM 2716 N N . ASP A 1 336 ? 39.004 -1.495 -19.596 1.00 91.38 336 ASP A N 1
ATOM 2717 C CA . ASP A 1 336 ? 39.125 -2.114 -18.272 1.00 91.38 336 ASP A CA 1
ATOM 2718 C C . ASP A 1 336 ? 37.903 -2.983 -17.907 1.00 91.38 336 ASP A C 1
ATOM 2720 O O . ASP A 1 336 ? 36.953 -3.148 -18.682 1.00 91.38 336 ASP A O 1
ATOM 2724 N N . TRP A 1 337 ? 37.930 -3.551 -16.707 1.00 87.75 337 TRP A N 1
ATOM 2725 C CA . TRP A 1 337 ? 36.797 -4.160 -16.018 1.00 87.75 337 TRP A CA 1
ATOM 2726 C C . TRP A 1 337 ? 36.049 -3.096 -15.206 1.00 87.75 337 TRP A C 1
ATOM 2728 O O . TRP A 1 337 ? 36.644 -2.122 -14.751 1.00 87.75 337 TRP A O 1
ATOM 2738 N N . ILE A 1 338 ? 34.741 -3.276 -15.012 1.00 82.75 338 ILE A N 1
ATOM 2739 C CA . ILE A 1 338 ? 34.000 -2.467 -14.031 1.00 82.75 338 ILE A CA 1
ATOM 2740 C C . ILE A 1 338 ? 34.404 -2.940 -12.618 1.00 82.75 338 ILE A C 1
ATOM 2742 O O . ILE A 1 338 ? 34.692 -4.121 -12.411 1.00 82.75 338 ILE A O 1
ATOM 2746 N N . GLU A 1 339 ? 34.476 -2.026 -11.651 1.00 69.81 339 GLU A N 1
ATOM 2747 C CA . GLU A 1 339 ? 34.644 -2.384 -10.235 1.00 69.81 339 GLU A CA 1
ATOM 2748 C C . GLU A 1 339 ? 33.452 -3.245 -9.788 1.00 69.81 339 GLU A C 1
ATOM 2750 O O . GLU A 1 339 ? 32.314 -2.925 -10.115 1.00 69.81 339 GLU A O 1
ATOM 2755 N N . ASP A 1 340 ? 33.723 -4.368 -9.117 1.00 63.50 340 ASP A N 1
ATOM 2756 C CA . ASP A 1 340 ? 32.723 -5.390 -8.761 1.00 63.50 340 ASP A CA 1
ATOM 2757 C C . ASP A 1 340 ? 31.942 -5.980 -9.958 1.00 63.50 340 ASP A C 1
ATOM 2759 O O . ASP A 1 340 ? 30.848 -6.515 -9.790 1.00 63.50 340 ASP A O 1
ATOM 2763 N N . ALA A 1 341 ? 32.524 -5.929 -11.167 1.00 62.44 341 ALA A N 1
ATOM 2764 C CA . ALA A 1 341 ? 31.891 -6.388 -12.405 1.00 62.44 341 ALA A CA 1
ATOM 2765 C C . ALA A 1 341 ? 31.291 -7.797 -12.309 1.00 62.44 341 ALA A C 1
ATOM 2767 O O . ALA A 1 341 ? 31.981 -8.784 -12.017 1.00 62.44 341 ALA A O 1
ATOM 2768 N N . GLU A 1 342 ? 30.036 -7.917 -12.736 1.00 62.22 342 GLU A N 1
ATOM 2769 C CA . GLU A 1 342 ? 29.434 -9.212 -13.018 1.00 62.22 342 GLU A CA 1
ATOM 2770 C C . GLU A 1 342 ? 29.959 -9.813 -14.342 1.00 62.22 342 GLU A C 1
ATOM 2772 O O . GLU A 1 342 ? 30.782 -9.256 -15.083 1.00 62.22 342 GLU A O 1
ATOM 2777 N N . LYS A 1 343 ? 29.508 -11.031 -14.673 1.00 69.31 343 LYS A N 1
ATOM 2778 C CA . LYS A 1 343 ? 29.965 -11.765 -15.863 1.00 69.31 343 LYS A CA 1
ATOM 2779 C C . LYS A 1 343 ? 29.661 -11.007 -17.163 1.00 69.31 343 LYS A C 1
ATOM 2781 O O . LYS A 1 343 ? 28.597 -11.160 -17.748 1.00 69.31 343 LYS A O 1
ATOM 2786 N N . GLY A 1 344 ? 30.685 -10.346 -17.703 1.00 74.81 344 GLY A N 1
ATOM 2787 C CA . GLY A 1 344 ? 30.667 -9.739 -19.041 1.00 74.81 344 GLY A CA 1
ATOM 2788 C C . GLY A 1 344 ? 30.651 -8.214 -19.043 1.00 74.81 344 GLY A C 1
ATOM 2789 O O . GLY A 1 344 ? 30.738 -7.630 -20.116 1.00 74.81 344 GLY A O 1
ATOM 2790 N N . GLU A 1 345 ? 30.591 -7.582 -17.876 1.00 86.12 345 GLU A N 1
ATOM 2791 C CA . GLU A 1 345 ? 30.637 -6.130 -17.729 1.00 86.12 345 GLU A CA 1
ATOM 2792 C C . GLU A 1 345 ? 32.054 -5.579 -17.923 1.00 86.12 345 GLU A C 1
ATOM 2794 O O . GLU A 1 345 ? 33.025 -6.073 -17.340 1.00 86.12 345 GLU A O 1
ATOM 2799 N N . ARG A 1 346 ? 32.199 -4.574 -18.781 1.00 89.62 346 ARG A N 1
ATOM 2800 C CA . ARG A 1 346 ? 33.474 -3.951 -19.143 1.00 89.62 346 ARG A CA 1
ATOM 2801 C C . ARG A 1 346 ? 33.340 -2.445 -19.170 1.00 89.62 346 ARG A C 1
ATOM 2803 O O . ARG A 1 346 ? 32.259 -1.911 -19.388 1.00 89.62 346 ARG A O 1
ATOM 2810 N N . LEU A 1 347 ? 34.474 -1.780 -19.040 1.00 91.56 347 LEU A N 1
ATOM 2811 C CA . LEU A 1 347 ? 34.623 -0.404 -19.454 1.00 91.56 347 LEU A CA 1
ATOM 2812 C C . LEU A 1 347 ? 35.163 -0.408 -20.889 1.00 91.56 347 LEU A C 1
ATOM 2814 O O . LEU A 1 347 ? 36.199 -1.021 -21.158 1.00 91.56 347 LEU A O 1
ATOM 2818 N N . ALA A 1 348 ? 34.453 0.237 -21.809 1.00 94.12 348 ALA A N 1
ATOM 2819 C CA . ALA A 1 348 ? 34.834 0.330 -23.210 1.00 94.12 348 ALA A CA 1
ATOM 2820 C C . ALA A 1 348 ? 34.889 1.784 -23.674 1.00 94.12 348 ALA A C 1
ATOM 2822 O O . ALA A 1 348 ? 34.044 2.603 -23.316 1.00 94.12 348 ALA A O 1
ATOM 2823 N N . ARG A 1 349 ? 35.881 2.095 -24.500 1.00 95.62 349 ARG A N 1
ATOM 2824 C CA . ARG A 1 349 ? 35.955 3.344 -25.245 1.00 95.62 349 ARG A CA 1
ATOM 2825 C C . ARG A 1 349 ? 35.328 3.121 -26.608 1.00 95.62 349 ARG A C 1
ATOM 2827 O O . ARG A 1 349 ? 35.809 2.295 -27.379 1.00 95.62 349 ARG A O 1
ATOM 2834 N N . LEU A 1 350 ? 34.285 3.881 -26.901 1.00 95.81 350 LEU A N 1
ATOM 2835 C CA . LEU A 1 350 ? 33.725 3.954 -28.240 1.00 95.81 350 LEU A CA 1
ATOM 2836 C C . LEU A 1 350 ? 34.436 5.056 -29.018 1.00 95.81 350 LEU A C 1
ATOM 2838 O O . LEU A 1 350 ? 34.666 6.141 -28.479 1.00 95.81 350 LEU A O 1
ATOM 2842 N N . SER A 1 351 ? 34.770 4.792 -30.274 1.00 95.12 351 SER A N 1
ATOM 2843 C CA . SER A 1 351 ? 35.359 5.767 -31.189 1.00 95.12 351 SER A CA 1
ATOM 2844 C C . SER A 1 351 ? 34.807 5.578 -32.596 1.00 95.12 351 SER A C 1
ATOM 2846 O O . SER A 1 351 ? 34.606 4.454 -33.054 1.00 95.12 351 SER A O 1
ATOM 2848 N N . THR A 1 352 ? 34.550 6.686 -33.285 1.00 95.31 352 THR A N 1
ATOM 2849 C CA . THR A 1 352 ? 34.045 6.681 -34.661 1.00 95.31 352 THR A CA 1
ATOM 2850 C C . THR A 1 352 ? 34.880 7.601 -35.559 1.00 95.31 352 THR A C 1
ATOM 2852 O O . THR A 1 352 ? 35.363 8.635 -35.090 1.00 95.31 352 THR A O 1
ATOM 2855 N N . PRO A 1 353 ? 35.073 7.252 -36.846 1.00 91.44 353 PRO A N 1
ATOM 2856 C CA . PRO A 1 353 ? 35.587 8.180 -37.850 1.00 91.44 353 PRO A CA 1
ATOM 2857 C C . PRO A 1 353 ? 34.552 9.234 -38.291 1.00 91.44 353 PRO A C 1
ATOM 2859 O 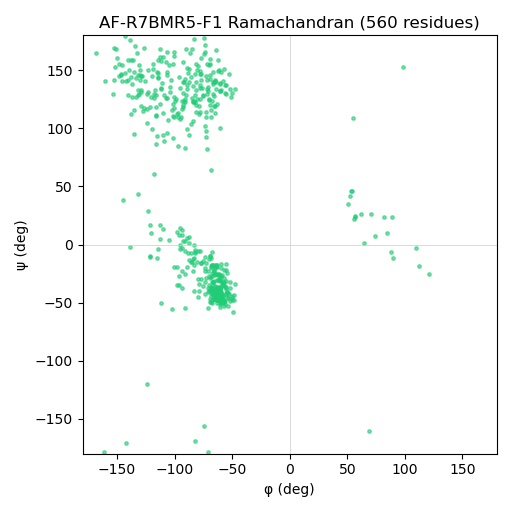O . PRO A 1 353 ? 34.925 10.179 -38.985 1.00 91.44 353 PRO A O 1
ATOM 2862 N N . LEU A 1 354 ? 33.273 9.086 -37.924 1.00 91.25 354 LEU A N 1
ATOM 2863 C CA . LEU A 1 354 ? 32.223 10.058 -38.228 1.00 91.25 354 LEU A CA 1
ATOM 2864 C C . LEU A 1 354 ? 32.346 11.313 -37.348 1.00 91.25 354 LEU A C 1
ATOM 2866 O O . LEU A 1 354 ? 33.031 11.330 -36.324 1.00 91.25 354 LEU A O 1
ATOM 2870 N N . SER A 1 355 ? 31.644 12.378 -37.738 1.00 88.62 355 SER A N 1
ATOM 2871 C CA . SER A 1 355 ? 31.589 13.634 -36.979 1.00 88.62 355 SER A CA 1
ATOM 2872 C C . SER A 1 355 ? 30.851 13.517 -35.645 1.00 88.62 355 SER A C 1
ATOM 2874 O O . SER A 1 355 ? 31.048 14.366 -34.782 1.00 88.62 355 SER A O 1
ATOM 2876 N N . SER A 1 356 ? 30.004 12.498 -35.487 1.00 91.81 356 SER A N 1
ATOM 2877 C CA . SER A 1 356 ? 29.156 12.292 -34.316 1.00 91.81 356 SER A CA 1
ATOM 2878 C C . SER A 1 356 ? 29.099 10.809 -33.956 1.00 91.81 356 SER A C 1
ATOM 2880 O O . SER A 1 356 ? 28.802 9.954 -34.792 1.00 91.81 356 SER A O 1
ATOM 2882 N N . LEU A 1 357 ? 29.375 10.510 -32.689 1.00 90.06 357 LEU A N 1
ATOM 2883 C CA . LEU A 1 357 ? 29.217 9.193 -32.091 1.00 90.06 357 LEU A CA 1
ATOM 2884 C C . LEU A 1 357 ? 27.748 8.783 -32.078 1.00 90.06 357 LEU A C 1
ATOM 2886 O O . LEU A 1 357 ? 27.445 7.620 -32.322 1.00 90.06 357 LEU A O 1
ATOM 2890 N N . ASP A 1 358 ? 26.851 9.738 -31.843 1.00 88.06 358 ASP A N 1
ATOM 2891 C CA . ASP A 1 358 ? 25.416 9.485 -31.837 1.00 88.06 358 ASP A CA 1
ATOM 2892 C C . ASP A 1 358 ? 24.958 9.074 -33.252 1.00 88.06 358 ASP A C 1
ATOM 2894 O O . ASP A 1 358 ? 24.217 8.103 -33.390 1.00 88.06 358 ASP A O 1
ATOM 2898 N N . ASP A 1 359 ? 25.482 9.699 -34.318 1.00 89.12 359 ASP A N 1
ATOM 2899 C CA . ASP A 1 359 ? 25.190 9.296 -35.708 1.00 89.12 359 ASP A CA 1
ATOM 2900 C C . ASP A 1 359 ? 25.702 7.878 -36.003 1.00 89.12 359 ASP A C 1
ATOM 2902 O O . ASP A 1 359 ? 25.024 7.091 -36.665 1.00 89.12 359 ASP A O 1
ATOM 2906 N N . ALA A 1 360 ? 26.888 7.531 -35.494 1.00 91.50 360 ALA A N 1
ATOM 2907 C CA . ALA A 1 360 ? 27.446 6.190 -35.644 1.00 91.50 360 ALA A CA 1
ATOM 2908 C C . ALA A 1 360 ? 26.582 5.139 -34.931 1.00 91.50 360 ALA A C 1
ATOM 2910 O O . ALA A 1 360 ? 26.282 4.095 -35.511 1.00 91.50 360 ALA A O 1
ATOM 2911 N N . LEU A 1 361 ? 26.139 5.428 -33.702 1.00 90.88 361 LEU A N 1
ATOM 2912 C CA . LEU A 1 361 ? 25.255 4.556 -32.925 1.00 90.88 361 LEU A CA 1
ATOM 2913 C C . LEU A 1 361 ? 23.907 4.338 -33.616 1.00 90.88 361 LEU A C 1
ATOM 2915 O O . LEU A 1 361 ? 23.407 3.221 -33.603 1.00 90.88 361 LEU A O 1
ATOM 2919 N N . HIS A 1 362 ? 23.346 5.352 -34.274 1.00 89.69 362 HIS A N 1
ATOM 2920 C CA . HIS A 1 362 ? 22.114 5.194 -35.051 1.00 89.69 362 HIS A CA 1
ATOM 2921 C C . HIS A 1 362 ? 22.282 4.320 -36.296 1.00 89.69 362 HIS A C 1
ATOM 2923 O O . HIS A 1 362 ? 21.338 3.646 -36.700 1.00 89.69 362 HIS A O 1
ATOM 2929 N N . GLN A 1 363 ? 23.462 4.331 -36.921 1.00 90.44 363 GLN A N 1
ATOM 2930 C CA . GLN A 1 363 ? 23.707 3.552 -38.136 1.00 90.44 363 GLN A CA 1
ATOM 2931 C C . GLN A 1 363 ? 23.966 2.065 -37.864 1.00 90.44 363 GLN A C 1
ATOM 2933 O O . GLN A 1 363 ? 23.591 1.235 -38.689 1.00 90.44 363 GLN A O 1
ATOM 2938 N N . VAL A 1 364 ? 24.614 1.718 -36.744 1.00 91.00 364 VAL A N 1
ATOM 2939 C CA . VAL A 1 364 ? 25.004 0.320 -36.436 1.00 91.00 364 VAL A CA 1
ATOM 2940 C C . VAL A 1 364 ? 24.313 -0.274 -35.213 1.00 91.00 364 VAL A C 1
ATOM 2942 O O . VAL A 1 364 ? 24.448 -1.468 -34.941 1.00 91.00 364 VAL A O 1
ATOM 2945 N N . GLY A 1 365 ? 23.644 0.557 -34.422 1.00 89.19 365 GLY A N 1
ATOM 2946 C CA . GLY A 1 365 ? 22.985 0.146 -33.198 1.00 89.19 365 GLY A CA 1
ATOM 2947 C C . GLY A 1 365 ? 21.554 -0.301 -33.426 1.00 89.19 365 GLY A C 1
ATOM 2948 O O . GLY A 1 365 ? 20.852 0.147 -34.327 1.00 89.19 365 GLY A O 1
ATOM 2949 N N . HIS A 1 366 ? 21.122 -1.194 -32.549 1.00 87.62 366 HIS A N 1
ATOM 2950 C CA . HIS A 1 366 ? 19.764 -1.705 -32.487 1.00 87.62 366 HIS A CA 1
ATOM 2951 C C . HIS A 1 366 ? 19.143 -1.368 -31.138 1.00 87.62 366 HIS A C 1
ATOM 2953 O O . HIS A 1 366 ? 19.848 -1.236 -30.127 1.00 87.62 366 HIS A O 1
ATOM 2959 N N . THR A 1 367 ? 17.815 -1.300 -31.091 1.00 86.62 367 THR A N 1
ATOM 2960 C CA . THR A 1 367 ? 17.105 -1.131 -29.826 1.00 86.62 367 THR A CA 1
ATOM 2961 C C . THR A 1 367 ? 17.350 -2.345 -28.912 1.00 86.62 367 THR A C 1
ATOM 2963 O O . THR A 1 367 ? 17.036 -3.484 -29.280 1.00 86.62 367 THR A O 1
ATOM 2966 N N . PRO A 1 368 ? 17.916 -2.160 -27.704 1.00 84.44 368 PRO A N 1
ATOM 2967 C CA . PRO A 1 368 ? 18.106 -3.245 -26.750 1.00 84.44 368 PRO A CA 1
ATOM 2968 C C . PRO A 1 368 ? 16.754 -3.728 -26.210 1.00 84.44 368 PRO A C 1
ATOM 2970 O O . PRO A 1 368 ? 16.078 -3.058 -25.426 1.00 84.44 368 PRO A O 1
ATOM 2973 N N . LEU A 1 369 ? 16.365 -4.934 -26.614 1.00 84.31 369 LEU A N 1
ATOM 2974 C CA . LEU A 1 369 ? 15.185 -5.593 -26.072 1.00 84.31 369 LEU A CA 1
ATOM 2975 C C . LEU A 1 369 ? 15.542 -6.407 -24.818 1.00 84.31 369 LEU A C 1
ATOM 2977 O O . LEU A 1 369 ? 16.641 -6.964 -24.722 1.00 84.31 369 LEU A O 1
ATOM 2981 N N . PRO A 1 370 ? 14.612 -6.515 -23.854 1.00 84.19 370 PRO A N 1
ATOM 2982 C CA . PRO A 1 370 ? 14.765 -7.383 -22.698 1.00 84.19 370 PRO A CA 1
ATOM 2983 C C . PRO A 1 370 ? 15.105 -8.827 -23.099 1.00 84.19 370 PRO A C 1
ATOM 2985 O O . PRO A 1 370 ? 14.579 -9.327 -24.095 1.00 84.19 370 PRO A O 1
ATOM 2988 N N . PRO A 1 371 ? 15.900 -9.559 -22.297 1.00 81.00 371 PRO A N 1
ATOM 2989 C CA . PRO A 1 371 ? 16.451 -10.865 -22.681 1.00 81.00 371 PRO A CA 1
ATOM 2990 C C . PRO A 1 371 ? 15.401 -11.964 -22.918 1.00 81.00 371 PRO A C 1
ATOM 2992 O O . PRO A 1 371 ? 15.701 -12.987 -23.531 1.00 81.00 371 PRO A O 1
ATOM 2995 N N . TYR A 1 372 ? 14.175 -11.781 -22.424 1.00 85.94 372 TYR A N 1
ATOM 2996 C CA . TYR A 1 372 ? 13.057 -12.701 -22.639 1.00 85.94 372 TYR A CA 1
ATOM 2997 C C . TYR A 1 372 ? 12.329 -12.492 -23.980 1.00 85.94 372 TYR A C 1
ATOM 2999 O O . TYR A 1 372 ? 11.487 -13.319 -24.331 1.00 85.94 372 TYR A O 1
ATOM 3007 N N . ILE A 1 373 ? 12.650 -11.436 -24.737 1.00 87.75 373 ILE A N 1
ATOM 3008 C CA . ILE A 1 373 ? 12.188 -11.221 -26.115 1.00 87.75 373 ILE A CA 1
ATOM 3009 C C . ILE A 1 373 ? 13.294 -11.709 -27.054 1.00 87.75 373 ILE A C 1
ATOM 3011 O O . ILE A 1 373 ? 14.369 -11.118 -27.115 1.00 87.75 373 ILE A O 1
ATOM 3015 N N . LYS A 1 374 ? 13.062 -12.828 -27.749 1.00 81.94 374 LYS A N 1
ATOM 3016 C CA . LYS A 1 374 ? 14.154 -13.552 -28.430 1.00 81.94 374 LYS A CA 1
ATOM 3017 C C . LYS A 1 374 ? 14.346 -13.173 -29.898 1.00 81.94 374 LYS A C 1
ATOM 3019 O O . LYS A 1 374 ? 15.484 -13.121 -30.341 1.00 81.94 374 LYS A O 1
ATOM 3024 N N . ASN A 1 375 ? 13.267 -12.926 -30.644 1.00 77.88 375 ASN A N 1
ATOM 3025 C CA . ASN A 1 375 ? 13.311 -12.795 -32.110 1.00 77.88 375 ASN A CA 1
ATOM 3026 C C . ASN A 1 375 ? 12.315 -11.749 -32.643 1.00 77.88 375 ASN A C 1
ATOM 3028 O O . ASN A 1 375 ? 11.656 -11.982 -33.654 1.00 77.88 375 ASN A O 1
ATOM 3032 N N . TYR A 1 376 ? 12.142 -10.628 -31.944 1.00 83.62 376 TYR A N 1
ATOM 3033 C CA . TYR A 1 376 ? 11.270 -9.564 -32.438 1.00 83.62 376 TYR A CA 1
ATOM 3034 C C . TYR A 1 376 ? 11.904 -8.897 -33.664 1.00 83.62 376 TYR A C 1
ATOM 3036 O O . TYR A 1 376 ? 13.010 -8.372 -33.576 1.00 83.62 376 TYR A O 1
ATOM 3044 N N . ALA A 1 377 ? 11.201 -8.948 -34.795 1.00 80.75 377 ALA A N 1
ATOM 3045 C CA . ALA A 1 377 ? 11.611 -8.350 -36.069 1.00 80.75 377 ALA A CA 1
ATOM 3046 C C . ALA A 1 377 ? 10.577 -7.330 -36.587 1.00 80.75 377 ALA A C 1
ATOM 3048 O O . ALA A 1 377 ? 10.542 -7.025 -37.777 1.00 80.75 377 ALA A O 1
ATOM 3049 N N . GLY A 1 378 ? 9.682 -6.872 -35.705 1.00 83.31 378 GLY A N 1
ATOM 3050 C CA . GLY A 1 378 ? 8.701 -5.840 -36.016 1.00 83.31 378 GLY A CA 1
ATOM 3051 C C . GLY A 1 378 ? 9.289 -4.434 -35.913 1.00 83.31 378 GLY A C 1
ATOM 3052 O O . GLY A 1 378 ? 10.493 -4.248 -35.773 1.00 83.31 378 GLY A O 1
ATOM 3053 N N . ASP A 1 379 ? 8.407 -3.441 -35.950 1.00 85.62 379 ASP A N 1
ATOM 3054 C CA . ASP A 1 379 ? 8.777 -2.035 -35.806 1.00 85.62 379 ASP A CA 1
ATOM 3055 C C . ASP A 1 379 ? 9.352 -1.759 -34.402 1.00 85.62 379 ASP A C 1
ATOM 3057 O O . ASP A 1 379 ? 8.673 -1.970 -33.389 1.00 85.62 379 ASP A O 1
ATOM 3061 N N . GLU A 1 380 ? 10.610 -1.313 -34.336 1.00 83.31 380 GLU A N 1
ATOM 3062 C CA . GLU A 1 380 ? 11.294 -0.956 -33.086 1.00 83.31 380 GLU A CA 1
ATOM 3063 C C . GLU A 1 380 ? 10.633 0.249 -32.395 1.00 83.31 380 GLU A C 1
ATOM 3065 O O . GLU A 1 380 ? 10.659 0.338 -31.165 1.00 83.31 380 GLU A O 1
ATOM 3070 N N . GLU A 1 381 ? 9.935 1.119 -33.139 1.00 86.88 381 GLU A N 1
ATOM 3071 C CA . GLU A 1 381 ? 9.209 2.265 -32.578 1.00 86.88 381 GLU A CA 1
ATOM 3072 C C . GLU A 1 381 ? 8.040 1.823 -31.680 1.00 86.88 381 GLU A C 1
ATOM 3074 O O . GLU A 1 381 ? 7.616 2.541 -30.769 1.00 86.88 381 GLU A O 1
ATOM 3079 N N . LEU A 1 382 ? 7.542 0.591 -31.845 1.00 88.44 382 LEU A N 1
ATOM 3080 C CA . LEU A 1 382 ? 6.544 0.020 -30.935 1.00 88.44 382 LEU A CA 1
ATOM 3081 C C . LEU A 1 382 ? 7.100 -0.251 -29.529 1.00 88.44 382 LEU A C 1
ATOM 3083 O O . LEU A 1 382 ? 6.320 -0.350 -28.579 1.00 88.44 382 LEU A O 1
ATOM 3087 N N . TYR A 1 383 ? 8.426 -0.304 -29.372 1.00 89.12 383 TYR A N 1
ATOM 3088 C CA . TYR A 1 383 ? 9.094 -0.343 -28.071 1.00 89.12 383 TYR A CA 1
ATOM 3089 C C . TYR A 1 383 ? 9.415 1.052 -27.512 1.00 89.12 383 TYR A C 1
ATOM 3091 O O . TYR A 1 383 ? 10.002 1.162 -26.443 1.00 89.12 383 TYR A O 1
ATOM 3099 N N . GLN A 1 384 ? 8.975 2.125 -28.169 1.00 92.00 384 GLN A N 1
ATOM 3100 C CA . GLN A 1 384 ? 9.057 3.493 -27.660 1.00 92.00 384 GLN A CA 1
ATOM 3101 C C . GLN A 1 384 ? 7.673 3.984 -27.224 1.00 92.00 384 GLN A C 1
ATOM 3103 O O . GLN A 1 384 ? 6.636 3.573 -27.767 1.00 92.00 384 GLN A O 1
ATOM 3108 N N . THR A 1 385 ? 7.628 4.856 -26.213 1.00 93.31 385 THR A N 1
ATOM 3109 C CA . THR A 1 385 ? 6.380 5.541 -25.851 1.00 93.31 385 THR A CA 1
ATOM 3110 C C . THR A 1 385 ? 6.128 6.683 -26.830 1.00 93.31 385 THR A C 1
ATOM 3112 O O . THR A 1 385 ? 7.060 7.345 -27.288 1.00 93.31 385 THR A O 1
ATOM 3115 N N . VAL A 1 386 ? 4.855 6.961 -27.118 1.00 94.69 386 VAL A N 1
ATOM 3116 C CA . VAL A 1 386 ? 4.441 7.999 -28.087 1.00 94.69 386 VAL A CA 1
ATOM 3117 C C . VAL A 1 386 ? 4.754 9.433 -27.634 1.00 94.69 386 VAL A C 1
ATOM 3119 O O . VAL A 1 386 ? 4.546 10.383 -28.379 1.00 94.69 386 VAL A O 1
ATOM 3122 N N . PHE A 1 387 ? 5.225 9.584 -26.398 1.00 93.19 387 PHE A N 1
ATOM 3123 C CA . PHE A 1 387 ? 5.636 10.839 -25.774 1.00 93.19 387 PHE A CA 1
ATOM 3124 C C . PHE A 1 387 ? 7.111 10.811 -25.345 1.00 93.19 387 PHE A C 1
ATOM 3126 O O . PHE A 1 387 ? 7.537 11.694 -24.606 1.00 93.19 387 PHE A O 1
ATOM 3133 N N . SER A 1 388 ? 7.875 9.791 -25.755 1.00 92.69 388 SER A N 1
ATOM 3134 C CA . SER A 1 388 ? 9.294 9.693 -25.418 1.00 92.69 388 SER A CA 1
ATOM 3135 C C . SER A 1 388 ? 10.098 10.828 -26.053 1.00 92.69 388 SER A C 1
ATOM 3137 O O . SER A 1 388 ? 9.858 11.239 -27.188 1.00 92.69 388 SER A O 1
ATOM 3139 N N . GLN A 1 389 ? 11.066 11.325 -25.298 1.00 88.12 389 GLN A N 1
ATOM 3140 C CA . GLN A 1 389 ? 12.036 12.345 -25.657 1.00 88.12 389 GLN A CA 1
ATOM 3141 C C . GLN A 1 389 ? 13.404 11.921 -25.117 1.00 88.12 389 GLN A C 1
ATOM 3143 O O . GLN A 1 389 ? 13.484 11.126 -24.186 1.00 88.12 389 GLN A O 1
ATOM 3148 N N . GLU A 1 390 ? 14.472 12.474 -25.691 1.00 81.06 390 GLU A N 1
ATOM 3149 C CA . GLU A 1 390 ? 15.859 12.311 -25.233 1.00 81.06 390 GLU A CA 1
ATOM 3150 C C . GLU A 1 390 ? 16.347 10.853 -25.089 1.00 81.06 390 GLU A C 1
ATOM 3152 O O . GLU A 1 390 ? 16.007 10.116 -24.159 1.00 81.06 390 GLU A O 1
ATOM 3157 N N . GLU A 1 391 ? 17.236 10.437 -25.987 1.00 86.44 391 GLU A N 1
ATOM 3158 C CA . GLU A 1 391 ? 17.819 9.093 -25.984 1.00 86.44 391 GLU A CA 1
ATOM 3159 C C . GLU A 1 391 ? 18.829 8.927 -24.850 1.00 86.44 391 GLU A C 1
ATOM 3161 O O . GLU A 1 391 ? 20.003 9.270 -24.965 1.00 86.44 391 GLU A O 1
ATOM 3166 N N . ARG A 1 392 ? 18.349 8.435 -23.707 1.00 82.50 392 ARG A N 1
ATOM 3167 C CA . ARG A 1 392 ? 19.151 8.317 -22.476 1.00 82.50 392 ARG A CA 1
ATOM 3168 C C . ARG A 1 392 ? 18.932 7.022 -21.707 1.00 82.50 392 ARG A C 1
ATOM 3170 O O . ARG A 1 392 ? 19.532 6.834 -20.654 1.00 82.50 392 ARG A O 1
ATOM 3177 N N . SER A 1 393 ? 18.035 6.152 -22.166 1.00 85.00 393 SER A N 1
ATOM 3178 C CA . SER A 1 393 ? 17.726 4.891 -21.483 1.00 85.00 393 SER A CA 1
ATOM 3179 C C . SER A 1 393 ? 18.119 3.684 -22.323 1.00 85.00 393 SER A C 1
ATOM 3181 O O . SER A 1 393 ? 18.043 3.712 -23.547 1.00 85.00 393 SER A O 1
ATOM 3183 N N . ALA A 1 394 ? 18.501 2.600 -21.654 1.00 81.44 394 ALA A N 1
ATOM 3184 C CA . ALA A 1 394 ? 18.732 1.300 -22.280 1.00 81.44 394 ALA A CA 1
ATOM 3185 C C . ALA A 1 394 ? 17.464 0.426 -22.287 1.00 81.44 394 ALA A C 1
ATOM 3187 O O . ALA A 1 394 ? 17.464 -0.668 -22.840 1.00 81.44 394 ALA A O 1
ATOM 3188 N N . ALA A 1 395 ? 16.377 0.873 -21.656 1.00 84.31 395 ALA A N 1
ATOM 3189 C CA . ALA A 1 395 ? 15.100 0.173 -21.647 1.00 84.31 395 ALA A CA 1
ATOM 3190 C C . ALA A 1 395 ? 13.929 1.155 -21.624 1.00 84.31 395 ALA A C 1
ATOM 3192 O O . ALA A 1 395 ? 14.010 2.225 -21.020 1.00 84.31 395 ALA A O 1
ATOM 3193 N N . ALA A 1 396 ? 12.829 0.773 -22.272 1.00 86.88 396 ALA A N 1
ATOM 3194 C CA . ALA A 1 396 ? 11.656 1.623 -22.369 1.00 86.88 396 ALA A CA 1
ATOM 3195 C C . ALA A 1 396 ? 10.854 1.621 -21.058 1.00 86.88 396 ALA A C 1
ATOM 3197 O O . ALA A 1 396 ? 10.736 0.576 -20.404 1.00 86.88 396 ALA A O 1
ATOM 3198 N N . PRO A 1 397 ? 10.207 2.742 -20.691 1.00 89.94 397 PRO A N 1
ATOM 3199 C CA . PRO A 1 397 ? 9.179 2.757 -19.658 1.00 89.94 397 PRO A CA 1
ATOM 3200 C C . PRO A 1 397 ? 7.906 2.070 -20.176 1.00 89.94 397 PRO A C 1
ATOM 3202 O O . PRO A 1 397 ? 6.957 2.700 -20.638 1.00 89.94 397 PRO A O 1
ATOM 3205 N N . THR A 1 398 ? 7.900 0.740 -20.102 1.00 90.69 398 THR A N 1
ATOM 3206 C CA . THR A 1 398 ? 6.960 -0.141 -20.819 1.00 90.69 398 THR A CA 1
ATOM 3207 C C . THR A 1 398 ? 5.484 0.082 -20.504 1.00 90.69 398 THR A C 1
ATOM 3209 O O . THR A 1 398 ? 4.639 -0.113 -21.375 1.00 90.69 398 THR A O 1
ATOM 3212 N N . ALA A 1 399 ? 5.160 0.589 -19.314 1.00 92.44 399 ALA A N 1
ATOM 3213 C CA . ALA A 1 399 ? 3.786 0.930 -18.943 1.00 92.44 399 ALA A CA 1
ATOM 3214 C C . ALA A 1 399 ? 3.211 2.078 -19.787 1.00 92.44 399 ALA A C 1
ATOM 3216 O O . ALA A 1 399 ? 2.000 2.166 -19.979 1.00 92.44 399 ALA A O 1
ATOM 3217 N N . GLY A 1 400 ? 4.081 2.950 -20.305 1.00 94.56 400 GLY A N 1
ATOM 3218 C CA . GLY A 1 400 ? 3.709 4.040 -21.198 1.00 94.56 400 GLY A CA 1
ATOM 3219 C C . GLY A 1 400 ? 3.430 3.593 -22.636 1.00 94.56 400 GLY A C 1
ATOM 3220 O O . GLY A 1 400 ? 2.807 4.346 -23.380 1.00 94.56 400 GLY A O 1
ATOM 3221 N N . LEU A 1 401 ? 3.847 2.382 -23.035 1.00 94.56 401 LEU A N 1
ATOM 3222 C CA . LEU A 1 401 ? 3.704 1.894 -24.416 1.00 94.56 401 LEU A CA 1
ATOM 3223 C C . LEU A 1 401 ? 2.248 1.699 -24.834 1.00 94.56 401 LEU A C 1
ATOM 3225 O O . LEU A 1 401 ? 1.963 1.713 -26.029 1.00 94.56 401 LEU A O 1
ATOM 3229 N N . HIS A 1 402 ? 1.352 1.519 -23.863 1.00 96.56 402 HIS A N 1
ATOM 3230 C CA . HIS A 1 402 ? -0.073 1.259 -24.080 1.00 96.56 402 HIS A CA 1
ATOM 3231 C C . HIS A 1 402 ? -0.860 2.518 -24.466 1.00 96.56 402 HIS A C 1
ATOM 3233 O O . HIS A 1 402 ? -1.976 2.417 -24.970 1.00 96.56 402 HIS A O 1
ATOM 3239 N N . PHE A 1 403 ? -0.297 3.710 -24.246 1.00 97.19 403 PHE A N 1
ATOM 3240 C CA . PHE A 1 403 ? -0.949 4.966 -24.605 1.00 97.19 403 PHE A CA 1
ATOM 3241 C C . PHE A 1 403 ? -0.834 5.259 -26.102 1.00 97.19 403 PHE A C 1
ATOM 3243 O O . PHE A 1 403 ? 0.230 5.129 -26.707 1.00 97.19 403 PHE A O 1
ATOM 3250 N N . THR A 1 404 ? -1.938 5.726 -26.676 1.00 96.38 404 THR A N 1
ATOM 3251 C CA . THR A 1 404 ? -1.995 6.327 -28.009 1.00 96.38 404 THR A CA 1
ATOM 3252 C C . THR A 1 404 ? -2.059 7.854 -27.891 1.00 96.38 404 THR A C 1
ATOM 3254 O O . THR A 1 404 ? -2.522 8.363 -26.861 1.00 96.38 404 THR A O 1
ATOM 3257 N N . PRO A 1 405 ? -1.624 8.613 -28.916 1.00 96.44 405 PRO A N 1
ATOM 3258 C CA . PRO A 1 405 ? -1.797 10.065 -28.935 1.00 96.44 405 PRO A CA 1
ATOM 3259 C C . PRO A 1 405 ? -3.262 10.476 -28.731 1.00 96.44 405 PRO A C 1
ATOM 3261 O O . PRO A 1 405 ? -3.551 11.378 -27.947 1.00 96.44 405 PRO A O 1
ATOM 3264 N N . GLU A 1 406 ? -4.199 9.760 -29.356 1.00 97.44 406 GLU A N 1
ATOM 3265 C CA . GLU A 1 406 ? -5.636 10.027 -29.269 1.00 97.44 406 GLU A CA 1
ATOM 3266 C C . GLU A 1 406 ? -6.165 9.838 -27.843 1.00 97.44 406 GLU A C 1
ATOM 3268 O O . GLU A 1 406 ? -6.947 10.657 -27.354 1.00 97.44 406 GLU A O 1
ATOM 3273 N N . LEU A 1 407 ? -5.722 8.782 -27.149 1.00 97.50 407 LEU A N 1
ATOM 3274 C CA . LEU A 1 407 ? -6.113 8.529 -25.764 1.00 97.50 407 LEU A CA 1
ATOM 3275 C C . LEU A 1 407 ? -5.556 9.603 -24.822 1.00 97.50 407 LEU A C 1
ATOM 3277 O O . LEU A 1 407 ? -6.275 10.062 -23.935 1.00 97.50 407 LEU A O 1
ATOM 3281 N N . ILE A 1 408 ? -4.304 10.031 -25.017 1.00 98.06 408 ILE A N 1
ATOM 3282 C CA . ILE A 1 408 ? -3.690 11.100 -24.216 1.00 98.06 408 ILE A CA 1
ATOM 3283 C C . ILE A 1 408 ? -4.477 12.405 -24.376 1.00 98.06 408 ILE A C 1
ATOM 3285 O O . ILE A 1 408 ? -4.829 13.033 -23.375 1.00 98.06 408 ILE A O 1
ATOM 3289 N N . GLU A 1 409 ? -4.804 12.796 -25.607 1.00 98.25 409 GLU A N 1
ATOM 3290 C CA . GLU A 1 409 ? -5.564 14.023 -25.861 1.00 98.25 409 GLU A CA 1
ATOM 3291 C C . GLU A 1 409 ? -6.997 13.941 -25.318 1.00 98.25 409 GLU A C 1
ATOM 3293 O O . GLU A 1 409 ? -7.481 14.896 -24.707 1.00 98.25 409 GLU A O 1
ATOM 3298 N N . ALA A 1 410 ? -7.657 12.783 -25.421 1.00 98.31 410 ALA A N 1
ATOM 3299 C CA . ALA A 1 410 ? -8.965 12.570 -24.802 1.00 98.31 410 ALA A CA 1
ATOM 3300 C C . ALA A 1 410 ? -8.911 12.704 -23.267 1.00 98.31 410 ALA A C 1
ATOM 3302 O O . ALA A 1 410 ? -9.784 13.334 -22.663 1.00 98.31 410 ALA A O 1
ATOM 3303 N N . ILE A 1 411 ? -7.878 12.145 -22.626 1.00 98.31 411 ILE A N 1
ATOM 3304 C CA . ILE A 1 411 ? -7.652 12.243 -21.176 1.00 98.31 411 ILE A CA 1
ATOM 3305 C C . ILE A 1 411 ? -7.424 13.704 -20.759 1.00 98.31 411 ILE A C 1
ATOM 3307 O O . ILE A 1 411 ? -8.067 14.173 -19.816 1.00 98.31 411 ILE A O 1
ATOM 3311 N N . LYS A 1 412 ? -6.592 14.454 -21.493 1.00 98.31 412 LYS A N 1
ATOM 3312 C CA . LYS A 1 412 ? -6.385 15.893 -21.254 1.00 98.31 412 LYS A CA 1
ATOM 3313 C C . LYS A 1 412 ? -7.681 16.687 -21.405 1.00 98.31 412 LYS A C 1
ATOM 3315 O O . LYS A 1 412 ? -8.009 17.491 -20.533 1.00 98.31 412 LYS A O 1
ATOM 3320 N N . ALA A 1 413 ? -8.465 16.416 -22.450 1.00 98.44 413 ALA A N 1
ATOM 3321 C CA . ALA A 1 413 ? -9.759 17.061 -22.681 1.00 98.44 413 ALA A CA 1
ATOM 3322 C C . ALA A 1 413 ? -10.782 16.778 -21.563 1.00 98.44 413 ALA A C 1
ATOM 3324 O O . ALA A 1 413 ? -11.653 17.605 -21.298 1.00 98.44 413 ALA A O 1
ATOM 3325 N N . LYS A 1 414 ? -10.652 15.648 -20.851 1.00 98.12 414 LYS A N 1
ATOM 3326 C CA . LYS A 1 414 ? -11.443 15.328 -19.648 1.00 98.12 414 LYS A CA 1
ATOM 3327 C C . LYS A 1 414 ? -11.083 16.204 -18.436 1.00 98.12 414 LYS A C 1
ATOM 3329 O O . LYS A 1 414 ? -11.800 16.190 -17.437 1.00 98.12 414 LYS A O 1
ATOM 3334 N N . GLY A 1 415 ? -9.980 16.948 -18.493 1.00 98.12 415 GLY A N 1
ATOM 3335 C CA . GLY A 1 415 ? -9.455 17.736 -17.377 1.00 98.12 415 GLY A CA 1
ATOM 3336 C C . GLY A 1 415 ? -8.492 16.963 -16.475 1.00 98.12 415 GLY A C 1
ATOM 3337 O O . GLY A 1 415 ? -8.358 17.308 -15.302 1.00 98.12 415 GLY A O 1
ATOM 3338 N N . VAL A 1 416 ? -7.855 15.907 -16.990 1.00 98.69 416 VAL A N 1
ATOM 3339 C CA . VAL A 1 416 ? -6.765 15.186 -16.315 1.00 98.69 416 VAL A CA 1
ATOM 3340 C C . VAL A 1 416 ? -5.435 15.786 -16.772 1.00 98.69 416 VAL A C 1
ATOM 3342 O O . VAL A 1 416 ? -5.208 15.959 -17.968 1.00 98.69 416 VAL A O 1
ATOM 3345 N N . GLY A 1 417 ? -4.553 16.119 -15.832 1.00 98.44 417 GLY A N 1
ATOM 3346 C CA . GLY A 1 417 ? -3.209 16.601 -16.142 1.00 98.44 417 GLY A CA 1
ATOM 3347 C C . GLY A 1 417 ? -2.307 15.489 -16.683 1.00 98.44 417 GLY A C 1
ATOM 3348 O O . GLY A 1 417 ? -2.498 14.314 -16.368 1.00 98.44 417 GLY A O 1
ATOM 3349 N N . PHE A 1 418 ? -1.290 15.865 -17.454 1.00 98.44 418 PHE A N 1
ATOM 3350 C CA . PHE A 1 418 ? -0.254 14.949 -17.926 1.00 98.44 418 PHE A CA 1
ATOM 3351 C C . PHE A 1 418 ? 1.105 15.636 -17.806 1.00 98.44 418 PHE A C 1
ATOM 3353 O O . PHE A 1 418 ? 1.362 16.610 -18.508 1.00 98.44 418 PHE A O 1
ATOM 3360 N N . GLU A 1 419 ? 1.950 15.137 -16.913 1.00 98.38 419 GLU A N 1
ATOM 3361 C CA . GLU A 1 419 ? 3.305 15.638 -16.684 1.00 98.38 419 GLU A CA 1
ATOM 3362 C C . GLU A 1 419 ? 4.327 14.513 -16.788 1.00 98.38 419 GLU A C 1
ATOM 3364 O O . GLU A 1 419 ? 3.988 13.326 -16.834 1.00 98.38 419 GLU A O 1
ATOM 3369 N N . THR A 1 420 ? 5.599 14.894 -16.829 1.00 97.94 420 THR A N 1
ATOM 3370 C CA . THR A 1 420 ? 6.687 13.960 -17.090 1.00 97.94 420 THR A CA 1
ATOM 3371 C C . THR A 1 420 ? 7.827 14.073 -16.085 1.00 97.94 420 THR A C 1
ATOM 3373 O O . THR A 1 420 ? 8.019 15.089 -15.410 1.00 97.94 420 THR A O 1
ATOM 3376 N N . VAL A 1 421 ? 8.552 12.970 -15.941 1.00 97.69 421 VAL A N 1
ATOM 3377 C CA . VAL A 1 421 ? 9.804 12.839 -15.188 1.00 97.69 421 VAL A CA 1
ATOM 3378 C C . VAL A 1 421 ? 10.814 12.105 -16.057 1.00 97.69 421 VAL A C 1
ATOM 3380 O O . VAL A 1 421 ? 10.426 11.454 -17.029 1.00 97.69 421 VAL A O 1
ATOM 3383 N N . HIS A 1 422 ? 12.093 12.159 -15.690 1.00 94.94 422 HIS A N 1
ATOM 3384 C CA . HIS A 1 422 ? 13.124 11.335 -16.322 1.00 94.94 422 HIS A CA 1
ATOM 3385 C C . HIS A 1 422 ? 13.644 10.306 -15.330 1.00 94.94 422 HIS A C 1
ATOM 3387 O O . HIS A 1 422 ? 13.935 10.640 -14.180 1.00 94.94 422 HIS A O 1
ATOM 3393 N N . LEU A 1 423 ? 13.781 9.065 -15.782 1.00 92.56 423 LEU A N 1
ATOM 3394 C CA . LEU A 1 423 ? 14.604 8.044 -15.149 1.00 92.56 423 LEU A CA 1
ATOM 3395 C C . LEU A 1 423 ? 15.401 7.337 -16.245 1.00 92.56 423 LEU A C 1
ATOM 3397 O O . LEU A 1 423 ? 14.817 6.697 -17.119 1.00 92.56 423 LEU A O 1
ATOM 3401 N N . GLU A 1 424 ? 16.723 7.474 -16.201 1.00 90.19 424 GLU A N 1
ATOM 3402 C CA . GLU A 1 424 ? 17.659 6.785 -17.089 1.00 90.19 424 GLU A CA 1
ATOM 3403 C C . GLU A 1 424 ? 17.709 5.302 -16.673 1.00 90.19 424 GLU A C 1
ATOM 3405 O O . GLU A 1 424 ? 18.369 4.944 -15.696 1.00 90.19 424 GLU A O 1
ATOM 3410 N N . VAL A 1 425 ? 16.946 4.450 -17.370 1.00 81.25 425 VAL A N 1
ATOM 3411 C CA . VAL A 1 425 ? 16.798 3.027 -17.021 1.00 81.25 425 VAL A CA 1
ATOM 3412 C C . VAL A 1 425 ? 17.943 2.213 -17.617 1.00 81.25 425 VAL A C 1
ATOM 3414 O O . VAL A 1 425 ? 18.132 2.204 -18.836 1.00 81.25 425 VAL A O 1
ATOM 3417 N N . GLY A 1 426 ? 18.668 1.487 -16.765 1.00 76.00 426 GLY A N 1
ATOM 3418 C CA . GLY A 1 426 ? 19.666 0.496 -17.177 1.00 76.00 426 GLY A CA 1
ATOM 3419 C C . GLY A 1 426 ? 19.060 -0.893 -17.420 1.00 76.00 426 GLY A C 1
ATOM 3420 O O . GLY A 1 426 ? 17.955 -1.194 -16.964 1.00 76.00 426 GLY A O 1
ATOM 3421 N N . LEU A 1 427 ? 19.798 -1.782 -18.094 1.00 69.12 427 LEU A N 1
ATOM 3422 C CA . LEU A 1 427 ? 19.363 -3.174 -18.312 1.00 69.12 427 LEU A CA 1
ATOM 3423 C C . LEU A 1 427 ? 19.246 -3.988 -17.011 1.00 69.12 427 LEU A C 1
ATOM 3425 O O . LEU A 1 427 ? 18.521 -4.984 -16.974 1.00 69.12 427 LEU A O 1
ATOM 3429 N N . ASP A 1 428 ? 19.891 -3.535 -15.936 1.00 70.75 428 ASP A N 1
ATOM 3430 C CA . ASP A 1 428 ? 19.851 -4.174 -14.616 1.00 70.75 428 ASP A CA 1
ATOM 3431 C C . ASP A 1 428 ? 18.449 -4.170 -13.994 1.00 70.75 428 ASP A C 1
ATOM 3433 O O . ASP A 1 428 ? 18.131 -5.035 -13.183 1.00 70.75 428 ASP A O 1
ATOM 3437 N N . THR A 1 429 ? 17.552 -3.298 -14.469 1.00 71.62 429 THR A N 1
ATOM 3438 C CA . THR A 1 429 ? 16.125 -3.288 -14.099 1.00 71.62 429 THR A CA 1
ATOM 3439 C C . THR A 1 429 ? 15.417 -4.628 -14.336 1.00 71.62 429 THR A C 1
ATOM 3441 O O . THR A 1 429 ? 14.390 -4.898 -13.712 1.00 71.62 429 THR A O 1
ATOM 3444 N N . PHE A 1 430 ? 15.948 -5.493 -15.206 1.00 67.56 430 PHE A N 1
ATOM 3445 C CA . PHE A 1 430 ? 15.384 -6.820 -15.467 1.00 67.56 430 PHE A CA 1
ATOM 3446 C C . PHE A 1 430 ? 16.028 -7.955 -14.660 1.00 67.56 430 PHE A C 1
ATOM 3448 O O . PHE A 1 430 ? 15.620 -9.107 -14.836 1.00 67.56 430 PHE A O 1
ATOM 3455 N N . ARG A 1 431 ? 17.022 -7.674 -13.805 1.00 71.25 431 ARG A N 1
ATOM 3456 C CA . ARG A 1 431 ? 17.643 -8.697 -12.954 1.00 71.25 431 ARG A CA 1
ATOM 3457 C C . ARG A 1 431 ? 16.665 -9.178 -11.880 1.00 71.25 431 ARG A C 1
ATOM 3459 O O . ARG A 1 431 ? 15.807 -8.438 -11.391 1.00 71.25 431 ARG A O 1
ATOM 3466 N N . ILE A 1 432 ? 16.783 -10.460 -11.556 1.00 84.56 432 ILE A N 1
ATOM 3467 C CA . ILE A 1 432 ? 16.094 -11.071 -10.419 1.00 84.56 432 ILE A CA 1
ATOM 3468 C C . ILE A 1 432 ? 16.876 -10.776 -9.139 1.00 84.56 432 ILE A C 1
ATOM 3470 O O . ILE A 1 432 ? 18.078 -10.532 -9.186 1.00 84.56 432 ILE A O 1
ATOM 3474 N N . VAL A 1 433 ? 16.182 -10.796 -8.006 1.00 88.44 433 VAL A N 1
ATOM 3475 C CA . VAL A 1 433 ? 16.811 -10.768 -6.687 1.00 88.44 433 VAL A CA 1
ATOM 3476 C C . VAL A 1 433 ? 17.254 -12.193 -6.362 1.00 88.44 433 VAL A C 1
ATOM 3478 O O . VAL A 1 433 ? 16.426 -13.108 -6.347 1.00 88.44 433 VAL A O 1
ATOM 3481 N N . ASP A 1 434 ? 18.554 -12.384 -6.144 1.00 86.81 434 ASP A N 1
ATOM 3482 C CA . ASP A 1 434 ? 19.147 -13.696 -5.860 1.00 86.81 434 ASP A CA 1
ATOM 3483 C C . ASP A 1 434 ? 19.264 -13.963 -4.350 1.00 86.81 434 ASP A C 1
ATOM 3485 O O . ASP A 1 434 ? 19.312 -15.116 -3.916 1.00 86.81 434 ASP A O 1
ATOM 3489 N N . GLU A 1 435 ? 19.288 -12.909 -3.532 1.00 92.44 435 GLU A N 1
ATOM 3490 C CA . GLU A 1 435 ? 19.375 -12.999 -2.079 1.00 92.44 435 GLU A CA 1
ATOM 3491 C C . GLU A 1 435 ? 18.091 -13.573 -1.461 1.00 92.44 435 GLU A C 1
ATOM 3493 O O . GLU A 1 435 ? 16.980 -13.253 -1.881 1.00 92.44 435 GLU A O 1
ATOM 3498 N N . GLU A 1 436 ? 18.225 -14.394 -0.412 1.00 93.56 436 GLU A N 1
ATOM 3499 C CA . GLU A 1 436 ? 17.072 -14.968 0.302 1.00 93.56 436 GLU A CA 1
ATOM 3500 C C . GLU A 1 436 ? 16.229 -13.888 0.998 1.00 93.56 436 GLU A C 1
ATOM 3502 O O . GLU A 1 436 ? 15.001 -13.887 0.888 1.00 93.56 436 GLU A O 1
ATOM 3507 N N . ASP A 1 437 ? 16.893 -12.973 1.708 1.00 93.12 437 ASP A N 1
ATOM 3508 C CA . ASP A 1 437 ? 16.267 -11.787 2.287 1.00 93.12 437 ASP A CA 1
ATOM 3509 C C . ASP A 1 437 ? 16.410 -10.624 1.298 1.00 93.12 437 ASP A C 1
ATOM 3511 O O . ASP A 1 437 ? 17.541 -10.194 1.033 1.00 93.12 437 ASP A O 1
ATOM 3515 N N . PRO A 1 438 ? 15.292 -10.088 0.774 1.00 92.69 438 PRO A N 1
ATOM 3516 C CA . PRO A 1 438 ? 15.341 -9.023 -0.209 1.00 92.69 438 PRO A CA 1
ATOM 3517 C C . PRO A 1 438 ? 16.026 -7.767 0.335 1.00 92.69 438 PRO A C 1
ATOM 3519 O O . PRO A 1 438 ? 16.643 -7.057 -0.441 1.00 92.69 438 PRO A O 1
ATOM 3522 N N . HIS A 1 439 ? 16.017 -7.492 1.644 1.00 90.44 439 HIS A N 1
ATOM 3523 C CA . HIS A 1 439 ? 16.658 -6.289 2.199 1.00 90.44 439 HIS A CA 1
ATOM 3524 C C . HIS A 1 439 ? 18.181 -6.256 2.010 1.00 90.44 439 HIS A C 1
ATOM 3526 O O . HIS A 1 439 ? 18.777 -5.184 2.106 1.00 90.44 439 HIS A O 1
ATOM 3532 N N . ASN A 1 440 ? 18.804 -7.403 1.730 1.00 91.06 440 ASN A N 1
ATOM 3533 C CA . ASN A 1 440 ? 20.235 -7.487 1.442 1.00 91.06 440 ASN A CA 1
ATOM 3534 C C . ASN A 1 440 ? 20.571 -7.170 -0.023 1.00 91.06 440 ASN A C 1
ATOM 3536 O O . ASN A 1 440 ? 21.745 -6.996 -0.347 1.00 91.06 440 ASN A O 1
ATOM 3540 N N . HIS A 1 441 ? 19.565 -7.087 -0.898 1.00 89.94 441 HIS A N 1
ATOM 3541 C CA . HIS A 1 441 ? 19.759 -6.811 -2.313 1.00 89.94 441 HIS A CA 1
ATOM 3542 C C . HIS A 1 441 ? 20.209 -5.366 -2.544 1.00 89.94 441 HIS A C 1
ATOM 3544 O O . HIS A 1 441 ? 19.535 -4.408 -2.150 1.00 89.94 441 HIS A O 1
ATOM 3550 N N . GLN A 1 442 ? 21.331 -5.200 -3.240 1.00 86.94 442 GLN A N 1
ATOM 3551 C CA . GLN A 1 442 ? 21.809 -3.889 -3.662 1.00 86.94 442 GLN A CA 1
ATOM 3552 C C . GLN A 1 442 ? 21.215 -3.537 -5.024 1.00 86.94 442 GLN A C 1
ATOM 3554 O O . GLN A 1 442 ? 21.704 -3.976 -6.061 1.00 86.94 442 GLN A O 1
ATOM 3559 N N . ILE A 1 443 ? 20.160 -2.720 -5.024 1.00 86.56 443 ILE A N 1
ATOM 3560 C CA . ILE A 1 443 ? 19.575 -2.230 -6.274 1.00 86.56 443 ILE A CA 1
ATOM 3561 C C . ILE A 1 443 ? 20.570 -1.329 -7.018 1.00 86.56 443 ILE A C 1
ATOM 3563 O O . ILE A 1 443 ? 21.265 -0.498 -6.420 1.00 86.56 443 ILE A O 1
ATOM 3567 N N . HIS A 1 444 ? 20.607 -1.456 -8.342 1.00 79.44 444 HIS A N 1
ATOM 3568 C CA . HIS A 1 444 ? 21.412 -0.596 -9.198 1.00 79.44 444 HIS A CA 1
ATOM 3569 C C . HIS A 1 444 ? 21.009 0.878 -9.043 1.00 79.44 444 HIS A C 1
ATOM 3571 O O . HIS A 1 444 ? 19.859 1.233 -8.771 1.00 79.44 444 HIS A O 1
ATOM 3577 N N . THR A 1 445 ? 21.994 1.759 -9.211 1.00 84.94 445 THR A N 1
ATOM 3578 C CA . THR A 1 445 ? 21.786 3.206 -9.091 1.00 84.94 445 THR A CA 1
ATOM 3579 C C . THR A 1 445 ? 21.435 3.803 -10.444 1.00 84.94 445 THR A C 1
ATOM 3581 O O . THR A 1 445 ? 22.214 3.695 -11.390 1.00 84.94 445 THR A O 1
ATOM 3584 N N . GLU A 1 446 ? 20.312 4.507 -10.507 1.00 88.25 446 GLU A N 1
ATOM 3585 C CA . GLU A 1 446 ? 19.825 5.182 -11.713 1.00 88.25 446 GLU A CA 1
ATOM 3586 C C . GLU A 1 446 ? 19.861 6.698 -11.545 1.00 88.25 446 GLU A C 1
ATOM 3588 O O . GLU A 1 446 ? 19.948 7.218 -10.428 1.00 88.25 446 GLU A O 1
ATOM 3593 N N . ARG A 1 447 ? 19.810 7.418 -12.668 1.00 91.25 447 ARG A N 1
ATOM 3594 C CA . ARG A 1 447 ? 19.753 8.881 -12.680 1.00 91.25 447 ARG A CA 1
ATOM 3595 C C . ARG A 1 447 ? 18.349 9.355 -12.993 1.00 91.25 447 ARG A C 1
ATOM 3597 O O . ARG A 1 447 ? 17.719 8.831 -13.907 1.00 91.25 447 ARG A O 1
ATOM 3604 N N . TYR A 1 448 ? 17.874 10.347 -12.252 1.00 95.31 448 TYR A N 1
ATOM 3605 C CA . TYR A 1 448 ? 16.509 10.832 -12.376 1.00 95.31 448 TYR A CA 1
ATOM 3606 C C . TYR A 1 448 ? 16.406 12.352 -12.293 1.00 95.31 448 TYR A C 1
ATOM 3608 O O . TYR A 1 448 ? 17.182 13.015 -11.604 1.00 95.31 448 TYR A O 1
ATOM 3616 N N . THR A 1 449 ? 15.399 12.885 -12.977 1.00 96.75 449 THR A N 1
ATOM 3617 C CA . THR A 1 449 ? 15.043 14.305 -12.979 1.00 96.75 449 THR A CA 1
ATOM 3618 C C . THR A 1 449 ? 13.558 14.425 -12.673 1.00 96.75 449 THR A C 1
ATOM 3620 O O . THR A 1 449 ? 12.724 13.747 -13.278 1.00 96.75 449 THR A O 1
ATOM 3623 N N . VAL A 1 450 ? 13.222 15.307 -11.735 1.00 98.38 450 VAL A N 1
ATOM 3624 C CA . VAL A 1 450 ? 11.844 15.716 -11.444 1.00 98.38 450 VAL A CA 1
ATOM 3625 C C . VAL A 1 450 ? 11.777 17.223 -11.678 1.00 98.38 450 VAL A C 1
ATOM 3627 O O . VAL A 1 450 ? 12.227 17.986 -10.820 1.00 98.38 450 VAL A O 1
ATOM 3630 N N . PRO A 1 451 ? 11.267 17.663 -12.843 1.00 98.12 451 PRO A N 1
ATOM 3631 C CA . PRO A 1 451 ? 11.206 19.078 -13.183 1.00 98.12 451 PRO A CA 1
ATOM 3632 C C . PRO A 1 451 ? 10.339 19.881 -12.209 1.00 98.12 451 PRO A C 1
ATOM 3634 O O . PRO A 1 451 ? 9.327 19.389 -11.710 1.00 98.12 451 PRO A O 1
ATOM 3637 N N . GLU A 1 452 ? 10.672 21.160 -12.022 1.00 98.38 452 GLU A N 1
ATOM 3638 C CA . GLU A 1 452 ? 9.882 22.104 -11.212 1.00 98.38 452 GLU A CA 1
ATOM 3639 C C . GLU A 1 452 ? 8.404 22.135 -11.642 1.00 98.38 452 GLU A C 1
ATOM 3641 O O . GLU A 1 452 ? 7.514 22.071 -10.795 1.00 98.38 452 GLU A O 1
ATOM 3646 N N . LYS A 1 453 ? 8.125 22.137 -12.957 1.00 98.19 453 LYS A N 1
ATOM 3647 C CA . LYS A 1 453 ? 6.750 22.084 -13.494 1.00 98.19 453 LYS A CA 1
ATOM 3648 C C . LYS A 1 453 ? 5.955 20.887 -12.951 1.00 98.19 453 LYS A C 1
ATOM 3650 O O . LYS A 1 453 ? 4.800 21.037 -12.556 1.00 98.19 453 LYS A O 1
ATOM 3655 N N . THR A 1 454 ? 6.596 19.723 -12.846 1.00 98.56 454 THR A N 1
ATOM 3656 C CA . THR A 1 454 ? 5.986 18.474 -12.384 1.00 98.56 454 THR A CA 1
ATOM 3657 C C . THR A 1 454 ? 5.711 18.541 -10.886 1.00 98.56 454 THR A C 1
ATOM 3659 O O . THR A 1 454 ? 4.633 18.154 -10.434 1.00 98.56 454 THR A O 1
ATOM 3662 N N . VAL A 1 455 ? 6.645 19.105 -10.112 1.00 98.62 455 VAL A N 1
ATOM 3663 C CA . VAL A 1 455 ? 6.465 19.346 -8.671 1.00 98.62 455 VAL A CA 1
ATOM 3664 C C . VAL A 1 455 ? 5.275 20.270 -8.411 1.00 98.62 455 VAL A C 1
ATOM 3666 O O . VAL A 1 455 ? 4.408 19.951 -7.594 1.00 98.62 455 VAL A O 1
ATOM 3669 N N . GLN A 1 456 ? 5.182 21.381 -9.145 1.00 98.38 456 GLN A N 1
ATOM 3670 C CA . GLN A 1 456 ? 4.081 22.339 -9.024 1.00 98.38 456 GLN A CA 1
ATOM 3671 C C . GLN A 1 456 ? 2.731 21.722 -9.410 1.00 98.38 456 GLN A C 1
ATOM 3673 O O . GLN A 1 456 ? 1.735 21.916 -8.705 1.00 98.38 456 GLN A O 1
ATOM 3678 N N . ALA A 1 457 ? 2.689 20.939 -10.491 1.00 98.62 457 ALA A N 1
ATOM 3679 C CA . ALA A 1 457 ? 1.486 20.233 -10.919 1.00 98.62 457 ALA A CA 1
ATOM 3680 C C . ALA A 1 457 ? 1.010 19.217 -9.868 1.00 98.62 457 ALA A C 1
ATOM 3682 O O . ALA A 1 457 ? -0.186 19.158 -9.563 1.00 98.62 457 ALA A O 1
ATOM 3683 N N . ILE A 1 458 ? 1.933 18.466 -9.259 1.00 98.56 458 ILE A N 1
ATOM 3684 C CA . ILE A 1 458 ? 1.636 17.524 -8.170 1.00 98.56 458 ILE A CA 1
ATOM 3685 C C . ILE A 1 458 ? 1.091 18.262 -6.946 1.00 98.56 458 ILE A C 1
ATOM 3687 O O . ILE A 1 458 ? 0.047 17.875 -6.418 1.00 98.56 458 ILE A O 1
ATOM 3691 N N . ALA A 1 459 ? 1.738 19.349 -6.522 1.00 97.94 459 ALA A N 1
ATOM 3692 C CA . ALA A 1 459 ? 1.285 20.145 -5.383 1.00 97.94 459 ALA A CA 1
ATOM 3693 C C . ALA A 1 459 ? -0.135 20.695 -5.604 1.00 97.94 459 ALA A C 1
ATOM 3695 O O . ALA A 1 459 ? -0.997 20.567 -4.732 1.00 97.94 459 ALA A O 1
ATOM 3696 N N . LYS A 1 460 ? -0.412 21.232 -6.801 1.00 98.12 460 LYS A N 1
ATOM 3697 C CA . LYS A 1 460 ? -1.746 21.705 -7.195 1.00 98.12 460 LYS A CA 1
ATOM 3698 C C . LYS A 1 460 ? -2.782 20.579 -7.177 1.00 98.12 460 LYS A C 1
ATOM 3700 O O . LYS A 1 460 ? -3.870 20.765 -6.638 1.00 98.12 460 LYS A O 1
ATOM 3705 N N . THR A 1 461 ? -2.434 19.417 -7.727 1.00 98.44 461 THR A N 1
ATOM 3706 C CA . THR A 1 461 ? -3.304 18.231 -7.774 1.00 98.44 461 THR A CA 1
ATOM 3707 C C . THR A 1 461 ? -3.697 17.785 -6.368 1.00 98.44 461 THR A C 1
ATOM 3709 O O . THR A 1 461 ? -4.882 17.642 -6.065 1.00 98.44 461 THR A O 1
ATOM 3712 N N . LYS A 1 462 ? -2.715 17.657 -5.467 1.00 97.06 462 LYS A N 1
ATOM 3713 C CA . LYS A 1 462 ? -2.946 17.281 -4.066 1.00 97.06 462 LYS A CA 1
ATOM 3714 C C . LYS A 1 462 ? -3.799 18.316 -3.327 1.00 97.06 462 LYS A C 1
ATOM 3716 O O . LYS A 1 462 ? -4.722 17.933 -2.615 1.00 97.06 462 LYS A O 1
ATOM 3721 N N . ALA A 1 463 ? -3.557 19.613 -3.541 1.00 97.00 463 ALA A N 1
ATOM 3722 C CA . ALA A 1 463 ? -4.360 20.687 -2.945 1.00 97.00 463 ALA A CA 1
ATOM 3723 C C . ALA A 1 463 ? -5.838 20.654 -3.386 1.00 97.00 463 ALA A C 1
ATOM 3725 O O . ALA A 1 463 ? -6.716 21.115 -2.659 1.00 97.00 463 ALA A O 1
ATOM 3726 N N . GLN A 1 464 ? -6.120 20.085 -4.559 1.00 96.25 464 GLN A N 1
ATOM 3727 C CA . GLN A 1 464 ? -7.467 19.920 -5.109 1.00 96.25 464 GLN A CA 1
ATOM 3728 C C . GLN A 1 464 ? -8.097 18.555 -4.776 1.00 96.25 464 GLN A C 1
ATOM 3730 O O . GLN A 1 464 ? -9.172 18.244 -5.285 1.00 96.25 464 GLN A O 1
ATOM 3735 N N . ASN A 1 465 ? -7.462 17.744 -3.919 1.00 96.44 465 ASN A N 1
ATOM 3736 C CA . ASN A 1 465 ? -7.841 16.353 -3.634 1.00 96.44 465 ASN A CA 1
ATOM 3737 C C . ASN A 1 465 ? -7.887 15.446 -4.884 1.00 96.44 465 ASN A C 1
ATOM 3739 O O . ASN A 1 465 ? -8.586 14.428 -4.888 1.00 96.44 465 ASN A O 1
ATOM 3743 N N . GLY A 1 466 ? -7.153 15.808 -5.940 1.00 97.44 466 GLY A N 1
ATOM 3744 C CA . GLY A 1 466 ? -6.926 14.960 -7.107 1.00 97.44 466 GLY A CA 1
ATOM 3745 C C . GLY A 1 466 ? -5.891 13.874 -6.820 1.00 97.44 466 GLY A C 1
ATOM 3746 O O . GLY A 1 466 ? -5.106 13.981 -5.872 1.00 97.44 466 GLY A O 1
ATOM 3747 N N . ARG A 1 467 ? -5.880 12.812 -7.632 1.00 98.50 467 ARG A N 1
ATOM 3748 C CA . ARG A 1 467 ? -4.897 11.726 -7.505 1.00 98.50 467 ARG A CA 1
ATOM 3749 C C . ARG A 1 467 ? -3.681 11.983 -8.380 1.00 98.50 467 ARG A C 1
ATOM 3751 O O . ARG A 1 467 ? -3.820 12.350 -9.543 1.00 98.50 467 ARG A O 1
ATOM 3758 N N . VAL A 1 468 ? -2.502 11.681 -7.852 1.00 98.81 468 VAL A N 1
ATOM 3759 C CA . VAL A 1 468 ? -1.267 11.553 -8.631 1.00 98.81 468 VAL A CA 1
ATOM 3760 C C . VAL A 1 468 ? -1.102 10.094 -9.033 1.00 98.81 468 VAL A C 1
ATOM 3762 O O . VAL A 1 468 ? -1.001 9.205 -8.185 1.00 98.81 468 VAL A O 1
ATOM 3765 N N . ILE A 1 469 ? -1.103 9.843 -10.334 1.00 98.88 469 ILE A N 1
ATOM 3766 C CA . ILE A 1 469 ? -1.131 8.509 -10.919 1.00 98.88 469 ILE A CA 1
ATOM 3767 C C . ILE A 1 469 ? 0.165 8.305 -11.697 1.00 98.88 469 ILE A C 1
ATOM 3769 O O . ILE A 1 469 ? 0.390 8.929 -12.733 1.00 98.88 469 ILE A O 1
ATOM 3773 N N . ALA A 1 470 ? 1.026 7.428 -11.191 1.00 98.81 470 ALA A N 1
ATOM 3774 C CA . ALA A 1 470 ? 2.283 7.114 -11.853 1.00 98.81 470 ALA A CA 1
ATOM 3775 C C . ALA A 1 470 ? 2.049 6.157 -13.030 1.00 98.81 470 ALA A C 1
ATOM 3777 O O . ALA A 1 470 ? 1.343 5.152 -12.896 1.00 98.81 470 ALA A O 1
ATOM 3778 N N . VAL A 1 471 ? 2.674 6.452 -14.168 1.00 98.62 471 VAL A N 1
ATOM 3779 C CA . VAL A 1 471 ? 2.710 5.585 -15.347 1.00 98.62 471 VAL A CA 1
ATOM 3780 C C . VAL A 1 471 ? 4.059 4.875 -15.382 1.00 98.62 471 VAL A C 1
ATOM 3782 O O . VAL A 1 471 ? 5.040 5.369 -15.931 1.00 98.62 471 VAL A O 1
ATOM 3785 N N . GLY A 1 472 ? 4.093 3.693 -14.777 1.00 97.25 472 GLY A N 1
ATOM 3786 C CA . GLY A 1 472 ? 5.276 2.857 -14.641 1.00 97.25 472 GLY A CA 1
ATOM 3787 C C . GLY A 1 472 ? 5.958 2.988 -13.282 1.00 97.25 472 GLY A C 1
ATOM 3788 O O . GLY A 1 472 ? 5.902 4.010 -12.596 1.00 97.25 472 GLY A O 1
ATOM 3789 N N . THR A 1 473 ? 6.644 1.917 -12.896 1.00 95.50 473 THR A N 1
ATOM 3790 C CA . THR A 1 473 ? 7.438 1.830 -11.662 1.00 95.50 473 THR A CA 1
ATOM 3791 C C . THR A 1 473 ? 8.626 2.793 -11.646 1.00 95.50 473 THR A C 1
ATOM 3793 O O . THR A 1 473 ? 9.061 3.217 -10.577 1.00 95.50 473 THR A O 1
ATOM 3796 N N . THR A 1 474 ? 9.120 3.184 -12.820 1.00 94.56 474 THR A N 1
ATOM 3797 C CA . THR A 1 474 ? 10.171 4.193 -12.984 1.00 94.56 474 THR A CA 1
ATOM 3798 C C . THR A 1 474 ? 9.697 5.560 -12.493 1.00 94.56 474 THR A C 1
ATOM 3800 O O . THR A 1 474 ? 10.350 6.168 -11.650 1.00 94.56 474 THR A O 1
ATOM 3803 N N . SER A 1 475 ? 8.499 5.996 -12.899 1.00 97.81 475 SER A N 1
ATOM 3804 C CA . SER A 1 475 ? 7.885 7.231 -12.400 1.00 97.81 475 SER A CA 1
ATOM 3805 C C . SER A 1 475 ? 7.634 7.188 -10.896 1.00 97.81 475 SER A C 1
ATOM 3807 O O . SER A 1 475 ? 7.875 8.182 -10.217 1.00 97.81 475 SER A O 1
ATOM 3809 N N . VAL A 1 476 ? 7.217 6.036 -10.356 1.00 98.31 476 VAL A N 1
ATOM 3810 C CA . VAL A 1 476 ? 7.087 5.852 -8.900 1.00 98.31 476 VAL A CA 1
ATOM 3811 C C . VAL A 1 476 ? 8.418 6.118 -8.207 1.00 98.31 476 VAL A C 1
ATOM 3813 O O . VAL A 1 476 ? 8.475 6.942 -7.300 1.00 98.31 476 VAL A O 1
ATOM 3816 N N . ARG A 1 477 ? 9.499 5.461 -8.643 1.00 96.81 477 ARG A N 1
ATOM 3817 C CA . ARG A 1 477 ? 10.815 5.617 -8.012 1.00 96.81 477 ARG A CA 1
ATOM 3818 C C . ARG A 1 477 ? 11.339 7.044 -8.128 1.00 96.81 477 ARG A C 1
ATOM 3820 O O . ARG A 1 477 ? 11.832 7.550 -7.125 1.00 96.81 477 ARG A O 1
ATOM 3827 N N . SER A 1 478 ? 11.185 7.714 -9.271 1.00 97.38 478 SER A N 1
ATOM 3828 C CA . SER A 1 478 ? 11.592 9.121 -9.421 1.00 97.38 478 SER A CA 1
ATOM 3829 C C . SER A 1 478 ? 10.853 10.043 -8.449 1.00 97.38 478 SER A C 1
ATOM 3831 O O . SER A 1 478 ? 11.480 10.853 -7.770 1.00 97.38 478 SER A O 1
ATOM 3833 N N . LEU A 1 479 ?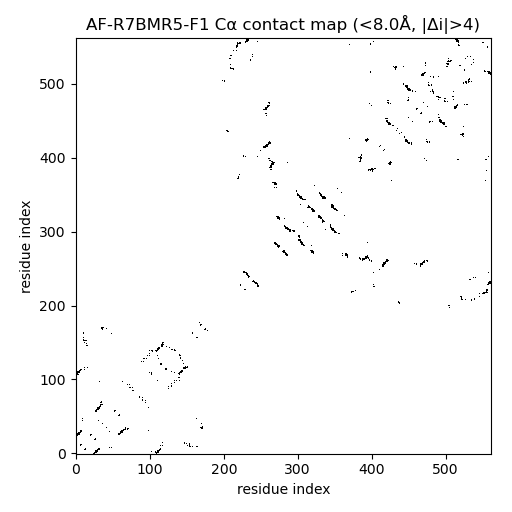 9.528 9.904 -8.347 1.00 98.44 479 LEU A N 1
ATOM 3834 C CA . LEU A 1 479 ? 8.703 10.752 -7.484 1.00 98.44 479 LEU A CA 1
ATOM 3835 C C . LEU A 1 479 ? 8.956 10.492 -5.998 1.00 98.44 479 LEU A C 1
ATOM 3837 O O . LEU A 1 479 ? 9.153 11.431 -5.233 1.00 98.44 479 LEU A O 1
ATOM 3841 N N . GLU A 1 480 ? 8.989 9.228 -5.590 1.00 98.19 480 GLU A N 1
ATOM 3842 C CA . GLU A 1 480 ? 9.208 8.859 -4.191 1.00 98.19 480 GLU A CA 1
ATOM 3843 C C . GLU A 1 480 ? 10.660 9.142 -3.743 1.00 98.19 480 GLU A C 1
ATOM 3845 O O . GLU A 1 480 ? 10.888 9.465 -2.581 1.00 98.19 480 GLU A O 1
ATOM 3850 N N . SER A 1 481 ? 11.643 9.125 -4.657 1.00 97.56 481 SER A N 1
ATOM 3851 C CA . SER A 1 481 ? 13.030 9.550 -4.362 1.00 97.56 481 SER A CA 1
ATOM 3852 C C . SER A 1 481 ? 13.178 11.067 -4.213 1.00 97.56 481 SER A C 1
ATOM 3854 O O . SER A 1 481 ? 14.059 11.539 -3.495 1.00 97.56 481 SER A O 1
ATOM 3856 N N . ALA A 1 482 ? 12.331 11.842 -4.894 1.00 97.81 482 ALA A N 1
ATOM 3857 C CA . ALA A 1 482 ? 12.312 13.300 -4.801 1.00 97.81 482 ALA A CA 1
ATOM 3858 C C . ALA A 1 482 ? 11.575 13.824 -3.554 1.00 97.81 482 ALA A C 1
ATOM 3860 O O . ALA A 1 482 ? 11.572 15.035 -3.318 1.00 97.81 482 ALA A O 1
ATOM 3861 N N . TRP A 1 483 ? 10.935 12.954 -2.764 1.00 97.69 483 TRP A N 1
ATOM 3862 C CA . TRP A 1 483 ? 10.264 13.354 -1.530 1.00 97.69 483 TRP A CA 1
ATOM 3863 C C . TRP A 1 483 ? 11.277 13.756 -0.450 1.00 97.69 483 TRP A C 1
ATOM 3865 O O . TRP A 1 483 ? 12.148 12.976 -0.064 1.00 97.69 483 TRP A O 1
ATOM 3875 N N . ASP A 1 484 ? 11.139 14.973 0.071 1.00 96.19 484 ASP A N 1
ATOM 3876 C CA . ASP A 1 484 ? 11.926 15.494 1.186 1.00 96.19 484 ASP A CA 1
ATOM 3877 C C . ASP A 1 484 ? 11.158 15.269 2.498 1.00 96.19 484 ASP A C 1
ATOM 3879 O O . ASP A 1 484 ? 10.118 15.884 2.758 1.00 96.19 484 ASP A O 1
ATOM 3883 N N . SER A 1 485 ? 11.665 14.352 3.327 1.00 92.69 485 SER A N 1
ATOM 3884 C CA . SER A 1 485 ? 11.041 13.991 4.605 1.00 92.69 485 SER A CA 1
ATOM 3885 C C . SER A 1 485 ? 11.083 15.114 5.642 1.00 92.69 485 SER A C 1
ATOM 3887 O O . SER A 1 485 ? 10.189 15.169 6.482 1.00 92.69 485 SER A O 1
ATOM 3889 N N . ASP A 1 486 ? 12.052 16.026 5.592 1.00 93.88 486 ASP A N 1
ATOM 3890 C CA . ASP A 1 486 ? 12.139 17.119 6.566 1.00 93.88 486 ASP A CA 1
ATOM 3891 C C . ASP A 1 486 ? 11.142 18.226 6.219 1.00 93.88 486 ASP A C 1
ATOM 3893 O O . ASP A 1 486 ? 10.465 18.775 7.090 1.00 93.88 486 ASP A O 1
ATOM 3897 N N . LYS A 1 487 ? 10.999 18.519 4.923 1.00 93.38 487 LYS A N 1
ATOM 3898 C CA . LYS A 1 487 ? 10.059 19.531 4.419 1.00 93.38 487 LYS A CA 1
ATOM 3899 C C . LYS A 1 487 ? 8.641 19.005 4.227 1.00 93.38 487 LYS A C 1
ATOM 3901 O O . LYS A 1 487 ? 7.729 19.806 4.027 1.00 93.38 487 LYS A O 1
ATOM 3906 N N . GLN A 1 488 ? 8.456 17.685 4.283 1.00 94.00 488 GLN A N 1
ATOM 3907 C CA . GLN A 1 488 ? 7.188 17.010 3.996 1.00 94.00 488 GLN A CA 1
ATOM 3908 C C . GLN A 1 488 ? 6.614 17.433 2.632 1.00 94.00 488 GLN A C 1
ATOM 3910 O O . GLN A 1 488 ? 5.415 17.694 2.498 1.00 94.00 488 GLN A O 1
ATOM 3915 N N . CYS A 1 489 ? 7.476 17.537 1.617 1.00 94.75 489 CYS A N 1
ATOM 3916 C CA . CYS A 1 489 ? 7.069 17.907 0.267 1.00 94.75 489 CYS A CA 1
ATOM 3917 C C . CYS A 1 489 ? 7.965 17.284 -0.809 1.00 94.75 489 CYS A C 1
ATOM 3919 O O . CYS A 1 489 ? 9.096 16.870 -0.558 1.00 94.75 489 CYS A O 1
ATOM 3921 N N . LEU A 1 490 ? 7.443 17.229 -2.034 1.00 97.00 490 LEU A N 1
ATOM 3922 C CA . LEU A 1 490 ? 8.217 16.871 -3.217 1.00 97.00 490 LEU A CA 1
ATOM 3923 C C . LEU A 1 490 ? 9.095 18.059 -3.621 1.00 97.00 490 LEU A C 1
ATOM 3925 O O . LEU A 1 490 ? 8.592 19.183 -3.672 1.00 97.00 490 LEU A O 1
ATOM 3929 N N . ILE A 1 491 ? 10.368 17.818 -3.938 1.00 97.56 491 ILE A N 1
ATOM 3930 C CA . ILE A 1 491 ? 11.275 18.872 -4.408 1.00 97.56 491 ILE A CA 1
ATOM 3931 C C . ILE A 1 491 ? 11.880 18.553 -5.778 1.00 97.56 491 ILE A C 1
ATOM 3933 O O . ILE A 1 491 ? 12.052 17.380 -6.111 1.00 97.56 491 ILE A O 1
ATOM 3937 N N . PRO A 1 492 ? 12.206 19.580 -6.584 1.00 98.00 492 PRO A N 1
ATOM 3938 C CA . PRO A 1 492 ? 12.801 19.368 -7.894 1.00 98.00 492 PRO A CA 1
ATOM 3939 C C . PRO A 1 492 ? 14.155 18.675 -7.792 1.00 98.00 492 PRO A C 1
ATOM 3941 O O . PRO A 1 492 ? 14.911 18.846 -6.827 1.00 98.00 492 PRO A O 1
ATOM 3944 N N . ARG A 1 493 ? 14.461 17.895 -8.823 1.00 97.81 493 ARG A N 1
ATOM 3945 C CA . ARG A 1 493 ? 15.701 17.132 -8.955 1.00 97.81 493 ARG A CA 1
ATOM 3946 C C . ARG A 1 493 ? 16.205 17.267 -10.374 1.00 97.81 493 ARG A C 1
ATOM 3948 O O . ARG A 1 493 ? 15.402 17.163 -11.296 1.00 97.81 493 ARG A O 1
ATOM 3955 N N . ASP A 1 494 ? 17.508 17.451 -10.526 1.00 95.88 494 ASP A N 1
ATOM 3956 C CA . ASP A 1 494 ? 18.164 17.525 -11.826 1.00 95.88 494 ASP A CA 1
ATOM 3957 C C . ASP A 1 494 ? 19.273 16.478 -11.906 1.00 95.88 494 ASP A C 1
ATOM 3959 O O . ASP A 1 494 ? 20.324 16.610 -11.280 1.00 95.88 494 ASP A O 1
ATOM 3963 N N . ARG A 1 495 ? 18.991 15.399 -12.642 1.00 91.81 495 ARG A N 1
ATOM 3964 C CA . ARG A 1 495 ? 19.913 14.297 -12.939 1.00 91.81 495 ARG A CA 1
ATOM 3965 C C . ARG A 1 495 ? 20.614 13.694 -11.710 1.00 91.81 495 ARG A C 1
ATOM 3967 O O . ARG A 1 495 ? 21.769 13.246 -11.775 1.00 91.81 495 ARG A O 1
ATOM 3974 N N . GLU A 1 496 ? 19.883 13.653 -10.603 1.00 94.38 496 GLU A N 1
ATOM 3975 C CA . GLU A 1 496 ? 20.311 13.120 -9.313 1.00 94.38 496 GLU A CA 1
ATOM 3976 C C . GLU A 1 496 ? 20.337 11.592 -9.326 1.00 94.38 496 GLU A C 1
ATOM 3978 O O . GLU A 1 496 ? 19.769 10.954 -10.210 1.00 94.38 496 GLU A O 1
ATOM 3983 N N . LYS A 1 497 ? 21.006 10.979 -8.348 1.00 92.38 497 LYS A N 1
ATOM 3984 C CA . LYS A 1 497 ? 21.087 9.514 -8.232 1.00 92.38 497 LYS A CA 1
ATOM 3985 C C . LYS A 1 497 ? 19.982 8.966 -7.334 1.00 92.38 497 LYS A C 1
ATOM 3987 O O . LYS A 1 497 ? 19.711 9.526 -6.275 1.00 92.38 497 LYS A O 1
ATOM 3992 N N . THR A 1 498 ? 19.397 7.835 -7.715 1.00 92.62 498 THR A N 1
ATOM 3993 C CA . THR A 1 498 ? 18.504 7.058 -6.853 1.00 92.62 498 THR A CA 1
ATOM 3994 C C . THR A 1 498 ? 18.874 5.582 -6.847 1.00 92.62 498 THR A C 1
ATOM 3996 O O . THR A 1 498 ? 19.058 4.957 -7.890 1.00 92.62 498 THR A O 1
ATOM 3999 N N . SER A 1 499 ? 18.924 5.028 -5.641 1.00 91.88 499 SER A N 1
ATOM 4000 C CA . SER A 1 499 ? 18.997 3.591 -5.362 1.00 91.88 499 SER A CA 1
ATOM 4001 C C . SER A 1 499 ? 17.813 3.200 -4.469 1.00 91.88 499 SER A C 1
ATOM 4003 O O . SER A 1 499 ? 17.915 2.311 -3.628 1.00 91.88 499 SER A O 1
ATOM 4005 N N . LEU A 1 500 ? 16.689 3.926 -4.582 1.00 94.25 500 LEU A N 1
ATOM 4006 C CA . LEU A 1 500 ? 15.502 3.670 -3.773 1.00 94.25 500 LEU A CA 1
ATOM 4007 C C . LEU A 1 500 ? 14.938 2.292 -4.119 1.00 94.25 500 LEU A C 1
ATOM 4009 O O . LEU A 1 500 ? 14.413 2.082 -5.220 1.00 94.25 500 LEU A O 1
ATOM 4013 N N . PHE A 1 501 ? 15.013 1.388 -3.145 1.00 94.75 501 PHE A N 1
ATOM 4014 C CA . PHE A 1 501 ? 14.423 0.065 -3.216 1.00 94.75 501 PHE A CA 1
ATOM 4015 C C . PHE A 1 501 ? 13.126 0.010 -2.404 1.00 94.75 501 PHE A C 1
ATOM 4017 O O . PHE A 1 501 ? 13.119 0.195 -1.188 1.00 94.75 501 PHE A O 1
ATOM 4024 N N . ILE A 1 502 ? 12.008 -0.206 -3.098 1.00 95.88 502 ILE A N 1
ATOM 4025 C CA . ILE A 1 502 ? 10.669 -0.173 -2.509 1.00 95.88 502 ILE A CA 1
ATOM 4026 C C . ILE A 1 502 ? 10.217 -1.604 -2.200 1.00 95.88 502 ILE A C 1
ATOM 4028 O O . ILE A 1 502 ? 9.940 -2.385 -3.109 1.00 95.88 502 ILE A O 1
ATOM 4032 N N . LEU A 1 503 ? 10.099 -1.914 -0.909 1.00 95.69 503 LEU A N 1
ATOM 4033 C CA . LEU A 1 503 ? 9.651 -3.205 -0.381 1.00 95.69 503 LEU A CA 1
ATOM 4034 C C . LEU A 1 503 ? 8.310 -3.083 0.359 1.00 95.69 503 LEU A C 1
ATOM 4036 O O . LEU A 1 503 ? 7.944 -1.988 0.806 1.00 95.69 503 LEU A O 1
ATOM 4040 N N . PRO A 1 504 ? 7.548 -4.184 0.528 1.00 95.88 504 PRO A N 1
ATOM 4041 C CA . PRO A 1 504 ? 6.343 -4.166 1.345 1.00 95.88 504 PRO A CA 1
ATOM 4042 C C . PRO A 1 504 ? 6.582 -3.583 2.739 1.00 95.88 504 PRO A C 1
ATOM 4044 O O . PRO A 1 504 ? 7.454 -4.025 3.476 1.00 95.88 504 PRO A O 1
ATOM 4047 N N . GLY A 1 505 ? 5.771 -2.588 3.101 1.00 92.19 505 GLY A N 1
ATOM 4048 C CA . GLY A 1 505 ? 5.993 -1.766 4.294 1.00 92.19 505 GLY A CA 1
ATOM 4049 C C . GLY A 1 505 ? 6.355 -0.319 3.974 1.00 92.19 505 GLY A C 1
ATOM 4050 O O . GLY A 1 505 ? 6.150 0.539 4.829 1.00 92.19 505 GLY A O 1
ATOM 4051 N N . TYR A 1 506 ? 6.793 -0.041 2.743 1.00 95.69 506 TYR A N 1
ATOM 4052 C CA . TYR A 1 506 ? 7.000 1.317 2.255 1.00 95.69 506 TYR A CA 1
ATOM 4053 C C . TYR A 1 506 ? 5.702 2.138 2.281 1.00 95.69 506 TYR A C 1
ATOM 4055 O O . TYR A 1 506 ? 4.625 1.652 1.923 1.00 95.69 506 TYR A O 1
ATOM 4063 N N . GLU A 1 507 ? 5.806 3.398 2.699 1.00 95.00 507 GLU A N 1
ATOM 4064 C CA . GLU A 1 507 ? 4.693 4.342 2.718 1.00 95.00 507 GLU A CA 1
ATOM 4065 C C . GLU A 1 507 ? 4.859 5.351 1.582 1.00 95.00 507 GLU A C 1
ATOM 4067 O O . GLU A 1 507 ? 5.697 6.244 1.662 1.00 95.00 507 GLU A O 1
ATOM 4072 N N . PHE A 1 508 ? 4.036 5.212 0.544 1.00 97.44 508 PHE A N 1
ATOM 4073 C CA . PHE A 1 508 ? 4.028 6.111 -0.610 1.00 97.44 508 PHE A CA 1
ATOM 4074 C C . PHE A 1 508 ? 3.545 7.500 -0.204 1.00 97.44 508 PHE A C 1
ATOM 4076 O O . PHE A 1 508 ? 2.446 7.648 0.341 1.00 97.44 508 PHE A O 1
ATOM 4083 N N . LYS A 1 509 ? 4.373 8.510 -0.466 1.00 97.38 509 LYS A N 1
ATOM 4084 C CA . LYS A 1 509 ? 4.129 9.905 -0.085 1.00 97.38 509 LYS A CA 1
ATOM 4085 C C . LYS A 1 509 ? 3.521 10.708 -1.224 1.00 97.38 509 LYS A C 1
ATOM 4087 O O . LYS A 1 509 ? 2.773 11.655 -0.982 1.00 97.38 509 LYS A O 1
ATOM 4092 N N . VAL A 1 510 ? 3.798 10.308 -2.463 1.00 97.88 510 VAL A N 1
ATOM 4093 C CA . VAL A 1 510 ? 3.404 11.053 -3.658 1.00 97.88 510 VAL A CA 1
ATOM 4094 C C . VAL A 1 510 ? 2.339 10.296 -4.437 1.00 97.88 510 VAL A C 1
ATOM 4096 O O . VAL A 1 510 ? 1.301 10.874 -4.760 1.00 97.88 510 VAL A O 1
ATOM 4099 N N . VAL A 1 511 ? 2.560 9.013 -4.717 1.00 98.50 511 VAL A N 1
ATOM 4100 C CA . VAL A 1 511 ? 1.755 8.252 -5.682 1.00 98.50 511 VAL A CA 1
ATOM 4101 C C . VAL A 1 511 ? 0.478 7.674 -5.057 1.00 98.50 511 VAL A C 1
ATOM 4103 O O . VAL A 1 511 ? 0.518 6.923 -4.081 1.00 98.50 511 VAL A O 1
ATOM 4106 N N . ASP A 1 512 ? -0.676 7.970 -5.662 1.00 98.44 512 ASP A N 1
ATOM 4107 C CA . ASP A 1 512 ? -1.995 7.501 -5.212 1.00 98.44 512 ASP A CA 1
ATOM 4108 C C . ASP A 1 512 ? -2.498 6.275 -5.977 1.00 98.44 512 ASP A C 1
ATOM 4110 O O . ASP A 1 512 ? -3.156 5.417 -5.382 1.00 98.44 512 ASP A O 1
ATOM 4114 N N . ALA A 1 513 ? -2.186 6.190 -7.274 1.00 98.62 513 ALA A N 1
ATOM 4115 C CA . ALA A 1 513 ? -2.489 5.048 -8.136 1.00 98.62 513 ALA A CA 1
ATOM 4116 C C . ALA A 1 513 ? -1.327 4.755 -9.103 1.00 98.62 513 ALA A C 1
ATOM 4118 O O . ALA A 1 513 ? -0.501 5.626 -9.375 1.00 98.62 513 ALA A O 1
ATOM 4119 N N . LEU A 1 514 ? -1.266 3.531 -9.625 1.00 98.81 514 LEU A N 1
ATOM 4120 C CA . LEU A 1 514 ? -0.173 3.052 -10.474 1.00 98.81 514 LEU A CA 1
ATOM 4121 C C . LEU A 1 514 ? -0.720 2.338 -11.711 1.00 98.81 514 LEU A C 1
ATOM 4123 O O . LEU A 1 514 ? -1.493 1.391 -11.582 1.00 98.81 514 LEU A O 1
ATOM 4127 N N . ILE A 1 515 ? -0.275 2.758 -12.892 1.00 98.81 515 ILE A N 1
ATOM 4128 C CA . ILE A 1 515 ? -0.393 2.003 -14.145 1.00 98.81 515 ILE A CA 1
ATOM 4129 C C . ILE A 1 515 ? 0.947 1.307 -14.384 1.00 98.81 515 ILE A C 1
ATOM 4131 O O . ILE A 1 515 ? 1.983 1.963 -14.395 1.00 98.81 515 ILE A O 1
ATOM 4135 N N . THR A 1 516 ? 0.955 -0.010 -14.560 1.00 98.31 516 THR A N 1
ATOM 4136 C CA . THR A 1 516 ? 2.191 -0.784 -14.752 1.00 98.31 516 THR A CA 1
ATOM 4137 C C . THR A 1 516 ? 1.956 -2.032 -15.603 1.00 98.31 516 THR A C 1
ATOM 4139 O O . THR A 1 516 ? 0.815 -2.400 -15.860 1.00 98.31 516 THR A O 1
ATOM 4142 N N . ASN A 1 517 ? 3.021 -2.693 -16.050 1.00 97.06 517 ASN A N 1
ATOM 4143 C CA . ASN A 1 517 ? 2.956 -4.030 -16.648 1.00 97.06 517 ASN A CA 1
ATOM 4144 C C . ASN A 1 517 ? 2.930 -5.111 -15.554 1.00 97.06 517 ASN A C 1
ATOM 4146 O O . ASN A 1 517 ? 3.086 -4.837 -14.365 1.00 97.06 517 ASN A O 1
ATOM 4150 N N . PHE A 1 518 ? 2.803 -6.369 -15.968 1.00 97.56 518 PHE A N 1
ATOM 4151 C CA . PHE A 1 518 ? 3.127 -7.514 -15.118 1.00 97.56 518 PHE A CA 1
ATOM 4152 C C . PHE A 1 518 ? 4.636 -7.779 -15.132 1.00 97.56 518 PHE A C 1
ATOM 4154 O O . PHE A 1 518 ? 5.268 -7.691 -16.183 1.00 97.56 518 PHE A O 1
ATOM 4161 N N . HIS A 1 519 ? 5.216 -8.114 -13.984 1.00 95.75 519 HIS A N 1
ATOM 4162 C CA . HIS A 1 519 ? 6.663 -8.175 -13.776 1.00 95.75 519 HIS A CA 1
ATOM 4163 C C . HIS A 1 519 ? 7.175 -9.599 -13.560 1.00 95.75 519 HIS A C 1
ATOM 4165 O O . HIS A 1 519 ? 6.431 -10.485 -13.144 1.00 95.75 519 HIS A O 1
ATOM 4171 N N . VAL A 1 520 ? 8.465 -9.811 -13.822 1.00 93.75 520 VAL A N 1
ATOM 4172 C CA . VAL A 1 520 ? 9.159 -11.094 -13.617 1.00 93.75 520 VAL A CA 1
ATOM 4173 C C . VAL A 1 520 ? 9.044 -11.520 -12.139 1.00 93.75 520 VAL A C 1
ATOM 4175 O O . VAL A 1 520 ? 9.109 -10.646 -11.263 1.00 93.75 520 VAL A O 1
ATOM 4178 N N . PRO A 1 521 ? 8.852 -12.817 -11.825 1.00 94.88 521 PRO A N 1
ATOM 4179 C CA . PRO A 1 521 ? 8.882 -13.294 -10.441 1.00 94.88 521 PRO A CA 1
ATOM 4180 C C . PRO A 1 521 ? 10.213 -12.951 -9.765 1.00 94.88 521 PRO A C 1
ATOM 4182 O O . PRO A 1 521 ? 11.241 -12.851 -10.433 1.00 94.88 521 PRO A O 1
ATOM 4185 N N . ARG A 1 522 ? 10.194 -12.759 -8.440 1.00 94.69 522 ARG A N 1
ATOM 4186 C CA . ARG A 1 522 ? 11.398 -12.442 -7.642 1.00 94.69 522 ARG A CA 1
ATOM 4187 C C . ARG A 1 522 ? 12.166 -11.192 -8.111 1.00 94.69 522 ARG A C 1
ATOM 4189 O O . ARG A 1 522 ? 13.343 -11.044 -7.814 1.00 94.69 522 ARG A O 1
ATOM 4196 N N . SER A 1 523 ? 11.522 -10.279 -8.840 1.00 93.38 523 SER A N 1
ATOM 4197 C CA . SER A 1 523 ? 12.136 -9.021 -9.287 1.00 93.38 523 SER A CA 1
ATOM 4198 C C . SER A 1 523 ? 11.876 -7.869 -8.317 1.00 93.38 523 SER A C 1
ATOM 4200 O O . SER A 1 523 ? 10.865 -7.840 -7.607 1.00 93.38 523 SER A O 1
ATOM 4202 N N . THR A 1 524 ? 12.736 -6.852 -8.358 1.00 93.50 524 THR A N 1
ATOM 4203 C CA . THR A 1 524 ? 12.543 -5.599 -7.607 1.00 93.50 524 THR A CA 1
ATOM 4204 C C . THR A 1 524 ? 11.214 -4.917 -7.960 1.00 93.50 524 THR A C 1
ATOM 4206 O O . THR A 1 524 ? 10.532 -4.370 -7.092 1.00 93.50 524 THR A O 1
ATOM 4209 N N . LEU A 1 525 ? 10.779 -5.020 -9.221 1.00 94.38 525 LEU A N 1
ATOM 4210 C CA . LEU A 1 525 ? 9.498 -4.492 -9.692 1.00 94.38 525 LEU A CA 1
ATOM 4211 C C . LEU A 1 525 ? 8.297 -5.232 -9.087 1.00 94.38 525 LEU A C 1
ATOM 4213 O O . LEU A 1 525 ? 7.313 -4.592 -8.712 1.00 94.38 525 LEU A O 1
ATOM 4217 N N . MET A 1 526 ? 8.381 -6.561 -8.942 1.00 95.69 526 MET A N 1
ATOM 4218 C CA . MET A 1 526 ? 7.358 -7.361 -8.255 1.00 95.69 526 MET A CA 1
ATOM 4219 C C . MET A 1 526 ? 7.208 -6.942 -6.783 1.00 95.69 526 MET A C 1
ATOM 4221 O O . MET A 1 526 ? 6.093 -6.840 -6.256 1.00 95.69 526 MET A O 1
ATOM 4225 N N . MET A 1 527 ? 8.325 -6.662 -6.115 1.00 96.38 527 MET A N 1
ATOM 4226 C CA . MET A 1 527 ? 8.321 -6.214 -4.722 1.00 96.38 527 MET A CA 1
ATOM 4227 C C . MET A 1 527 ? 7.733 -4.803 -4.579 1.00 96.38 527 MET A C 1
ATOM 4229 O O . MET A 1 527 ? 6.917 -4.576 -3.683 1.00 96.38 527 MET A O 1
ATOM 4233 N N . LEU A 1 528 ? 8.032 -3.894 -5.514 1.00 97.56 528 LEU A N 1
ATOM 4234 C CA . LEU A 1 528 ? 7.462 -2.543 -5.546 1.00 97.56 528 LEU A CA 1
ATOM 4235 C C . LEU A 1 528 ? 5.936 -2.570 -5.691 1.00 97.56 528 LEU A C 1
ATOM 4237 O O . LEU A 1 528 ? 5.231 -1.933 -4.904 1.00 97.56 528 LEU A O 1
ATOM 4241 N N . VAL A 1 529 ? 5.389 -3.330 -6.648 1.00 97.75 529 VAL A N 1
ATOM 4242 C CA . VAL A 1 529 ? 3.923 -3.415 -6.803 1.00 97.75 529 VAL A CA 1
ATOM 4243 C C . VAL A 1 529 ? 3.264 -4.091 -5.594 1.00 97.75 529 VAL A C 1
ATOM 4245 O O . VAL A 1 529 ? 2.163 -3.707 -5.192 1.00 97.75 529 VAL A O 1
ATOM 4248 N N . SER A 1 530 ? 3.963 -5.034 -4.952 1.00 97.44 530 SER A N 1
ATOM 4249 C CA . SER A 1 530 ? 3.537 -5.666 -3.694 1.00 97.44 530 SER A CA 1
ATOM 4250 C C . SER A 1 530 ? 3.525 -4.696 -2.517 1.00 97.44 530 SER A C 1
ATOM 4252 O O . SER A 1 530 ? 2.667 -4.824 -1.642 1.00 97.44 530 SER A O 1
ATOM 4254 N N . ALA A 1 531 ? 4.423 -3.711 -2.507 1.00 97.31 531 ALA A N 1
ATOM 4255 C CA . ALA A 1 531 ? 4.416 -2.621 -1.541 1.00 97.31 531 ALA A CA 1
ATOM 4256 C C . ALA A 1 531 ? 3.264 -1.642 -1.780 1.00 97.31 531 ALA A C 1
ATOM 4258 O O . ALA A 1 531 ? 2.661 -1.157 -0.824 1.00 97.31 531 ALA A O 1
ATOM 4259 N N . PHE A 1 532 ? 2.933 -1.379 -3.047 1.00 98.06 532 PHE A N 1
ATOM 4260 C CA . PHE A 1 532 ? 1.855 -0.462 -3.421 1.00 98.06 532 PHE A CA 1
ATOM 4261 C C . PHE A 1 532 ? 0.455 -0.982 -3.044 1.00 98.06 532 PHE A C 1
ATOM 4263 O O . PHE A 1 532 ? -0.481 -0.203 -2.834 1.00 98.06 532 PHE A O 1
ATOM 4270 N N . SER A 1 533 ? 0.310 -2.304 -2.910 1.00 96.69 533 SER A N 1
ATOM 4271 C CA . SER A 1 533 ? -0.855 -2.967 -2.317 1.00 96.69 533 SER A CA 1
ATOM 4272 C C . SER A 1 533 ? -0.420 -3.876 -1.160 1.00 96.69 533 SER A C 1
ATOM 4274 O O . SER A 1 533 ? 0.120 -3.413 -0.158 1.00 96.69 533 SER A O 1
ATOM 4276 N N . THR A 1 534 ? -0.700 -5.172 -1.256 1.00 95.00 534 THR A N 1
ATOM 4277 C CA . THR A 1 534 ? -0.129 -6.200 -0.397 1.00 95.00 534 THR A CA 1
ATOM 4278 C C . THR A 1 534 ? 0.405 -7.308 -1.285 1.00 95.00 534 THR A C 1
ATOM 4280 O O . THR A 1 534 ? -0.164 -7.573 -2.349 1.00 95.00 534 THR A O 1
ATOM 4283 N N . ARG A 1 535 ? 1.454 -7.993 -0.823 1.00 95.25 535 ARG A N 1
ATOM 4284 C CA . ARG A 1 535 ? 1.985 -9.185 -1.490 1.00 95.25 535 ARG A CA 1
ATOM 4285 C C . ARG A 1 535 ? 0.865 -10.167 -1.840 1.00 95.25 535 ARG A C 1
ATOM 4287 O O . ARG A 1 535 ? 0.777 -10.607 -2.976 1.00 95.25 535 ARG A O 1
ATOM 4294 N N . ASP A 1 536 ? -0.028 -10.460 -0.895 1.00 95.88 536 ASP A N 1
ATOM 4295 C CA . ASP A 1 536 ? -1.092 -11.453 -1.095 1.00 95.88 536 ASP A CA 1
ATOM 4296 C C . ASP A 1 536 ? -2.099 -11.019 -2.183 1.00 95.88 536 ASP A C 1
ATOM 4298 O O . ASP A 1 536 ? -2.477 -11.833 -3.028 1.00 95.88 536 ASP A O 1
ATOM 4302 N N . ASN A 1 537 ? -2.474 -9.733 -2.233 1.00 97.81 537 ASN A N 1
ATOM 4303 C CA . ASN A 1 537 ? -3.340 -9.203 -3.296 1.00 97.81 537 ASN A CA 1
ATOM 4304 C C . ASN A 1 537 ? -2.662 -9.257 -4.669 1.00 97.81 537 ASN A C 1
ATOM 4306 O O . ASN A 1 537 ? -3.297 -9.641 -5.650 1.00 97.81 537 ASN A O 1
ATOM 4310 N N . ILE A 1 538 ? -1.380 -8.890 -4.743 1.00 98.19 538 ILE A N 1
ATOM 4311 C CA . ILE A 1 538 ? -0.619 -8.933 -5.993 1.00 98.19 538 ILE A CA 1
ATOM 4312 C C . ILE A 1 538 ? -0.480 -10.370 -6.491 1.00 98.19 538 ILE A C 1
ATOM 4314 O O . ILE A 1 538 ? -0.805 -10.638 -7.644 1.00 98.19 538 ILE A O 1
ATOM 4318 N N . MET A 1 539 ? -0.110 -11.321 -5.632 1.00 97.75 539 MET A N 1
ATOM 4319 C CA . MET A 1 539 ? -0.009 -12.729 -6.035 1.00 97.75 539 MET A CA 1
ATOM 4320 C C . MET A 1 539 ? -1.350 -13.284 -6.527 1.00 97.75 539 MET A C 1
ATOM 4322 O O . MET A 1 539 ? -1.402 -14.012 -7.522 1.00 97.75 539 MET A O 1
ATOM 4326 N N . ALA A 1 540 ? -2.460 -12.897 -5.890 1.00 98.12 540 ALA A N 1
ATOM 4327 C CA . ALA A 1 540 ? -3.795 -13.251 -6.361 1.00 98.12 540 ALA A CA 1
ATOM 4328 C C . ALA A 1 540 ? -4.114 -12.636 -7.738 1.00 98.12 540 ALA A C 1
ATOM 4330 O O . ALA A 1 540 ? -4.671 -13.324 -8.598 1.00 98.12 540 ALA A O 1
ATOM 4331 N N . ALA A 1 541 ? -3.727 -11.378 -7.972 1.00 98.44 541 ALA A N 1
ATOM 4332 C CA . ALA A 1 541 ? -3.904 -10.698 -9.253 1.00 98.44 541 ALA A CA 1
ATOM 4333 C C . ALA A 1 541 ? -3.105 -11.365 -10.383 1.00 98.44 541 ALA A C 1
ATOM 4335 O O . ALA A 1 541 ? -3.656 -11.600 -11.456 1.00 98.44 541 ALA A O 1
ATOM 4336 N N . TYR A 1 542 ? -1.850 -11.746 -10.134 1.00 98.31 542 TYR A N 1
ATOM 4337 C CA . TYR A 1 542 ? -1.012 -12.442 -11.117 1.00 98.31 542 TYR A CA 1
ATOM 4338 C C . TYR A 1 542 ? -1.560 -13.835 -11.438 1.00 98.31 542 TYR A C 1
ATOM 4340 O O . TYR A 1 542 ? -1.673 -14.207 -12.607 1.00 98.31 542 TYR A O 1
ATOM 4348 N N . LYS A 1 543 ? -2.017 -14.580 -10.424 1.00 98.12 543 LYS A N 1
ATOM 4349 C CA . LYS A 1 543 ? -2.692 -15.870 -10.629 1.00 98.12 543 LYS A CA 1
ATOM 4350 C C . LYS A 1 543 ? -3.969 -15.730 -11.465 1.00 98.12 543 LYS A C 1
ATOM 4352 O O . LYS A 1 543 ? -4.242 -16.572 -12.323 1.00 98.12 543 LYS A O 1
ATOM 4357 N N . HIS A 1 544 ? -4.761 -14.683 -11.225 1.00 98.44 544 HIS A N 1
ATOM 4358 C CA . HIS A 1 544 ? -5.941 -14.372 -12.037 1.00 98.44 544 HIS A CA 1
ATOM 4359 C C . HIS A 1 544 ? -5.555 -14.020 -13.478 1.00 98.44 544 HIS A C 1
ATOM 4361 O O . HIS A 1 544 ? -6.148 -14.571 -14.404 1.00 98.44 544 HIS A O 1
ATOM 4367 N N . ALA A 1 545 ? -4.536 -13.179 -13.670 1.00 98.31 545 ALA A N 1
ATOM 4368 C CA . ALA A 1 545 ? -4.044 -12.771 -14.983 1.00 98.31 545 ALA A CA 1
ATOM 4369 C C . ALA A 1 545 ? -3.602 -13.980 -15.827 1.00 98.31 545 ALA A C 1
ATOM 4371 O O . ALA A 1 545 ? -4.062 -14.141 -16.959 1.00 98.31 545 ALA A O 1
ATOM 4372 N N . ILE A 1 546 ? -2.813 -14.892 -15.249 1.00 98.00 546 ILE A N 1
ATOM 4373 C CA . ILE A 1 546 ? -2.395 -16.140 -15.910 1.00 98.00 546 ILE A CA 1
ATOM 4374 C C . ILE A 1 546 ? -3.616 -16.986 -16.291 1.00 98.00 546 ILE A C 1
ATOM 4376 O O . ILE A 1 546 ? -3.764 -17.392 -17.443 1.00 98.00 546 ILE A O 1
ATOM 4380 N N . LYS A 1 547 ? -4.558 -17.186 -15.358 1.00 97.75 547 LYS A N 1
ATOM 4381 C CA . LYS A 1 547 ? -5.796 -17.942 -15.615 1.00 97.75 547 LYS A CA 1
ATOM 4382 C C . LYS A 1 547 ? -6.658 -17.319 -16.723 1.00 97.75 547 LYS A C 1
ATOM 4384 O O . LYS A 1 547 ? -7.395 -18.032 -17.397 1.00 97.75 547 LYS A O 1
ATOM 4389 N N . ARG A 1 548 ? -6.611 -15.996 -16.892 1.00 97.75 548 ARG A N 1
ATOM 4390 C CA . ARG A 1 548 ? -7.361 -15.240 -17.910 1.00 97.75 548 ARG A CA 1
ATOM 4391 C C . ARG A 1 548 ? -6.561 -14.999 -19.195 1.00 97.75 548 ARG A C 1
ATOM 4393 O O . ARG A 1 548 ? -7.001 -14.210 -20.040 1.00 97.75 548 ARG A O 1
ATOM 4400 N N . HIS A 1 549 ? -5.425 -15.679 -19.358 1.00 96.56 549 HIS A N 1
ATOM 4401 C CA . HIS A 1 549 ? -4.549 -15.563 -20.524 1.00 96.56 549 HIS A CA 1
ATOM 4402 C C . HIS A 1 549 ? -4.170 -14.106 -20.808 1.00 96.56 549 HIS A C 1
ATOM 4404 O O . HIS A 1 549 ? -4.323 -13.611 -21.929 1.00 96.56 549 HIS A O 1
ATOM 4410 N N . TYR A 1 550 ? -3.782 -13.379 -19.762 1.00 98.12 550 TYR A N 1
ATOM 4411 C CA . TYR A 1 550 ? -3.071 -12.121 -19.940 1.00 98.12 550 TYR A CA 1
ATOM 4412 C C . TYR A 1 550 ? -1.694 -12.407 -20.542 1.00 98.12 550 TYR A C 1
ATOM 4414 O O . TYR A 1 550 ? -1.086 -13.452 -20.292 1.00 98.12 550 TYR A O 1
ATOM 4422 N N . ARG A 1 551 ? -1.219 -11.456 -21.336 1.00 97.50 551 ARG A N 1
ATOM 4423 C CA . ARG A 1 551 ? 0.151 -11.373 -21.829 1.00 97.50 551 ARG A CA 1
ATOM 4424 C C . ARG A 1 551 ? 0.951 -10.571 -20.801 1.00 97.50 551 ARG A C 1
ATOM 4426 O O . ARG A 1 551 ? 0.477 -9.553 -20.317 1.00 97.50 551 ARG A O 1
ATOM 4433 N N . LEU A 1 552 ? 2.129 -11.019 -20.407 1.00 96.81 552 LEU A N 1
ATOM 4434 C CA . LEU A 1 552 ? 2.909 -10.458 -19.301 1.00 96.81 552 LEU A CA 1
ATOM 4435 C C . LEU A 1 552 ? 4.200 -9.805 -19.828 1.00 96.81 552 LEU A C 1
ATOM 4437 O O . LEU A 1 552 ? 4.594 -10.020 -20.976 1.00 96.81 552 LEU A O 1
ATOM 4441 N N . LEU A 1 553 ? 4.874 -9.048 -18.954 1.00 94.75 553 LEU A N 1
ATOM 4442 C CA . LEU A 1 553 ? 6.141 -8.342 -19.198 1.00 94.75 553 LEU A CA 1
ATOM 4443 C C . LEU A 1 553 ? 6.023 -7.162 -20.184 1.00 94.75 553 LEU A C 1
ATOM 4445 O O . LEU A 1 553 ? 4.941 -6.596 -20.353 1.00 94.75 553 LEU A O 1
ATOM 4449 N N . SER A 1 554 ? 7.148 -6.732 -20.769 1.00 92.06 554 SER A N 1
ATOM 4450 C CA . SER A 1 554 ? 7.288 -5.461 -21.499 1.00 92.06 554 SER A CA 1
ATOM 4451 C C . SER A 1 554 ? 6.247 -5.212 -22.589 1.00 92.06 554 SER A C 1
ATOM 4453 O O . SER A 1 554 ? 5.644 -4.145 -22.615 1.00 92.06 554 SER A O 1
ATOM 4455 N N . PHE A 1 555 ? 6.012 -6.190 -23.466 1.00 93.50 555 PHE A N 1
ATOM 4456 C CA . PHE A 1 555 ? 5.030 -6.092 -24.555 1.00 93.50 555 PHE A CA 1
ATOM 4457 C C . PHE A 1 555 ? 3.630 -6.592 -24.178 1.00 93.50 555 PHE A C 1
ATOM 4459 O O . PHE A 1 555 ? 2.738 -6.669 -25.028 1.00 93.50 555 PHE A O 1
ATOM 4466 N N . GLY A 1 556 ? 3.458 -6.988 -22.918 1.00 95.44 556 GLY A N 1
ATOM 4467 C CA . GLY A 1 556 ? 2.248 -7.606 -22.417 1.00 95.44 556 GLY A CA 1
ATOM 4468 C C . GLY A 1 556 ? 1.090 -6.635 -22.228 1.00 95.44 556 GLY A C 1
ATOM 4469 O O . GLY A 1 556 ? 0.977 -5.594 -22.863 1.00 95.44 556 GLY A O 1
ATOM 4470 N N . ASP A 1 557 ? 0.193 -7.042 -21.354 1.00 97.94 557 ASP A N 1
ATOM 4471 C CA . ASP A 1 557 ? -0.985 -6.319 -20.920 1.00 97.94 557 ASP A CA 1
ATOM 4472 C C . ASP A 1 557 ? -0.658 -5.450 -19.691 1.00 97.94 557 ASP A C 1
ATOM 4474 O O . ASP A 1 557 ? 0.395 -5.582 -19.054 1.00 97.94 557 ASP A O 1
ATOM 4478 N N . ALA A 1 558 ? -1.583 -4.558 -19.345 1.00 98.25 558 ALA A N 1
ATOM 4479 C CA . ALA A 1 558 ? -1.423 -3.592 -18.267 1.00 98.25 558 ALA A CA 1
ATOM 4480 C C . ALA A 1 558 ? -2.132 -4.015 -16.970 1.00 98.25 558 ALA A C 1
ATOM 4482 O O . ALA A 1 558 ? -3.073 -4.812 -16.950 1.00 98.25 558 ALA A O 1
ATOM 4483 N N . MET A 1 559 ? -1.727 -3.395 -15.870 1.00 98.62 559 MET A N 1
ATOM 4484 C CA . MET A 1 559 ? -2.380 -3.435 -14.571 1.00 98.62 559 MET A CA 1
ATOM 4485 C C . MET A 1 559 ? -2.565 -2.002 -14.062 1.00 98.62 559 MET A C 1
ATOM 4487 O O . MET A 1 559 ? -1.631 -1.203 -14.093 1.00 98.62 559 MET A O 1
ATOM 4491 N N . PHE A 1 560 ? -3.763 -1.681 -13.573 1.00 98.75 560 PHE A N 1
ATOM 4492 C CA . PHE A 1 560 ? -4.069 -0.405 -12.927 1.00 98.75 560 PHE A CA 1
ATOM 4493 C C . PHE A 1 560 ? -4.445 -0.633 -11.462 1.00 98.75 560 PHE A C 1
ATOM 4495 O O . PHE A 1 560 ? -5.422 -1.316 -11.163 1.00 98.75 560 PHE A O 1
ATOM 4502 N N . ILE A 1 561 ? -3.672 -0.062 -10.542 1.00 98.69 561 ILE A N 1
ATOM 4503 C CA . ILE A 1 561 ? -3.813 -0.241 -9.096 1.00 98.69 561 ILE A CA 1
ATOM 4504 C C . ILE A 1 561 ? -4.262 1.079 -8.467 1.00 98.69 561 ILE A C 1
ATOM 4506 O O . ILE A 1 561 ? -3.539 2.067 -8.572 1.00 98.69 561 ILE A O 1
ATOM 4510 N N . GLN A 1 562 ? -5.416 1.097 -7.788 1.00 95.50 562 GLN A N 1
ATOM 4511 C CA . GLN A 1 562 ? -6.014 2.303 -7.179 1.00 95.50 562 GLN A CA 1
ATOM 4512 C C . GLN A 1 562 ? -6.462 2.121 -5.724 1.00 95.50 562 GLN A C 1
ATOM 4514 O O . GLN A 1 562 ? -6.950 1.019 -5.372 1.00 95.50 562 GLN A O 1
#

Nearest PDB structures (foldseek):
  1yy3-assembly2_B  TM=6.413E-01  e=9.925E-32  Bacillus subtilis
  1wdi-assembly1_A  TM=7.108E-01  e=1.983E-28  Thermus thermophilus
  7lc5-assembly1_A  TM=8.859E-01  e=2.706E-14  Thermotoga maritima MSB8
  9d86-assembly1_A  TM=8.871E-01  e=1.154E-13  Thermotoga maritima MSB8
  9dco-assembly1_A  TM=8.915E-01  e=9.875E-13  Thermotoga maritima MSB8